Protein AF-A0A4Q3C989-F1 (afdb_monomer)

Sequence (458 aa):
IVFYAKGKIWKLDITTLNSAEIPFEVTTQQLVSESLHFPQKVYQDEFTARMIRQLTTSPDGKLVAFNAAGCIYIKELPNGKPQRITTTPDFEYEPSFSPDGRYLVYVNWTDELKGSINKIDLVTKMVNRLTVEKGFYYSPKFSNKGDVVIYRKGEGNEESGFAYGANPGIYTIAATGGTPKLILNNGIRPQFSADDSKIYYQGSEGDKKAFKVMDITGANKQTLYTSTYATQFCPSPNGKYMAFTELYNCYITPMAVTGSPQDLSANNKALPLNKLTRDAGTYLHWSKDSQKLMWTLGPKYYARDIKSAFPYADGVPDKTPVVDTNATAEIGLRLKTDLPTGKIAFTNARIITMKGEEVIEKGNIIIVQNKITAVGKSTDILVPDDAKVYDMGGKTIMPGMVDVHAHLRTSPDGITPQQSWSYYANLAFGVTTSHDPSSNTEMVFSQNEMLKAGNLVG

Nearest PDB structures (foldseek):
  4r40-assembly1_A  TM=7.393E-01  e=7.686E-13  Yersinia pestis CO92
  5yzo-assembly1_D  TM=6.741E-01  e=4.245E-11  Deinococcus radiodurans R1 = ATCC 13939 = DSM 20539
  5yzo-assembly1_A  TM=6.610E-01  e=4.021E-11  Deinococcus radiodurans R1 = ATCC 13939 = DSM 20539
  5yzn-assembly1_A  TM=6.696E-01  e=1.067E-10  Deinococcus radiodurans R1 = ATCC 13939 = DSM 20539
  5yzm-assembly1_A  TM=5.770E-01  e=4.610E-10  Deinococcus radiodurans R1 = ATCC 13939 = DSM 20539

Secondary structure (DSSP, 8-state):
-EEEETTEEEEE-TTT--EEEE---------PPPP------S--SEEE----EEEEE-TTSSEEEEEETTEEEEEETTTPPPEES--SSSEEEEEEE-TTSSEEEEEEEETTTEEEEEEEETTT--EEES--S-BEEEEEEE-TTSSEEEEEEE--BTTTBSTT--S-EEEEEETT----EEEESS-EEEEE-TTSSEEEEEEEETTEEEEEEEETTS-S-EEEEEESSEEEEEE-TTSSEEEEEETTEEEEEE----SSPEE--TT--SS--EE-BSS--EEEEE-TTS-EEEEEETTEEEEEEHHHH-GGGGT----PPPPB-S-SEE---EEEPP---SEEEEEEEEEE--STT-EEEEEEEEEETTEEEEEEETTTSPPPTTSEEEE-TT-EE-PPEEESS------TTSPPPSS-HHHHHHHHTTEEEE--SSS-HHHHHHHHHHHHTTSS--

Foldseek 3Di:
DWDDDPNFIWDADPVVRDIDTDDDDDDDDDDDDDDDDDDDDPDDQKDWFQQWAQWDAFLVRQKIWTDFLQFIWIAGPFDGATDTLDDDLWGWANWDAALVRQKIWTWIAALVQGIFIWMAGSVVSDIDTQDRHRFHKAQWDADNVRQKIKTWTAQDDPFSDRPRRPQTAIWMATNNHDDIDGQGSDFHNWDAALVNQKIWTWDDDVQWIFIWMAGPNNHDIDTAATENFWPDWEAQNNRQKIWTDGPQWIKIWTRDRDPHHYYDDPPDPPTQMATQAPPGWDNWYAHNVRQWIWTDDGQFIAIDGVCLRRVVVPVDDDDRRDHDDDGSHGNRHMATFDWAAWKAKEFQAFEDDPPPRDIANTWMWIDHTHDTPDIDHNVVDDDDPRHHYDYQHPHYDYAADEAAEDAQDDTPSHNHYQARPSLVVSVVVRHPHYDYPPDDPSGVSSVVSNNRNVSHHD

Mean predicted aligned error: 6.48 Å

pLDDT: mean 93.14, std 8.05, range [46.12, 98.88]

Radius of gyration: 26.88 Å; Cα contacts (8 Å, |Δi|>4): 1062; chains: 1; bounding box: 60×80×80 Å

Structure (mmCIF, N/CA/C/O backbone):
data_AF-A0A4Q3C989-F1
#
_entry.id   AF-A0A4Q3C989-F1
#
loop_
_atom_site.group_PDB
_atom_site.id
_atom_site.type_symbol
_atom_site.label_atom_id
_atom_site.label_alt_id
_atom_site.label_comp_id
_atom_site.label_asym_id
_atom_site.label_entity_id
_atom_site.label_seq_id
_atom_site.pdbx_PDB_ins_code
_atom_site.Cartn_x
_atom_site.Cartn_y
_atom_site.Cartn_z
_atom_site.occupancy
_atom_site.B_iso_or_equiv
_atom_site.auth_seq_id
_atom_site.auth_comp_id
_atom_site.auth_asym_id
_atom_site.auth_atom_id
_atom_site.pdbx_PDB_model_num
ATOM 1 N N . ILE A 1 1 ? 8.471 45.505 6.151 1.00 94.81 1 ILE A N 1
ATOM 2 C CA . ILE A 1 1 ? 7.859 44.160 6.306 1.00 94.81 1 ILE A CA 1
ATOM 3 C C . ILE A 1 1 ? 6.422 44.225 5.803 1.00 94.81 1 ILE A C 1
ATOM 5 O O . ILE A 1 1 ? 5.770 45.229 6.058 1.00 94.81 1 ILE A O 1
ATOM 9 N N . VAL A 1 2 ? 5.943 43.210 5.082 1.00 95.62 2 VAL A N 1
ATOM 10 C CA . VAL A 1 2 ? 4.514 43.046 4.754 1.00 95.62 2 VAL A CA 1
ATOM 11 C C . VAL A 1 2 ? 4.005 41.826 5.512 1.00 95.62 2 VAL A C 1
ATOM 13 O O . VAL A 1 2 ? 4.690 40.807 5.525 1.00 95.62 2 VAL A O 1
ATOM 16 N N . PHE A 1 3 ? 2.862 41.937 6.183 1.00 94.62 3 PHE A N 1
ATOM 17 C CA . PHE A 1 3 ? 2.333 40.870 7.034 1.00 94.62 3 PHE A CA 1
ATOM 18 C C . PHE A 1 3 ? 0.802 40.852 7.052 1.00 94.62 3 PHE A C 1
ATOM 20 O O . PHE A 1 3 ? 0.157 41.856 6.760 1.00 94.62 3 PHE A O 1
ATOM 27 N N . TYR A 1 4 ? 0.223 39.702 7.396 1.00 94.69 4 TYR A N 1
ATOM 28 C CA . TYR A 1 4 ? -1.219 39.537 7.577 1.00 94.69 4 TYR A CA 1
ATOM 29 C C . TYR A 1 4 ? -1.582 39.637 9.062 1.00 94.69 4 TYR A C 1
ATOM 31 O O . TYR A 1 4 ? -0.985 38.955 9.894 1.00 94.69 4 TYR A O 1
ATOM 39 N N . ALA A 1 5 ? -2.566 40.471 9.397 1.00 93.00 5 ALA A N 1
ATOM 40 C CA . ALA A 1 5 ? -3.110 40.583 10.747 1.00 93.00 5 ALA A CA 1
ATOM 41 C C . ALA A 1 5 ? -4.559 41.083 10.707 1.00 93.00 5 ALA A C 1
ATOM 43 O O . ALA A 1 5 ? -4.903 41.947 9.901 1.00 93.00 5 ALA A O 1
ATOM 44 N N . LYS A 1 6 ? -5.411 40.560 11.600 1.00 89.81 6 LYS A N 1
ATOM 45 C CA . LYS A 1 6 ? -6.825 40.969 11.736 1.00 89.81 6 LYS A CA 1
ATOM 46 C C . LYS A 1 6 ? -7.624 40.916 10.419 1.00 89.81 6 LYS A C 1
ATOM 48 O O . LYS A 1 6 ? -8.448 41.788 10.166 1.00 89.81 6 LYS A O 1
ATOM 53 N N . GLY A 1 7 ? -7.362 39.934 9.555 1.00 89.56 7 GLY A N 1
ATOM 54 C CA . GLY A 1 7 ? -8.050 39.842 8.260 1.00 89.56 7 GLY A CA 1
ATOM 55 C C . GLY A 1 7 ? -7.509 40.769 7.167 1.00 89.56 7 GLY A C 1
ATOM 56 O O . GLY A 1 7 ? -8.079 40.798 6.082 1.00 89.56 7 GLY A O 1
ATOM 57 N N . LYS A 1 8 ? -6.436 41.528 7.426 1.00 93.44 8 LYS A N 1
ATOM 58 C CA . LYS A 1 8 ? -5.904 42.566 6.533 1.00 93.44 8 LYS A CA 1
ATOM 59 C C . LYS A 1 8 ? -4.423 42.363 6.233 1.00 93.44 8 LYS A C 1
ATOM 61 O O . LYS A 1 8 ? -3.711 41.702 6.990 1.00 93.44 8 LYS A O 1
ATOM 66 N N . ILE A 1 9 ? -3.961 42.959 5.138 1.00 96.00 9 ILE A N 1
ATOM 67 C CA . ILE A 1 9 ? -2.539 43.038 4.799 1.00 96.00 9 ILE A CA 1
ATOM 68 C C . ILE A 1 9 ? -2.009 44.364 5.342 1.00 96.00 9 ILE A C 1
ATOM 70 O O . ILE A 1 9 ? -2.643 45.400 5.182 1.00 96.00 9 ILE A O 1
ATOM 74 N N . TRP A 1 10 ? -0.847 44.338 5.979 1.00 96.56 10 TRP A N 1
ATOM 75 C CA . TRP A 1 10 ? -0.216 45.493 6.605 1.00 96.56 10 TRP A CA 1
ATOM 76 C C . TRP A 1 10 ? 1.205 45.663 6.088 1.00 96.56 10 TRP A C 1
ATOM 78 O O . TRP A 1 10 ? 1.912 44.684 5.844 1.00 96.56 10 TRP A O 1
ATOM 88 N N . LYS A 1 11 ? 1.653 46.911 5.977 1.00 96.88 11 LYS A N 1
ATOM 89 C CA . LYS A 1 11 ? 3.053 47.278 5.774 1.00 96.88 11 LYS A CA 1
ATOM 90 C C . LYS A 1 11 ? 3.586 47.880 7.067 1.00 96.88 11 LYS A C 1
ATOM 92 O O . LYS A 1 11 ? 3.016 48.841 7.565 1.00 96.88 11 LYS A O 1
ATOM 97 N N . LEU A 1 12 ? 4.689 47.341 7.577 1.00 96.94 12 LEU A N 1
ATOM 98 C CA . LEU A 1 12 ? 5.495 47.931 8.645 1.00 96.94 12 LEU A CA 1
ATOM 99 C C . LEU A 1 12 ? 6.762 48.528 8.035 1.00 96.94 12 LEU A C 1
ATOM 101 O O . LEU A 1 12 ? 7.548 47.817 7.394 1.00 96.94 12 LEU A O 1
ATOM 105 N N . ASP A 1 13 ? 6.957 49.819 8.251 1.00 96.19 13 ASP A N 1
ATOM 106 C CA . ASP A 1 13 ? 8.226 50.489 8.014 1.00 96.19 13 ASP A CA 1
ATOM 107 C C . ASP A 1 13 ? 9.182 50.169 9.174 1.00 96.19 13 ASP A C 1
ATOM 109 O O . ASP A 1 13 ? 8.867 50.408 10.335 1.00 96.19 13 ASP A O 1
ATOM 113 N N . ILE A 1 14 ? 10.335 49.565 8.875 1.00 95.44 14 ILE A N 1
ATOM 114 C CA . ILE A 1 14 ? 11.253 49.052 9.909 1.00 95.44 14 ILE A CA 1
ATOM 115 C C . ILE A 1 14 ? 12.130 50.139 10.537 1.00 95.44 14 ILE A C 1
ATOM 117 O O . ILE A 1 14 ? 12.778 49.881 11.545 1.00 95.44 14 ILE A O 1
ATOM 121 N N . THR A 1 15 ? 12.165 51.335 9.948 1.00 96.25 15 THR A N 1
ATOM 122 C CA . THR A 1 15 ? 12.940 52.466 10.464 1.00 96.25 15 THR A CA 1
ATOM 123 C C . THR A 1 15 ? 12.092 53.295 11.418 1.00 96.25 15 THR A C 1
ATOM 125 O O . THR A 1 15 ? 12.544 53.661 12.496 1.00 96.25 15 THR A O 1
ATOM 128 N N . THR A 1 16 ? 10.848 53.572 11.033 1.00 96.56 16 THR A N 1
ATOM 129 C CA . THR A 1 16 ? 9.909 54.395 11.808 1.00 96.56 16 THR A CA 1
ATOM 130 C C . THR A 1 16 ? 9.020 53.579 12.741 1.00 96.56 16 THR A C 1
ATOM 132 O O . THR A 1 16 ? 8.375 54.151 13.613 1.00 96.56 16 THR A O 1
ATOM 135 N N . LEU A 1 17 ? 8.962 52.256 12.550 1.00 94.75 17 LEU A N 1
ATOM 136 C CA . LEU A 1 17 ? 8.044 51.333 13.227 1.00 94.75 17 LEU A CA 1
ATOM 137 C C . LEU A 1 17 ? 6.557 51.646 12.990 1.00 94.75 17 LEU A C 1
ATOM 139 O O . LEU A 1 17 ? 5.683 51.078 13.645 1.00 94.75 17 LEU A O 1
ATOM 143 N N . ASN A 1 18 ? 6.255 52.501 12.011 1.00 96.69 18 ASN A N 1
ATOM 144 C CA . ASN A 1 18 ? 4.890 52.814 11.626 1.00 96.69 18 ASN A CA 1
ATOM 145 C C . ASN A 1 18 ? 4.297 51.679 10.797 1.00 96.69 18 ASN A C 1
ATOM 147 O O . ASN A 1 18 ? 4.924 51.164 9.865 1.00 96.69 18 ASN A O 1
ATOM 151 N N . SER A 1 19 ? 3.054 51.324 11.117 1.00 94.94 19 SER A N 1
ATOM 152 C CA . SER A 1 19 ? 2.281 50.349 10.356 1.00 94.94 19 SER A CA 1
ATOM 153 C C . SER A 1 19 ? 1.107 51.011 9.645 1.00 94.94 19 SER A C 1
ATOM 155 O O . SER A 1 19 ? 0.486 51.929 10.176 1.00 94.94 19 SER A O 1
ATOM 157 N N . ALA A 1 20 ? 0.814 50.542 8.437 1.00 96.38 20 ALA A N 1
ATOM 158 C CA . ALA A 1 20 ? -0.331 50.970 7.646 1.00 96.38 20 ALA A CA 1
ATOM 159 C C . ALA A 1 20 ? -1.005 49.751 7.010 1.00 96.38 20 ALA A C 1
ATOM 161 O O . ALA A 1 20 ? -0.320 48.826 6.565 1.00 96.38 20 ALA A O 1
ATOM 162 N N . GLU A 1 21 ? -2.336 49.753 6.958 1.00 96.81 21 GLU A N 1
ATOM 163 C CA . GLU A 1 21 ? -3.087 48.782 6.163 1.00 96.81 21 GLU A CA 1
ATOM 164 C C . GLU A 1 21 ? -2.760 48.990 4.677 1.00 96.81 21 GLU A C 1
ATOM 166 O O . GLU A 1 21 ? -2.730 50.117 4.182 1.00 96.81 21 GLU A O 1
ATOM 171 N N . ILE A 1 22 ? -2.508 47.894 3.966 1.00 96.31 22 ILE A N 1
ATOM 172 C CA . ILE A 1 22 ? -2.478 47.864 2.509 1.00 96.31 22 ILE A CA 1
ATOM 173 C C . ILE A 1 22 ? -3.906 47.528 2.070 1.00 96.31 22 ILE A C 1
ATOM 175 O O . ILE A 1 22 ? -4.326 46.378 2.247 1.00 96.31 22 ILE A O 1
ATOM 179 N N . PRO A 1 23 ? -4.670 48.498 1.538 1.00 93.81 23 PRO A N 1
ATOM 180 C CA . PRO A 1 23 ? -6.029 48.234 1.100 1.00 93.81 23 PRO A CA 1
ATOM 181 C C . PRO A 1 23 ? -5.996 47.203 -0.025 1.00 93.81 23 PRO A C 1
ATOM 183 O O . PRO A 1 23 ? -5.251 47.341 -0.997 1.00 93.81 23 PRO A O 1
ATOM 186 N N . PHE A 1 24 ? -6.801 46.159 0.120 1.00 89.25 24 PHE A N 1
ATOM 187 C CA . PHE A 1 24 ? -7.015 45.174 -0.924 1.00 89.25 24 PHE A CA 1
ATOM 188 C C . PHE A 1 24 ? -8.481 44.752 -0.913 1.00 89.25 24 PHE A C 1
ATOM 190 O O . PHE A 1 24 ? -9.106 44.642 0.143 1.00 89.25 24 PHE A O 1
ATOM 197 N N . GLU A 1 25 ? -9.010 44.499 -2.099 1.00 88.25 25 GLU A N 1
ATOM 198 C CA . GLU A 1 25 ? -10.340 43.951 -2.308 1.00 88.25 25 GLU A CA 1
ATOM 199 C C . GLU A 1 25 ? -10.230 42.888 -3.398 1.00 88.25 25 GLU A C 1
ATOM 201 O O . GLU A 1 25 ? -9.506 43.063 -4.379 1.00 88.25 25 GLU A O 1
ATOM 206 N N . VAL A 1 26 ? -10.912 41.762 -3.206 1.00 86.25 26 VAL A N 1
ATOM 207 C CA . VAL A 1 26 ? -10.971 40.681 -4.189 1.00 86.25 26 VAL A CA 1
ATOM 208 C C . VAL A 1 26 ? -12.429 40.304 -4.368 1.00 86.25 26 VAL A C 1
ATOM 210 O O . VAL A 1 26 ? -13.076 39.842 -3.433 1.00 86.25 26 VAL A O 1
ATOM 213 N N . THR A 1 27 ? -12.934 40.461 -5.587 1.00 92.12 27 THR A N 1
ATOM 214 C CA . THR A 1 27 ? -14.190 39.828 -5.989 1.00 92.12 27 THR A CA 1
ATOM 215 C C . THR A 1 27 ? -13.878 38.409 -6.442 1.00 92.12 27 THR A C 1
ATOM 217 O O . THR A 1 27 ? -13.051 38.206 -7.330 1.00 92.12 27 THR A O 1
ATOM 220 N N . THR A 1 28 ? -14.524 37.420 -5.830 1.00 90.00 28 THR A N 1
ATOM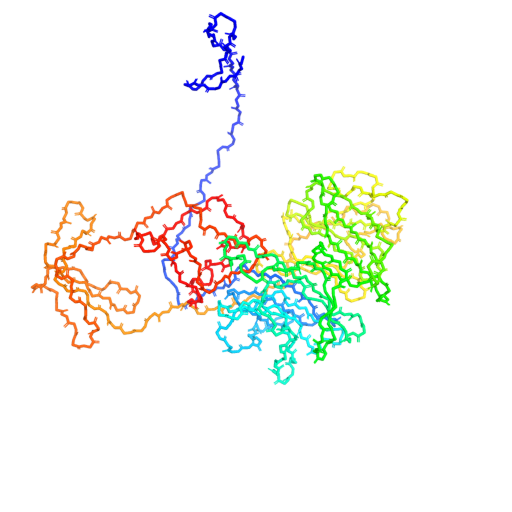 221 C CA . THR A 1 28 ? -14.406 36.015 -6.228 1.00 90.00 28 THR A CA 1
ATOM 222 C C . THR A 1 28 ? -15.778 35.448 -6.550 1.00 90.00 28 THR A C 1
ATOM 224 O O . THR A 1 28 ? -16.765 35.759 -5.885 1.00 90.00 28 THR A O 1
ATOM 227 N N . GLN A 1 29 ? -15.834 34.611 -7.580 1.00 92.19 29 GLN A N 1
ATOM 228 C CA . GLN A 1 29 ? -16.997 33.800 -7.891 1.00 92.19 29 GLN A CA 1
ATOM 229 C C . GLN A 1 29 ? -16.683 32.370 -7.458 1.00 92.19 29 GLN A C 1
ATOM 231 O O . GLN A 1 29 ? -15.776 31.739 -7.996 1.00 92.19 29 GLN A O 1
ATOM 236 N N . GLN A 1 30 ? -17.423 31.866 -6.473 1.00 91.25 30 GLN A N 1
ATOM 237 C CA . GLN A 1 30 ? -17.287 30.491 -6.000 1.00 91.25 30 GLN A CA 1
ATOM 238 C C . GLN A 1 30 ? -18.505 29.679 -6.424 1.00 91.25 30 GLN A C 1
ATOM 240 O O . GLN A 1 30 ? -19.645 30.109 -6.246 1.00 91.25 30 GLN A O 1
ATOM 245 N N . LEU A 1 31 ? -18.263 28.494 -6.979 1.00 90.56 31 LEU A N 1
ATOM 246 C CA . LEU A 1 31 ? -19.315 27.512 -7.198 1.00 90.56 31 LEU A CA 1
ATOM 247 C C . LEU A 1 31 ? -19.565 26.776 -5.878 1.00 90.56 31 LEU A C 1
ATOM 249 O O . LEU A 1 31 ? -18.707 26.023 -5.422 1.00 90.56 31 LEU A O 1
ATOM 253 N N . VAL A 1 32 ? -20.738 26.972 -5.281 1.00 88.00 32 VAL A N 1
ATOM 254 C CA . VAL A 1 32 ? -21.190 26.166 -4.141 1.00 88.00 32 VAL A CA 1
ATOM 255 C C . VAL A 1 32 ? -21.978 24.986 -4.697 1.00 88.00 32 VAL A C 1
ATOM 257 O O . VAL A 1 32 ? -22.986 25.172 -5.375 1.00 88.00 32 VAL A O 1
ATOM 260 N N . SER A 1 33 ? -21.485 23.776 -4.454 1.00 87.50 33 SER A N 1
ATOM 261 C CA . SER A 1 33 ? -22.174 22.535 -4.815 1.00 87.50 33 SER A CA 1
ATOM 262 C C . SER A 1 33 ? -22.927 21.986 -3.608 1.00 87.50 33 SER A C 1
ATOM 264 O O . SER A 1 33 ? -22.556 22.239 -2.460 1.00 87.50 33 SER A O 1
ATOM 266 N N . GLU A 1 34 ? -24.006 21.251 -3.865 1.00 89.38 34 GLU A N 1
ATOM 267 C CA . GLU A 1 34 ? -24.735 20.555 -2.809 1.00 89.38 34 GLU A CA 1
ATOM 268 C C . GLU A 1 34 ? -23.811 19.541 -2.122 1.00 89.38 34 GLU A C 1
ATOM 270 O O . GLU A 1 34 ? -23.125 18.754 -2.782 1.00 89.38 34 GLU A O 1
ATOM 275 N N . SER A 1 35 ? -23.767 19.572 -0.788 1.00 85.94 35 SER A N 1
ATOM 276 C CA . SER A 1 35 ? -22.972 18.615 -0.023 1.00 85.94 35 SER A CA 1
ATOM 277 C C . SER A 1 35 ? -23.537 17.210 -0.199 1.00 85.94 35 SER A C 1
ATOM 279 O O . SER A 1 35 ? -24.716 16.958 0.052 1.00 85.94 35 SER A O 1
ATOM 281 N N . LEU A 1 36 ? -22.676 16.280 -0.607 1.00 86.31 36 LEU A N 1
ATOM 282 C CA . LEU A 1 36 ? -23.052 14.885 -0.752 1.00 86.31 36 LEU A CA 1
ATOM 283 C C . LEU A 1 36 ? -23.295 14.271 0.634 1.00 86.31 36 LEU A C 1
ATOM 285 O O . LEU A 1 36 ? -22.357 14.068 1.404 1.00 86.31 36 LEU A O 1
ATOM 289 N N . HIS A 1 37 ? -24.548 13.928 0.924 1.00 84.94 37 HIS A N 1
ATOM 290 C CA . HIS A 1 37 ? -24.927 13.212 2.137 1.00 84.94 37 HIS A CA 1
ATOM 291 C C . HIS A 1 37 ? -25.249 11.756 1.815 1.00 84.94 37 HIS A C 1
ATOM 293 O O . HIS A 1 37 ? -26.044 11.457 0.925 1.00 84.94 37 HIS A O 1
ATOM 299 N N . PHE A 1 38 ? -24.660 10.834 2.568 1.00 87.12 38 PHE A N 1
ATOM 300 C CA . PHE A 1 38 ? -24.990 9.418 2.489 1.00 87.12 38 PHE A CA 1
ATOM 301 C C . PHE A 1 38 ? -24.938 8.791 3.883 1.00 87.12 38 PHE A C 1
ATOM 303 O O . PHE A 1 38 ? -24.083 9.152 4.695 1.00 87.12 38 PHE A O 1
ATOM 310 N N . PRO A 1 39 ? -25.836 7.839 4.185 1.00 84.94 39 PRO A N 1
ATOM 311 C CA . PRO A 1 39 ? -25.824 7.162 5.470 1.00 84.94 39 PRO A CA 1
ATOM 312 C C . PRO A 1 39 ? -24.517 6.378 5.643 1.00 84.94 39 PRO A C 1
ATOM 314 O O . PRO A 1 39 ? -24.095 5.634 4.754 1.00 84.94 39 PRO A O 1
ATOM 317 N N . GLN A 1 40 ? -23.880 6.530 6.804 1.00 80.88 40 GLN A N 1
ATOM 318 C CA . GLN A 1 40 ? -22.758 5.697 7.230 1.00 80.88 40 GLN A CA 1
ATOM 319 C C . GLN A 1 40 ? -23.252 4.676 8.243 1.00 80.88 40 GLN A C 1
ATOM 321 O O . GLN A 1 40 ? -23.701 5.022 9.334 1.00 80.88 40 GLN A O 1
ATOM 326 N N . LYS A 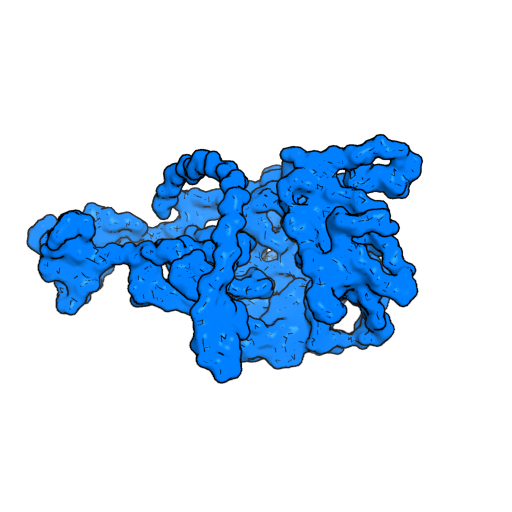1 41 ? -23.197 3.397 7.864 1.00 83.06 41 LYS A N 1
ATOM 327 C CA . LYS A 1 41 ? -23.464 2.313 8.805 1.00 83.06 41 LYS A CA 1
ATOM 328 C C . LYS A 1 41 ? -22.278 2.205 9.755 1.00 83.06 41 LYS A C 1
ATOM 330 O O . LYS A 1 41 ? -21.159 1.988 9.303 1.00 83.06 41 LYS A O 1
ATOM 335 N N . VAL A 1 42 ? -22.546 2.319 11.054 1.00 78.81 42 VAL A N 1
ATOM 336 C CA . VAL A 1 42 ? -21.534 2.155 12.112 1.00 78.81 42 VAL A CA 1
ATOM 337 C C . VAL A 1 42 ? -20.974 0.726 12.122 1.00 78.81 42 VAL A C 1
ATOM 339 O O . VAL A 1 42 ? -19.815 0.521 12.460 1.00 78.81 42 VAL A O 1
ATOM 342 N N . TYR A 1 43 ? -21.773 -0.259 11.693 1.00 85.94 43 TYR A N 1
ATOM 343 C CA . TYR A 1 43 ? -21.349 -1.650 11.562 1.00 85.94 43 TYR A CA 1
ATOM 344 C C . TYR A 1 43 ? -22.052 -2.373 10.404 1.00 85.94 43 TYR A C 1
ATOM 346 O O . TYR A 1 43 ? -23.196 -2.071 10.052 1.00 85.94 43 TYR A O 1
ATOM 354 N N . GLN A 1 44 ? -21.350 -3.351 9.834 1.00 90.38 44 GLN A N 1
ATOM 355 C CA . GLN A 1 44 ? -21.833 -4.320 8.851 1.00 90.38 44 GLN A CA 1
ATOM 356 C C . GLN A 1 44 ? -21.000 -5.602 8.977 1.00 90.38 44 GLN A C 1
ATOM 358 O O . GLN A 1 44 ? -19.795 -5.498 9.179 1.00 90.38 44 GLN A O 1
ATOM 363 N N . ASP A 1 45 ? -21.604 -6.783 8.821 1.00 92.31 45 ASP A N 1
ATOM 364 C CA . ASP A 1 45 ? -20.925 -8.082 9.029 1.00 92.31 45 ASP A CA 1
ATOM 365 C C . ASP A 1 45 ? -19.738 -8.310 8.078 1.00 92.31 45 ASP A C 1
ATOM 367 O O . ASP A 1 45 ? -18.777 -9.017 8.382 1.00 92.31 45 ASP A O 1
ATOM 371 N N . GLU A 1 46 ? -19.803 -7.699 6.901 1.00 95.94 46 GLU A N 1
ATOM 372 C CA . GLU A 1 46 ? -18.794 -7.795 5.858 1.00 95.94 46 GLU A CA 1
ATOM 373 C C . GLU A 1 46 ? -18.681 -6.480 5.092 1.00 95.94 46 GLU A C 1
ATOM 375 O O . GLU A 1 46 ? -19.605 -5.663 5.059 1.00 95.94 46 GLU A O 1
ATOM 380 N N . PHE A 1 47 ? -17.560 -6.289 4.409 1.00 95.44 47 PHE A N 1
ATOM 381 C CA . PHE A 1 47 ? -17.347 -5.171 3.504 1.00 95.44 47 PHE A CA 1
ATOM 382 C C . PHE A 1 47 ? -16.586 -5.615 2.257 1.00 95.44 47 PHE A C 1
ATOM 384 O O . PHE A 1 47 ? -15.848 -6.596 2.258 1.00 95.44 47 PHE A O 1
ATOM 391 N N . THR A 1 48 ? -16.788 -4.891 1.157 1.00 96.50 48 THR A N 1
ATOM 392 C CA . THR A 1 48 ? -15.958 -5.050 -0.043 1.00 96.50 48 THR A CA 1
ATOM 393 C C . THR A 1 48 ? -14.789 -4.084 0.054 1.00 96.50 48 THR A C 1
ATOM 395 O O . THR A 1 48 ? -15.026 -2.885 0.218 1.00 96.50 48 THR A O 1
ATOM 398 N N . ALA A 1 49 ? -13.560 -4.591 -0.049 1.00 96.88 49 ALA A N 1
ATOM 399 C CA . ALA A 1 49 ? -12.360 -3.766 -0.079 1.00 96.88 49 ALA A CA 1
ATOM 400 C C . ALA A 1 49 ? -12.401 -2.843 -1.303 1.00 96.88 49 ALA A C 1
ATOM 402 O O . ALA A 1 49 ? -12.628 -3.283 -2.435 1.00 96.88 49 ALA A O 1
ATOM 403 N N . ARG A 1 50 ? -12.220 -1.548 -1.064 1.00 94.19 50 ARG A N 1
ATOM 404 C CA . ARG A 1 50 ? -12.226 -0.490 -2.076 1.00 94.19 50 ARG A CA 1
ATOM 405 C C . ARG A 1 50 ? -10.826 0.033 -2.335 1.00 94.19 50 ARG A C 1
ATOM 407 O O . ARG A 1 50 ? -10.593 0.547 -3.425 1.00 94.19 50 ARG A O 1
ATOM 414 N N . MET A 1 51 ? -9.910 -0.099 -1.378 1.00 95.50 51 MET A N 1
ATOM 415 C CA . MET A 1 51 ? -8.523 0.312 -1.550 1.00 95.50 51 MET A CA 1
ATOM 416 C C . MET A 1 51 ? -7.633 -0.884 -1.890 1.00 95.50 51 MET A C 1
ATOM 418 O O . MET A 1 51 ? -7.093 -1.557 -1.016 1.00 95.50 51 MET A O 1
ATOM 422 N N . ILE A 1 52 ? -7.475 -1.142 -3.189 1.00 97.44 52 ILE A N 1
ATOM 423 C CA . ILE A 1 52 ? -6.588 -2.190 -3.698 1.00 97.44 52 ILE A CA 1
ATOM 424 C C . ILE A 1 52 ? -5.214 -1.596 -3.976 1.00 97.44 52 ILE A C 1
ATOM 426 O O . ILE A 1 52 ? -5.055 -0.745 -4.856 1.00 97.44 52 ILE A O 1
ATOM 430 N N . ARG A 1 53 ? -4.217 -2.063 -3.226 1.00 97.25 53 ARG A N 1
ATOM 431 C CA . ARG A 1 53 ? -2.865 -1.513 -3.232 1.00 97.25 53 ARG A CA 1
ATOM 432 C C . ARG A 1 53 ? -1.882 -2.431 -3.934 1.00 97.25 53 ARG A C 1
ATOM 434 O O . ARG A 1 53 ? -2.001 -3.653 -3.890 1.00 97.25 53 ARG A O 1
ATOM 441 N N . GLN A 1 54 ? -0.873 -1.823 -4.550 1.00 97.25 54 GLN A N 1
ATOM 442 C CA . GLN A 1 54 ? 0.332 -2.492 -5.046 1.00 97.25 54 GLN A CA 1
ATOM 443 C C . GLN A 1 54 ? 0.022 -3.662 -5.995 1.00 97.25 54 GLN A C 1
ATOM 445 O O . GLN A 1 54 ? 0.728 -4.668 -6.000 1.00 97.25 54 GLN A O 1
ATOM 450 N N . LEU A 1 55 ? -1.056 -3.538 -6.778 1.00 98.06 55 LEU A N 1
ATOM 451 C CA . LEU A 1 55 ? -1.503 -4.599 -7.669 1.00 98.06 55 LEU A CA 1
ATOM 452 C C . LEU A 1 55 ? -0.488 -4.824 -8.793 1.00 98.06 55 LEU A C 1
ATOM 454 O O . LEU A 1 55 ? -0.033 -3.882 -9.440 1.00 98.06 55 LEU A O 1
ATOM 458 N N . THR A 1 56 ? -0.191 -6.091 -9.059 1.00 98.12 56 THR A N 1
ATOM 459 C CA . THR A 1 56 ? 0.611 -6.552 -10.194 1.00 98.12 56 THR A CA 1
ATOM 460 C C . THR A 1 56 ? -0.099 -7.702 -10.905 1.00 98.12 56 THR A C 1
ATOM 462 O O . THR A 1 56 ? -0.855 -8.452 -10.286 1.00 98.12 56 THR A O 1
ATOM 465 N N . THR A 1 57 ? 0.173 -7.877 -12.195 1.00 98.62 57 THR A N 1
ATOM 466 C CA . THR A 1 57 ? -0.383 -8.962 -13.021 1.00 98.62 57 THR A CA 1
ATOM 467 C C . THR A 1 57 ? 0.687 -10.031 -13.270 1.00 98.62 57 THR A C 1
ATOM 469 O O . THR A 1 57 ? 1.873 -9.703 -13.366 1.00 98.62 57 THR A O 1
ATOM 472 N N . SER A 1 58 ? 0.297 -11.305 -13.349 1.00 98.44 58 SER A N 1
ATOM 473 C CA . SER A 1 58 ? 1.204 -12.401 -13.696 1.00 98.44 58 SER A CA 1
ATOM 474 C C . SER A 1 58 ? 1.726 -12.271 -15.133 1.00 98.44 58 SER A C 1
ATOM 476 O O . SER A 1 58 ? 1.062 -11.674 -15.984 1.00 98.44 58 SER A O 1
ATOM 478 N N . PRO A 1 59 ? 2.896 -12.860 -15.446 1.00 97.50 59 PRO A N 1
ATOM 479 C CA . PRO A 1 59 ? 3.479 -12.823 -16.788 1.00 97.50 59 PRO A CA 1
ATOM 480 C C . PRO A 1 59 ? 2.556 -13.282 -17.922 1.00 97.50 59 PRO A C 1
ATOM 482 O O . PRO A 1 59 ? 2.658 -12.767 -19.032 1.00 97.50 59 PRO A O 1
ATOM 485 N N . ASP A 1 60 ? 1.674 -14.245 -17.648 1.00 97.44 60 ASP A N 1
ATOM 486 C CA . ASP A 1 60 ? 0.706 -14.796 -18.601 1.00 97.44 60 ASP A CA 1
ATOM 487 C C . ASP A 1 60 ? -0.621 -14.016 -18.658 1.00 97.44 60 ASP A C 1
ATOM 489 O O . ASP A 1 60 ? -1.511 -14.367 -19.432 1.00 97.44 60 ASP A O 1
ATOM 493 N N . GLY A 1 61 ? -0.770 -12.969 -17.839 1.00 97.19 61 GLY A N 1
ATOM 494 C CA . GLY A 1 61 ? -1.957 -12.119 -17.792 1.00 97.19 61 GLY A CA 1
ATOM 495 C C . GLY A 1 61 ? -3.169 -12.726 -17.081 1.00 97.19 61 GLY A C 1
ATOM 496 O O . GLY A 1 61 ? -4.235 -12.111 -17.100 1.00 97.19 61 GLY A O 1
ATOM 497 N N . LYS A 1 62 ? -3.051 -13.919 -16.483 1.00 97.44 62 LYS A N 1
ATOM 498 C CA . LYS A 1 62 ? -4.203 -14.650 -15.925 1.00 97.44 62 LYS A CA 1
ATOM 499 C C . LYS A 1 62 ? -4.469 -14.370 -14.454 1.00 97.44 62 LYS A C 1
ATOM 501 O O . LYS A 1 62 ? -5.601 -14.542 -14.010 1.00 97.44 62 LYS A O 1
ATOM 506 N N . LEU A 1 63 ? -3.460 -13.959 -13.695 1.00 98.44 63 LEU A N 1
ATOM 507 C CA . LEU A 1 63 ? -3.558 -13.713 -12.260 1.00 98.44 63 LEU A CA 1
ATOM 508 C C . LEU A 1 63 ? -3.235 -12.257 -11.946 1.00 98.44 63 LEU A C 1
ATOM 510 O O . LEU A 1 63 ? -2.386 -11.639 -12.585 1.00 98.44 63 LEU A O 1
ATOM 514 N N . VAL A 1 64 ? -3.852 -11.739 -10.892 1.00 98.75 64 VAL A N 1
ATOM 515 C CA . VAL A 1 64 ? -3.399 -10.523 -10.212 1.00 98.75 64 VAL A CA 1
ATOM 516 C C . VAL A 1 64 ? -3.030 -10.845 -8.776 1.00 98.75 64 VAL A C 1
ATOM 518 O O . VAL A 1 64 ? -3.707 -11.649 -8.138 1.00 98.75 64 VAL A O 1
ATOM 521 N N . ALA A 1 65 ? -1.978 -10.205 -8.273 1.00 98.81 65 ALA A N 1
ATOM 522 C CA . ALA A 1 65 ? -1.604 -10.202 -6.864 1.00 98.81 65 ALA A CA 1
ATOM 523 C C . ALA A 1 65 ? -1.657 -8.767 -6.339 1.00 98.81 65 ALA A C 1
ATOM 525 O O . ALA A 1 65 ? -1.206 -7.851 -7.026 1.00 98.81 65 ALA A O 1
ATOM 526 N N . PHE A 1 66 ? -2.223 -8.559 -5.155 1.00 98.81 66 PHE A N 1
ATOM 527 C CA . PHE A 1 66 ? -2.441 -7.221 -4.603 1.00 98.81 66 PHE A CA 1
ATOM 528 C C . PHE A 1 66 ? -2.506 -7.236 -3.078 1.00 98.81 66 PHE A C 1
ATOM 530 O O . PHE A 1 66 ? -2.853 -8.253 -2.482 1.00 98.81 66 PHE A O 1
ATOM 537 N N . ASN A 1 67 ? -2.203 -6.095 -2.461 1.00 98.44 67 ASN A N 1
ATOM 538 C CA . ASN A 1 67 ? -2.419 -5.844 -1.041 1.00 98.44 67 ASN A CA 1
ATOM 539 C C . ASN A 1 67 ? -3.824 -5.259 -0.808 1.00 98.44 67 ASN A C 1
ATOM 541 O O . ASN A 1 67 ? -4.273 -4.378 -1.544 1.00 98.44 67 ASN A O 1
ATOM 545 N N . ALA A 1 68 ? -4.502 -5.741 0.229 1.00 98.00 68 ALA A N 1
ATOM 546 C CA . ALA A 1 68 ? -5.709 -5.135 0.782 1.00 98.00 68 ALA A CA 1
ATOM 547 C C . ALA A 1 68 ? -5.805 -5.483 2.271 1.00 98.00 68 ALA A C 1
ATOM 549 O O . ALA A 1 68 ? -5.457 -6.595 2.667 1.00 98.00 68 ALA A O 1
ATOM 550 N N . ALA A 1 69 ? -6.251 -4.541 3.105 1.00 96.69 69 ALA A N 1
ATOM 551 C CA . ALA A 1 69 ? -6.363 -4.731 4.555 1.00 96.69 69 ALA A CA 1
ATOM 552 C C . ALA A 1 69 ? -5.109 -5.371 5.211 1.00 96.69 69 ALA A C 1
ATOM 554 O O . ALA A 1 69 ? -5.226 -6.199 6.110 1.00 96.69 69 ALA A O 1
ATOM 555 N N . GLY A 1 70 ? -3.901 -5.013 4.755 1.00 96.56 70 GLY A N 1
ATOM 556 C CA . GLY A 1 70 ? -2.632 -5.510 5.312 1.00 96.56 70 GLY A CA 1
ATOM 557 C C . GLY A 1 70 ? -2.181 -6.893 4.822 1.00 96.56 70 GLY A C 1
ATOM 558 O O . GLY A 1 70 ? -1.116 -7.344 5.223 1.00 96.56 70 GLY A O 1
ATOM 559 N N . CYS A 1 71 ? -2.937 -7.559 3.947 1.00 98.19 71 CYS A N 1
ATOM 560 C CA . CYS A 1 71 ? -2.635 -8.911 3.463 1.00 98.19 71 CYS A CA 1
ATOM 561 C C . CYS A 1 71 ? -2.489 -8.948 1.938 1.00 98.19 71 CYS A C 1
ATOM 563 O O . CYS A 1 71 ? -3.103 -8.135 1.243 1.00 98.19 71 CYS A O 1
ATOM 565 N N . ILE A 1 72 ? -1.749 -9.928 1.404 1.00 98.75 72 ILE A N 1
ATOM 566 C CA . ILE A 1 72 ? -1.696 -10.165 -0.043 1.00 98.75 72 ILE A CA 1
ATOM 567 C C . ILE A 1 72 ? -2.729 -11.216 -0.457 1.00 98.75 72 ILE A C 1
ATOM 569 O O . ILE A 1 72 ? -2.880 -12.282 0.150 1.00 98.75 72 ILE A O 1
ATOM 573 N N . TYR A 1 73 ? -3.424 -10.917 -1.549 1.00 98.75 73 TYR A N 1
ATOM 574 C CA . TYR A 1 73 ? -4.387 -11.795 -2.196 1.00 98.75 73 TYR A CA 1
ATOM 575 C C . TYR A 1 73 ? -3.983 -12.050 -3.641 1.00 98.75 73 TYR A C 1
ATOM 577 O O . TYR A 1 73 ? -3.385 -11.191 -4.290 1.00 98.75 73 TYR A O 1
ATOM 585 N N . ILE A 1 74 ? -4.358 -13.220 -4.152 1.00 98.50 74 ILE A N 1
ATOM 586 C CA . ILE A 1 74 ? -4.285 -13.567 -5.566 1.00 98.50 74 ILE A CA 1
ATOM 587 C C . ILE A 1 74 ? -5.688 -13.798 -6.124 1.00 98.50 74 ILE A C 1
ATOM 589 O O . ILE A 1 74 ? -6.561 -14.320 -5.430 1.00 98.50 74 ILE A O 1
ATOM 593 N N . LYS A 1 75 ? -5.920 -13.406 -7.374 1.00 98.31 75 LYS A N 1
ATOM 594 C CA . LYS A 1 75 ? -7.196 -13.599 -8.068 1.00 98.31 75 LYS A CA 1
ATOM 595 C C . LYS A 1 75 ? -6.953 -13.988 -9.524 1.00 98.31 75 LYS A C 1
ATOM 597 O O . LYS A 1 75 ? -6.170 -13.334 -10.206 1.00 98.31 75 LYS A O 1
ATOM 602 N N . GLU A 1 76 ? -7.684 -14.987 -10.008 1.00 98.25 76 GLU A N 1
ATOM 603 C CA . GLU A 1 76 ? -7.802 -15.280 -11.441 1.00 98.25 76 GLU A CA 1
ATOM 604 C C . GLU A 1 76 ? -8.668 -14.233 -12.155 1.00 98.25 76 GLU A C 1
ATOM 606 O O . GLU A 1 76 ? -9.782 -13.912 -11.729 1.00 98.25 76 GLU A O 1
ATOM 611 N N . LEU A 1 77 ? -8.171 -13.686 -13.258 1.00 96.81 77 LEU A N 1
ATOM 612 C CA . LEU A 1 77 ? -8.910 -12.745 -14.089 1.00 96.81 77 LEU A CA 1
ATOM 613 C C . LEU A 1 77 ? -9.809 -13.468 -15.113 1.00 96.81 77 LEU A C 1
ATOM 615 O O . LEU A 1 77 ? -9.457 -14.539 -15.600 1.00 96.81 77 LEU A O 1
ATOM 619 N N . PRO A 1 78 ? -10.950 -12.864 -15.500 1.00 94.62 78 PRO A N 1
ATOM 620 C CA . PRO A 1 78 ? -11.528 -11.653 -14.911 1.00 94.62 78 PRO A CA 1
ATOM 621 C C . PRO A 1 78 ? -12.383 -11.935 -13.661 1.00 94.62 78 PRO A C 1
ATOM 623 O O . PRO A 1 78 ? -12.571 -11.035 -12.843 1.00 94.62 78 PRO A O 1
ATOM 626 N N . ASN A 1 79 ? -12.872 -13.169 -13.483 1.00 93.44 79 ASN A N 1
ATOM 627 C CA . ASN A 1 79 ? -14.002 -13.484 -12.591 1.00 93.44 79 ASN A CA 1
ATOM 628 C C . ASN A 1 79 ? -13.673 -14.430 -11.421 1.00 93.44 79 ASN A C 1
ATOM 630 O O . ASN A 1 79 ? -14.582 -14.864 -10.713 1.00 93.44 79 ASN A O 1
ATOM 634 N N . GLY A 1 80 ? -12.402 -14.773 -11.206 1.00 96.62 80 GLY A N 1
ATOM 635 C CA . GLY A 1 80 ? -11.984 -15.596 -10.072 1.00 96.62 80 GLY A CA 1
ATOM 636 C C . GLY A 1 80 ? -12.272 -14.931 -8.726 1.00 96.62 80 GLY A C 1
ATOM 637 O O . GLY A 1 80 ? -12.487 -13.722 -8.637 1.00 96.62 80 GLY A O 1
ATOM 638 N N . LYS A 1 81 ? -12.257 -15.715 -7.647 1.00 97.56 81 LYS A N 1
ATOM 639 C CA . LYS A 1 81 ? -12.402 -15.182 -6.285 1.00 97.56 81 LYS A CA 1
ATOM 640 C C . LYS A 1 81 ? -11.023 -14.853 -5.708 1.00 97.56 81 LYS A C 1
ATOM 642 O O . LYS A 1 81 ? -10.156 -15.724 -5.764 1.00 97.56 81 LYS A O 1
ATOM 647 N N . PRO A 1 82 ? -10.812 -13.655 -5.135 1.00 98.25 82 PRO A N 1
ATOM 648 C CA . PRO A 1 82 ? -9.603 -13.365 -4.376 1.00 98.25 82 PRO A CA 1
ATOM 649 C C . PRO A 1 82 ? -9.360 -14.371 -3.248 1.00 98.25 82 PRO A C 1
ATOM 651 O O . PRO A 1 82 ? -10.272 -14.687 -2.483 1.00 98.25 82 PRO A O 1
ATOM 654 N N . GLN A 1 83 ? -8.124 -14.845 -3.126 1.00 97.75 83 GLN A N 1
ATOM 655 C CA . GLN A 1 83 ? -7.680 -15.766 -2.083 1.00 97.75 83 GLN A CA 1
ATOM 656 C C . GLN A 1 83 ? -6.407 -15.238 -1.437 1.00 97.75 83 GLN A C 1
ATOM 658 O O . GLN A 1 83 ? -5.491 -14.810 -2.137 1.00 97.75 83 GLN A O 1
ATOM 663 N N . ARG A 1 84 ? -6.343 -15.273 -0.105 1.00 97.56 84 ARG A N 1
ATOM 664 C CA . ARG A 1 84 ? -5.145 -14.864 0.634 1.00 97.56 84 ARG A CA 1
ATOM 665 C C . ARG A 1 84 ? -3.996 -15.829 0.335 1.00 97.56 84 ARG A C 1
ATOM 667 O O . ARG A 1 84 ? -4.224 -17.033 0.214 1.00 97.56 84 ARG A O 1
ATOM 674 N N . ILE A 1 85 ? -2.774 -15.313 0.201 1.00 97.50 85 ILE A N 1
ATOM 675 C CA . ILE A 1 85 ? -1.610 -16.150 -0.137 1.00 97.50 85 ILE A CA 1
ATOM 676 C C . ILE A 1 85 ? -1.011 -16.884 1.073 1.00 97.50 85 ILE A C 1
ATOM 678 O O . ILE A 1 85 ? -0.367 -17.915 0.885 1.00 97.50 85 ILE A O 1
ATOM 682 N N . THR A 1 86 ? -1.255 -16.392 2.289 1.00 95.38 86 THR A N 1
ATOM 683 C CA . THR A 1 86 ? -0.774 -16.955 3.561 1.00 95.38 86 THR A CA 1
ATOM 684 C C . THR A 1 86 ? -1.878 -16.959 4.625 1.00 95.38 86 THR A C 1
ATOM 686 O O . THR A 1 86 ? -2.973 -16.432 4.422 1.00 95.38 86 THR A O 1
ATOM 689 N N . THR A 1 87 ? -1.594 -17.568 5.777 1.00 92.94 87 THR A N 1
ATOM 690 C CA . THR A 1 87 ? -2.486 -17.609 6.949 1.00 92.94 87 THR A CA 1
ATOM 691 C C . THR A 1 87 ? -1.854 -16.995 8.201 1.00 92.94 87 THR A C 1
ATOM 693 O O . THR A 1 87 ? -2.400 -17.148 9.291 1.00 92.94 87 THR A O 1
ATOM 696 N N . THR A 1 88 ? -0.692 -16.347 8.080 1.00 92.69 88 THR A N 1
ATOM 697 C CA . THR A 1 88 ? 0.017 -15.748 9.221 1.00 92.69 88 THR A CA 1
ATOM 698 C C . THR A 1 88 ? -0.678 -14.457 9.678 1.00 92.69 88 THR A C 1
ATOM 700 O O . THR A 1 88 ? -1.465 -13.882 8.924 1.00 92.69 88 THR A O 1
ATOM 703 N N . PRO A 1 89 ? -0.444 -13.976 10.909 1.00 92.50 89 PRO A N 1
ATOM 704 C CA . PRO A 1 89 ? -0.936 -12.664 11.342 1.00 92.50 89 PRO A CA 1
ATOM 705 C C . PRO A 1 89 ? -0.085 -11.498 10.807 1.00 92.50 89 PRO A C 1
ATOM 707 O O . PRO A 1 89 ? -0.415 -10.336 11.033 1.00 92.50 89 PRO A O 1
ATOM 710 N N . ASP A 1 90 ? 1.023 -11.795 10.131 1.00 96.25 90 ASP A N 1
ATOM 711 C CA . ASP A 1 90 ? 1.929 -10.792 9.591 1.00 96.25 90 ASP A CA 1
ATOM 712 C C . ASP A 1 90 ? 1.268 -9.971 8.484 1.00 96.25 90 ASP A C 1
ATOM 714 O O . ASP A 1 90 ? 0.407 -10.461 7.741 1.00 96.25 90 ASP A O 1
ATOM 718 N N . PHE A 1 91 ? 1.750 -8.743 8.315 1.00 98.12 91 PHE A N 1
ATOM 719 C CA . PHE A 1 91 ? 1.362 -7.932 7.175 1.00 98.12 91 PHE A CA 1
ATOM 720 C C . PHE A 1 91 ? 2.257 -8.173 5.969 1.00 98.12 91 PHE A C 1
ATOM 722 O O . PHE A 1 91 ? 3.433 -8.526 6.082 1.00 98.12 91 PHE A O 1
ATOM 729 N N . GLU A 1 92 ? 1.681 -7.967 4.792 1.00 98.50 92 GLU A N 1
ATOM 730 C CA . GLU A 1 92 ? 2.286 -8.320 3.518 1.00 98.50 92 GLU A CA 1
ATOM 731 C C . GLU A 1 92 ? 2.027 -7.220 2.490 1.00 98.50 92 GLU A C 1
ATOM 733 O O . GLU A 1 92 ? 0.883 -6.825 2.276 1.00 98.50 92 GLU A O 1
ATOM 738 N N . TYR A 1 93 ? 3.071 -6.741 1.822 1.00 98.50 93 TYR A N 1
ATOM 739 C CA . TYR A 1 93 ? 3.026 -5.590 0.923 1.00 98.50 93 TYR A CA 1
ATOM 740 C C . TYR A 1 93 ? 3.861 -5.828 -0.340 1.00 98.50 93 TYR A C 1
ATOM 742 O O . TYR A 1 93 ? 4.728 -6.695 -0.384 1.00 98.50 93 TYR A O 1
ATOM 750 N N . GLU A 1 94 ? 3.621 -5.020 -1.368 1.00 98.31 94 GLU A N 1
ATOM 751 C CA . GLU A 1 94 ? 4.428 -4.933 -2.595 1.00 98.31 94 GLU A CA 1
ATOM 752 C C . GLU A 1 94 ? 4.713 -6.287 -3.282 1.00 98.31 94 GLU A C 1
ATOM 754 O O . GLU A 1 94 ? 5.880 -6.618 -3.515 1.00 98.31 94 GLU A O 1
ATOM 759 N N . PRO A 1 95 ? 3.678 -7.085 -3.631 1.00 98.69 95 PRO A N 1
ATOM 760 C CA . PRO A 1 95 ? 3.879 -8.325 -4.375 1.00 98.69 95 PRO A CA 1
ATOM 761 C C . PRO A 1 95 ? 4.505 -8.076 -5.754 1.00 98.69 95 PRO A C 1
ATOM 763 O O . PRO A 1 95 ? 4.143 -7.143 -6.473 1.00 98.69 95 PRO A O 1
ATOM 766 N N . SER A 1 96 ? 5.381 -8.983 -6.181 1.00 98.50 96 SER A N 1
ATOM 767 C CA . SER A 1 96 ? 5.875 -9.068 -7.554 1.00 98.50 96 SER A CA 1
ATOM 768 C C . SER A 1 96 ? 6.039 -10.516 -7.995 1.00 98.50 96 SER A C 1
ATOM 770 O O . SER A 1 96 ? 6.719 -11.298 -7.335 1.00 98.50 96 SER A O 1
ATOM 772 N N . PHE A 1 97 ? 5.463 -10.860 -9.147 1.00 98.75 97 PHE A N 1
ATOM 773 C CA . PHE A 1 97 ? 5.625 -12.182 -9.754 1.00 98.75 97 PHE A CA 1
ATOM 774 C C . PHE A 1 97 ? 7.052 -12.425 -10.239 1.00 98.75 97 PHE A C 1
ATOM 776 O O . PHE A 1 97 ? 7.732 -11.502 -10.697 1.00 98.75 97 PHE A O 1
ATOM 783 N N . SER A 1 98 ? 7.477 -13.685 -10.166 1.00 98.50 98 SER A N 1
ATOM 784 C CA . SER A 1 98 ? 8.627 -14.190 -10.909 1.00 98.50 98 SER A CA 1
ATOM 785 C C . SER A 1 98 ? 8.338 -14.224 -12.417 1.00 98.50 98 SER A C 1
ATOM 787 O O . SER A 1 98 ? 7.173 -14.274 -12.821 1.00 98.50 98 SER A O 1
ATOM 789 N N . PRO A 1 99 ? 9.373 -14.236 -13.279 1.00 97.44 99 PRO A N 1
ATOM 790 C CA . PRO A 1 99 ? 9.200 -14.232 -14.737 1.00 97.44 99 PRO A CA 1
ATOM 791 C C . PRO A 1 99 ? 8.434 -15.433 -15.308 1.00 97.44 99 PRO A C 1
ATOM 793 O O . PRO A 1 99 ? 7.893 -15.334 -16.416 1.00 97.44 99 PRO A O 1
ATOM 796 N N . ASP A 1 100 ? 8.411 -16.550 -14.574 1.00 97.44 100 ASP A N 1
ATOM 797 C CA . ASP A 1 100 ? 7.668 -17.781 -14.871 1.00 97.44 100 ASP A CA 1
ATOM 798 C C . ASP A 1 100 ? 6.259 -17.810 -14.242 1.00 97.44 100 ASP A C 1
ATOM 800 O O . ASP A 1 100 ? 5.481 -18.715 -14.523 1.00 97.44 100 ASP A O 1
ATOM 804 N N . GLY A 1 101 ? 5.918 -16.831 -13.397 1.00 98.06 101 GLY A N 1
ATOM 805 C CA . GLY A 1 101 ? 4.630 -16.729 -12.710 1.00 98.06 101 GLY A CA 1
ATOM 806 C C . GLY A 1 101 ? 4.427 -17.700 -11.542 1.00 98.06 101 GLY A C 1
ATOM 807 O O . GLY A 1 101 ? 3.370 -17.656 -10.917 1.00 98.06 101 GLY A O 1
ATOM 808 N N . ARG A 1 102 ? 5.404 -18.556 -11.213 1.00 97.94 102 ARG A N 1
ATOM 809 C CA . ARG A 1 102 ? 5.268 -19.567 -10.148 1.00 97.94 102 ARG A CA 1
ATOM 810 C C . ARG A 1 102 ? 5.430 -18.994 -8.740 1.00 97.94 102 ARG A C 1
ATOM 812 O O . ARG A 1 102 ? 4.854 -19.528 -7.790 1.00 97.94 102 ARG A O 1
ATOM 819 N N . TYR A 1 103 ? 6.214 -17.934 -8.592 1.00 98.75 103 TYR A N 1
ATOM 820 C CA . TYR A 1 103 ? 6.554 -17.350 -7.301 1.00 98.75 103 TYR A CA 1
ATOM 821 C C . TYR A 1 103 ? 6.082 -15.901 -7.199 1.00 98.75 103 TYR A C 1
ATOM 823 O O . TYR A 1 103 ? 5.982 -15.186 -8.198 1.00 98.75 103 TYR A O 1
ATOM 831 N N . LEU A 1 104 ? 5.868 -15.448 -5.965 1.00 98.75 104 LEU A N 1
ATOM 832 C CA . LEU A 1 104 ? 5.847 -14.026 -5.622 1.00 98.75 104 LEU A CA 1
ATOM 833 C C . LEU A 1 104 ? 7.041 -13.710 -4.725 1.00 98.75 104 LEU A C 1
ATOM 835 O O . LEU A 1 104 ? 7.345 -14.482 -3.817 1.00 98.75 104 LEU A O 1
ATOM 839 N N . VAL A 1 105 ? 7.668 -12.556 -4.935 1.00 98.88 105 VAL A N 1
ATOM 840 C CA . VAL A 1 105 ? 8.397 -11.850 -3.874 1.00 98.88 105 VAL A CA 1
ATOM 841 C C . VAL A 1 105 ? 7.518 -10.753 -3.314 1.00 98.88 105 VAL A C 1
ATOM 843 O O . VAL A 1 105 ? 6.728 -10.162 -4.046 1.00 98.88 105 VAL A O 1
ATOM 846 N N . TYR A 1 106 ? 7.630 -10.503 -2.020 1.00 98.88 106 TYR A N 1
ATOM 847 C CA . TYR A 1 106 ? 6.835 -9.502 -1.328 1.00 98.88 106 TYR A CA 1
ATOM 848 C C . TYR A 1 106 ? 7.562 -9.016 -0.079 1.00 98.88 106 TYR A C 1
ATOM 850 O O . TYR A 1 106 ? 8.511 -9.646 0.397 1.00 98.88 106 TYR A O 1
ATOM 858 N N . VAL A 1 107 ? 7.114 -7.883 0.444 1.00 98.75 107 VAL A N 1
ATOM 859 C CA . VAL A 1 107 ? 7.555 -7.364 1.731 1.00 98.75 107 VAL A CA 1
ATOM 860 C C . VAL A 1 107 ? 6.670 -7.943 2.826 1.00 98.75 107 VAL A C 1
ATOM 862 O O . VAL A 1 107 ? 5.453 -7.820 2.766 1.00 98.75 107 VAL A O 1
ATOM 865 N N . ASN A 1 108 ? 7.269 -8.546 3.842 1.00 98.25 108 ASN A N 1
ATOM 866 C CA . ASN A 1 108 ? 6.592 -8.979 5.060 1.00 98.25 108 ASN A CA 1
ATOM 867 C C . ASN A 1 108 ? 6.927 -8.023 6.210 1.00 98.25 108 ASN A C 1
ATOM 869 O O . ASN A 1 108 ? 8.050 -7.521 6.272 1.00 98.25 108 ASN A O 1
ATOM 873 N N . TRP A 1 109 ? 5.972 -7.783 7.107 1.00 97.94 109 TRP A N 1
ATOM 874 C CA . TRP A 1 109 ? 6.141 -6.917 8.269 1.00 97.94 109 TRP A CA 1
ATOM 875 C C . TRP A 1 109 ? 5.554 -7.536 9.537 1.00 97.94 109 TRP A C 1
ATOM 877 O O . TRP A 1 109 ? 4.380 -7.914 9.572 1.00 97.94 109 TRP A O 1
ATOM 887 N N . THR A 1 110 ? 6.352 -7.520 10.604 1.00 96.50 110 THR A N 1
ATOM 888 C CA . THR A 1 110 ? 5.881 -7.620 11.991 1.00 96.50 110 THR A CA 1
ATOM 889 C C . THR A 1 110 ? 6.566 -6.553 12.835 1.00 96.50 110 THR A C 1
ATOM 891 O O . THR A 1 110 ? 7.688 -6.138 12.533 1.00 96.50 110 THR A O 1
ATOM 894 N N . ASP A 1 111 ? 5.938 -6.105 13.920 1.00 94.69 111 ASP A N 1
ATOM 895 C CA . ASP A 1 111 ? 6.559 -5.073 14.762 1.00 94.69 111 ASP A CA 1
ATOM 896 C C . ASP A 1 111 ? 7.823 -5.575 15.475 1.00 94.69 111 ASP A C 1
ATOM 898 O O . ASP A 1 111 ? 8.744 -4.789 15.729 1.00 94.69 111 ASP A O 1
ATOM 902 N N . GLU A 1 112 ? 7.894 -6.885 15.731 1.00 94.56 112 GLU A N 1
ATOM 903 C CA . GLU A 1 112 ? 9.023 -7.560 16.370 1.00 94.56 112 GLU A CA 1
ATOM 904 C C . GLU A 1 112 ? 10.218 -7.741 15.421 1.00 94.56 112 GLU A C 1
ATOM 906 O O . GLU A 1 112 ? 11.353 -7.397 15.777 1.00 94.56 112 GLU A O 1
ATOM 911 N N . LEU A 1 113 ? 9.986 -8.277 14.216 1.00 95.62 113 LEU A N 1
ATOM 912 C CA . LEU A 1 113 ? 11.041 -8.620 13.251 1.00 95.62 113 LEU A CA 1
ATOM 913 C C . LEU A 1 113 ? 11.275 -7.538 12.192 1.00 95.62 113 LEU A C 1
ATOM 915 O O . LEU A 1 113 ? 12.224 -7.653 11.414 1.00 95.62 113 LEU A O 1
ATOM 919 N N . LYS A 1 114 ? 10.454 -6.482 12.190 1.00 96.00 114 LYS A N 1
ATOM 920 C CA . LYS A 1 114 ? 10.436 -5.421 11.177 1.00 96.00 114 LYS A CA 1
ATOM 921 C C . LYS A 1 114 ? 10.224 -5.996 9.771 1.00 96.00 114 LYS A C 1
ATOM 923 O O . LYS A 1 114 ? 9.688 -7.093 9.603 1.00 96.00 114 LYS A O 1
ATOM 928 N N . GLY A 1 115 ? 10.586 -5.220 8.756 1.00 97.00 115 GLY A N 1
ATOM 929 C CA . GLY A 1 115 ? 10.420 -5.592 7.363 1.00 97.00 115 GLY A CA 1
ATOM 930 C C . GLY A 1 115 ? 11.309 -6.767 6.959 1.00 97.00 115 GLY A C 1
ATOM 931 O O . GLY A 1 115 ? 12.392 -6.975 7.508 1.00 97.00 115 GLY A O 1
ATOM 932 N N . SER A 1 116 ? 10.892 -7.487 5.923 1.00 98.12 116 SER A N 1
ATOM 933 C CA . SER A 1 116 ? 11.736 -8.433 5.188 1.00 98.12 116 SER A CA 1
ATOM 934 C C . SER A 1 116 ? 11.254 -8.652 3.769 1.00 98.12 116 SER A C 1
ATOM 936 O O . SER A 1 116 ? 10.082 -8.446 3.476 1.00 98.12 116 SER A O 1
ATOM 938 N N . ILE A 1 117 ? 12.153 -9.108 2.899 1.00 98.75 117 ILE A N 1
ATOM 939 C CA . ILE A 1 117 ? 11.796 -9.648 1.593 1.00 98.75 117 ILE A CA 1
ATOM 940 C C . ILE A 1 117 ? 11.584 -11.155 1.724 1.00 98.75 117 ILE A C 1
ATOM 942 O O . ILE A 1 117 ? 12.513 -11.897 2.054 1.00 98.75 117 ILE A O 1
ATOM 946 N N . ASN A 1 118 ? 10.373 -11.601 1.411 1.00 98.69 118 ASN A N 1
ATOM 947 C CA . ASN A 1 118 ? 9.986 -13.005 1.387 1.00 98.69 118 ASN A CA 1
ATOM 948 C C . ASN A 1 118 ? 9.687 -13.449 -0.044 1.00 98.69 118 ASN A C 1
ATOM 950 O O . ASN A 1 118 ? 9.256 -12.654 -0.877 1.00 98.69 118 ASN A O 1
ATOM 954 N N . LYS A 1 119 ? 9.888 -14.739 -0.315 1.00 98.75 119 LYS A N 1
ATOM 955 C CA . LYS A 1 119 ? 9.486 -15.417 -1.547 1.00 98.75 119 LYS A CA 1
ATOM 956 C C . LYS A 1 119 ? 8.506 -16.533 -1.213 1.00 98.75 119 LYS A C 1
ATOM 958 O O . LYS A 1 119 ? 8.816 -17.363 -0.367 1.00 98.75 119 LYS A O 1
ATOM 963 N N . ILE A 1 120 ? 7.375 -16.599 -1.902 1.00 98.69 120 ILE A N 1
ATOM 964 C CA . ILE A 1 120 ? 6.395 -17.684 -1.766 1.00 98.69 120 ILE A CA 1
ATOM 965 C C . ILE A 1 120 ? 6.254 -18.449 -3.082 1.00 98.69 120 ILE A C 1
ATOM 967 O O . ILE A 1 120 ? 6.193 -17.844 -4.152 1.00 98.69 120 ILE A O 1
ATOM 971 N N . ASP A 1 121 ? 6.202 -19.778 -3.006 1.00 98.38 121 ASP A N 1
ATOM 972 C CA . ASP A 1 121 ? 5.773 -20.644 -4.111 1.00 98.38 121 ASP A CA 1
ATOM 973 C C . ASP A 1 121 ? 4.240 -20.705 -4.132 1.00 98.38 121 ASP A C 1
ATOM 975 O O . ASP A 1 121 ? 3.610 -21.134 -3.164 1.00 98.38 121 ASP A O 1
ATOM 979 N N . LEU A 1 122 ? 3.616 -20.269 -5.227 1.00 97.56 122 LEU A N 1
ATOM 980 C CA . LEU A 1 122 ? 2.158 -20.175 -5.311 1.00 97.56 122 LEU A CA 1
ATOM 981 C C . LEU A 1 122 ? 1.456 -21.535 -5.369 1.00 97.56 122 LEU A C 1
ATOM 983 O O . LEU A 1 122 ? 0.262 -21.590 -5.056 1.00 97.56 122 LEU A O 1
ATOM 987 N N . VAL A 1 123 ? 2.178 -22.599 -5.729 1.00 96.25 123 VAL A N 1
ATOM 988 C CA . VAL A 1 123 ? 1.676 -23.975 -5.795 1.00 96.25 123 VAL A CA 1
ATOM 989 C C . VAL A 1 123 ? 1.778 -24.636 -4.426 1.00 96.25 123 VAL A C 1
ATOM 991 O O . VAL A 1 123 ? 0.781 -25.120 -3.902 1.00 96.25 123 VAL A O 1
ATOM 994 N N . THR A 1 124 ? 2.972 -24.637 -3.828 1.00 97.31 124 THR A N 1
ATOM 995 C CA . THR A 1 124 ? 3.214 -25.349 -2.556 1.00 97.31 124 THR A CA 1
ATOM 996 C C . THR A 1 124 ? 2.872 -24.521 -1.318 1.00 97.31 124 THR A C 1
ATOM 998 O O . THR A 1 124 ? 2.797 -25.071 -0.224 1.00 97.31 124 THR A O 1
ATOM 1001 N N . LYS A 1 125 ? 2.685 -23.203 -1.477 1.00 96.44 125 LYS A N 1
ATOM 1002 C CA . LYS A 1 125 ? 2.520 -22.208 -0.400 1.00 96.44 125 LYS A CA 1
ATOM 1003 C C . LYS A 1 125 ? 3.708 -22.113 0.563 1.00 96.44 125 LYS A C 1
ATOM 1005 O O . LYS A 1 125 ? 3.604 -21.461 1.598 1.00 96.44 125 LYS A O 1
ATOM 1010 N N . MET A 1 126 ? 4.852 -22.709 0.220 1.00 97.38 126 MET A N 1
ATOM 1011 C CA . MET A 1 126 ? 6.066 -22.585 1.022 1.00 97.38 126 MET A CA 1
ATOM 1012 C C . MET A 1 126 ? 6.641 -21.172 0.915 1.00 97.38 126 MET A C 1
ATOM 1014 O O . MET A 1 126 ? 6.840 -20.656 -0.189 1.00 97.38 126 MET A O 1
ATOM 1018 N N . VAL A 1 127 ? 6.939 -20.578 2.071 1.00 97.88 127 VAL A N 1
ATOM 1019 C CA . VAL A 1 127 ? 7.541 -19.247 2.203 1.00 97.88 127 VAL A CA 1
ATOM 1020 C C . VAL A 1 127 ? 9.019 -19.384 2.564 1.00 97.88 127 VAL A C 1
ATOM 1022 O O . VAL A 1 127 ? 9.378 -20.106 3.489 1.00 97.88 127 VAL A O 1
ATOM 1025 N N . ASN A 1 128 ? 9.875 -18.657 1.850 1.00 97.12 128 ASN A N 1
ATOM 1026 C CA . ASN A 1 128 ? 11.294 -18.495 2.141 1.00 97.12 128 ASN A CA 1
ATOM 1027 C C . ASN A 1 128 ? 11.591 -17.018 2.446 1.00 97.12 128 ASN A C 1
ATOM 1029 O O . ASN A 1 128 ? 11.383 -16.154 1.590 1.00 97.12 128 ASN A O 1
ATOM 1033 N N . ARG A 1 129 ? 12.093 -16.725 3.648 1.00 97.56 129 ARG A N 1
ATOM 1034 C CA . ARG A 1 129 ? 12.535 -15.381 4.042 1.00 97.56 129 ARG A CA 1
ATOM 1035 C C . ARG A 1 129 ? 13.938 -15.127 3.497 1.00 97.56 129 ARG A C 1
ATOM 1037 O O . ARG A 1 129 ? 14.900 -15.727 3.962 1.00 97.56 129 ARG A O 1
ATOM 1044 N N . LEU A 1 130 ? 14.058 -14.231 2.518 1.00 98.44 130 LEU A N 1
ATOM 1045 C CA . LEU A 1 130 ? 15.329 -13.958 1.842 1.00 98.44 130 LEU A CA 1
ATOM 1046 C C . LEU A 1 130 ? 16.233 -13.042 2.677 1.00 98.44 130 LEU A C 1
ATOM 1048 O O . LEU A 1 130 ? 17.443 -13.240 2.708 1.00 98.44 130 LEU A O 1
ATOM 1052 N N . THR A 1 131 ? 15.660 -12.059 3.377 1.00 97.44 131 THR A N 1
ATOM 1053 C CA . THR A 1 131 ? 16.410 -11.141 4.251 1.00 97.44 131 THR A CA 1
ATOM 1054 C C . THR A 1 131 ? 16.146 -11.449 5.723 1.00 97.44 131 THR A C 1
ATOM 1056 O O . THR A 1 131 ? 15.012 -11.337 6.197 1.00 97.44 131 THR A O 1
ATOM 1059 N N . VAL A 1 132 ? 17.193 -11.805 6.465 1.00 93.69 132 VAL A N 1
ATOM 1060 C CA . VAL A 1 132 ? 17.083 -12.209 7.880 1.00 93.69 132 VAL A CA 1
ATOM 1061 C C . VAL A 1 132 ? 17.293 -11.063 8.869 1.00 93.69 132 VAL A C 1
ATOM 1063 O O . VAL A 1 132 ? 16.752 -11.103 9.970 1.00 93.69 132 VAL A O 1
ATOM 1066 N N . GLU A 1 133 ? 18.041 -10.029 8.486 1.00 95.50 133 GLU A N 1
ATOM 1067 C CA . GLU A 1 133 ? 18.276 -8.865 9.341 1.00 95.50 133 GLU A CA 1
ATOM 1068 C C . GLU A 1 133 ? 17.003 -8.028 9.507 1.00 95.50 133 GLU A C 1
ATOM 1070 O O . GLU A 1 133 ? 16.207 -7.892 8.576 1.00 95.50 133 GLU A O 1
ATOM 1075 N N . LYS A 1 134 ? 16.825 -7.436 10.696 1.00 97.50 134 LYS A N 1
ATOM 1076 C CA . LYS A 1 134 ? 15.779 -6.431 10.910 1.00 97.50 134 LYS A CA 1
ATOM 1077 C C . LYS A 1 134 ? 16.095 -5.200 10.066 1.00 97.50 134 LYS A C 1
ATOM 1079 O O . LYS A 1 134 ? 17.239 -4.746 10.017 1.00 97.50 134 LYS A O 1
ATOM 1084 N N . GLY A 1 135 ? 15.074 -4.632 9.443 1.00 97.38 135 GLY A N 1
ATOM 1085 C CA . GLY A 1 135 ? 15.212 -3.418 8.652 1.00 97.38 135 GLY A CA 1
ATOM 1086 C C . GLY A 1 135 ? 13.903 -3.016 7.996 1.00 97.38 135 GLY A C 1
ATOM 1087 O O . GLY A 1 135 ? 12.849 -3.592 8.262 1.00 97.38 135 GLY A O 1
ATOM 1088 N N . PHE A 1 136 ? 13.980 -2.024 7.119 1.00 98.12 136 PHE A N 1
ATOM 1089 C CA . PHE A 1 136 ? 12.845 -1.541 6.342 1.00 98.12 136 PHE A CA 1
ATOM 1090 C C . PHE A 1 136 ? 13.118 -1.848 4.878 1.00 98.12 136 PHE A C 1
ATOM 1092 O O . PHE A 1 136 ? 14.095 -1.348 4.322 1.00 98.12 136 PHE A O 1
ATOM 1099 N N . TYR A 1 137 ? 12.296 -2.693 4.264 1.00 98.44 137 TYR A N 1
ATOM 1100 C CA . TYR A 1 137 ? 12.538 -3.204 2.92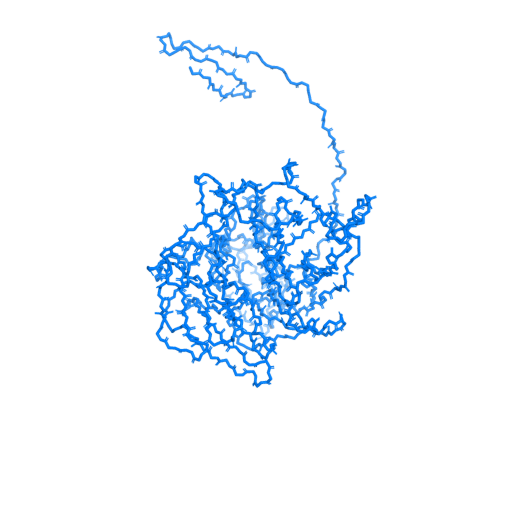0 1.00 98.44 137 TYR A CA 1
ATOM 1101 C C . TYR A 1 137 ? 11.342 -2.916 2.025 1.00 98.44 137 TYR A C 1
ATOM 1103 O O . TYR A 1 137 ? 10.205 -3.032 2.466 1.00 98.44 137 TYR A O 1
ATOM 1111 N N . TYR A 1 138 ? 11.610 -2.540 0.779 1.00 98.50 138 TYR A N 1
ATOM 1112 C CA . TYR A 1 138 ? 10.603 -2.049 -0.153 1.00 98.50 138 TYR A CA 1
ATOM 1113 C C . TYR A 1 138 ? 10.919 -2.484 -1.581 1.00 98.50 138 TYR A C 1
ATOM 1115 O O . TYR A 1 138 ? 12.074 -2.705 -1.952 1.00 98.50 138 TYR A O 1
ATOM 1123 N N . SER A 1 139 ? 9.881 -2.529 -2.403 1.00 97.81 139 SER A N 1
ATOM 1124 C CA . SER A 1 139 ? 9.909 -2.690 -3.857 1.00 97.81 139 SER A CA 1
ATOM 1125 C C . SER A 1 139 ? 10.753 -3.862 -4.362 1.00 97.81 139 SER A C 1
ATOM 1127 O O . SER A 1 139 ? 11.622 -3.647 -5.211 1.00 97.81 139 SER A O 1
ATOM 1129 N N . PRO A 1 140 ? 10.524 -5.097 -3.870 1.00 98.75 140 PRO A N 1
ATOM 1130 C CA . PRO A 1 140 ? 11.217 -6.264 -4.387 1.00 98.75 140 PRO A CA 1
ATOM 1131 C C . PRO A 1 140 ? 10.783 -6.585 -5.823 1.00 98.75 140 PRO A C 1
ATOM 1133 O O . PRO A 1 140 ? 9.593 -6.612 -6.148 1.00 98.75 140 PRO A O 1
ATOM 1136 N N . LYS A 1 141 ? 11.757 -6.876 -6.686 1.00 98.44 141 LYS A N 1
ATOM 1137 C CA . LYS A 1 141 ? 11.562 -7.306 -8.075 1.00 98.44 141 LYS A CA 1
ATOM 1138 C C . LYS A 1 141 ? 12.531 -8.428 -8.426 1.00 98.44 141 LYS A C 1
ATOM 1140 O O . LYS A 1 141 ? 13.687 -8.396 -8.018 1.00 98.44 141 LYS A O 1
ATOM 1145 N N . PHE A 1 142 ? 12.073 -9.409 -9.195 1.00 98.62 142 PHE A N 1
ATOM 1146 C CA . PHE A 1 142 ? 12.958 -10.413 -9.786 1.00 98.62 142 PHE A CA 1
ATOM 1147 C C . PHE A 1 142 ? 13.741 -9.831 -10.975 1.00 98.62 142 PHE A C 1
ATOM 1149 O O . PHE A 1 142 ? 13.253 -8.927 -11.655 1.00 98.62 142 PHE A O 1
ATOM 1156 N N . SER A 1 143 ? 14.923 -10.386 -11.249 1.00 98.06 143 SER A N 1
ATOM 1157 C CA . SER A 1 143 ? 15.556 -10.343 -12.573 1.00 98.06 143 SER A CA 1
ATOM 1158 C C . SER A 1 143 ? 14.675 -11.044 -13.609 1.00 98.06 143 SER A C 1
ATOM 1160 O O . SER A 1 143 ? 13.852 -11.894 -13.258 1.00 98.06 143 SER A O 1
ATOM 1162 N N . ASN A 1 144 ? 14.856 -10.741 -14.894 1.00 95.62 144 ASN A N 1
ATOM 1163 C CA . ASN A 1 144 ? 14.132 -11.421 -15.973 1.00 95.62 144 ASN A CA 1
ATOM 1164 C C . ASN A 1 144 ? 14.510 -12.906 -16.074 1.00 95.62 144 ASN A C 1
ATOM 1166 O O . ASN A 1 144 ? 13.689 -13.722 -16.497 1.00 95.62 144 ASN A O 1
ATOM 1170 N N . LYS A 1 145 ? 15.718 -13.268 -15.627 1.00 96.31 145 LYS A N 1
ATOM 1171 C CA . LYS A 1 145 ? 16.155 -14.661 -15.429 1.00 96.31 145 LYS A CA 1
ATOM 1172 C C . LYS A 1 145 ? 15.516 -15.352 -14.216 1.00 96.31 145 LYS A C 1
ATOM 1174 O O . LYS A 1 145 ? 15.461 -16.577 -14.186 1.00 96.31 145 LYS A O 1
ATOM 1179 N N . GLY A 1 146 ? 15.027 -14.599 -13.229 1.00 97.81 146 GLY A N 1
ATOM 1180 C CA . GLY A 1 146 ? 14.385 -15.123 -12.015 1.00 97.81 146 GLY A CA 1
ATOM 1181 C C . GLY A 1 146 ? 15.347 -15.632 -10.932 1.00 97.81 146 GLY A C 1
ATOM 1182 O O . GLY A 1 146 ? 14.903 -16.184 -9.926 1.00 97.81 146 GLY A O 1
ATOM 1183 N N . ASP A 1 147 ? 16.651 -15.444 -11.115 1.00 98.06 147 ASP A N 1
ATOM 1184 C CA . ASP A 1 147 ? 17.730 -15.913 -10.238 1.00 98.06 147 ASP A CA 1
ATOM 1185 C C . ASP A 1 147 ? 18.146 -14.897 -9.161 1.00 98.06 147 ASP A C 1
ATOM 1187 O O . ASP A 1 147 ? 18.723 -15.277 -8.139 1.00 98.06 147 ASP A O 1
ATOM 1191 N N . VAL A 1 148 ? 17.818 -13.616 -9.346 1.00 98.62 148 VAL A N 1
ATOM 1192 C CA . VAL A 1 148 ? 18.179 -12.509 -8.450 1.00 98.62 148 VAL A CA 1
ATOM 1193 C C . VAL A 1 148 ? 16.937 -11.696 -8.098 1.00 98.62 148 VAL A C 1
ATOM 1195 O O . VAL A 1 148 ? 16.048 -11.500 -8.922 1.00 98.62 148 VAL A O 1
ATOM 1198 N N . VAL A 1 149 ? 16.883 -11.196 -6.866 1.00 98.88 149 VAL A N 1
ATOM 1199 C CA . VAL A 1 149 ? 15.885 -10.236 -6.391 1.00 98.88 149 VAL A CA 1
ATOM 1200 C C . VAL A 1 149 ? 16.584 -8.916 -6.084 1.00 98.88 149 VAL A C 1
ATOM 1202 O O . VAL A 1 149 ? 17.542 -8.884 -5.312 1.00 98.88 149 VAL A O 1
ATOM 1205 N N . ILE A 1 150 ? 16.106 -7.827 -6.682 1.00 98.88 150 ILE A N 1
ATOM 1206 C CA . ILE A 1 150 ? 16.512 -6.451 -6.383 1.00 98.88 150 ILE A CA 1
ATOM 1207 C C . ILE A 1 150 ? 15.460 -5.786 -5.497 1.00 98.88 150 ILE A C 1
ATOM 1209 O O . ILE A 1 150 ? 14.269 -6.035 -5.665 1.00 98.88 150 ILE A O 1
ATOM 1213 N N . TYR A 1 151 ? 15.882 -4.970 -4.536 1.00 98.88 151 TYR A N 1
ATOM 1214 C CA . TYR A 1 151 ? 14.983 -4.289 -3.601 1.00 98.88 151 TYR A CA 1
ATOM 1215 C C . TYR A 1 151 ? 15.637 -3.028 -3.019 1.00 98.88 151 TYR A C 1
ATOM 1217 O O . TYR A 1 151 ? 16.841 -2.808 -3.163 1.00 98.88 151 TYR A O 1
ATOM 1225 N N . ARG A 1 152 ? 14.847 -2.190 -2.343 1.00 98.44 152 ARG A N 1
ATOM 1226 C CA . ARG A 1 152 ? 15.322 -1.041 -1.556 1.00 98.44 152 ARG A CA 1
ATOM 1227 C C . ARG A 1 152 ? 15.354 -1.400 -0.069 1.00 98.44 152 ARG A C 1
ATOM 1229 O O . ARG A 1 152 ? 14.370 -1.920 0.447 1.00 98.44 152 ARG A O 1
ATOM 1236 N N . LYS A 1 153 ? 16.431 -1.043 0.631 1.00 98.44 153 LYS A N 1
ATOM 1237 C CA . LYS A 1 153 ? 16.474 -0.890 2.093 1.00 98.44 153 LYS A CA 1
ATOM 1238 C C . LYS A 1 153 ? 16.311 0.595 2.447 1.00 98.44 153 LYS A C 1
ATOM 1240 O O . LYS A 1 153 ? 16.969 1.440 1.842 1.00 98.44 153 LYS A O 1
ATOM 1245 N N . GLY A 1 154 ? 15.411 0.922 3.368 1.00 97.50 154 GLY A N 1
ATOM 1246 C CA . GLY A 1 154 ? 15.134 2.288 3.824 1.00 97.50 154 GLY A CA 1
ATOM 1247 C C . GLY A 1 154 ? 15.636 2.573 5.240 1.00 97.50 154 GLY A C 1
ATOM 1248 O O . GLY A 1 154 ? 16.053 1.665 5.956 1.00 97.50 154 GLY A O 1
ATOM 1249 N N . GLU A 1 155 ? 15.553 3.843 5.635 1.00 96.75 155 GLU A N 1
ATOM 1250 C CA . GLU A 1 155 ? 16.006 4.351 6.942 1.00 96.75 155 GLU A CA 1
ATOM 1251 C C . GLU A 1 155 ? 14.940 4.238 8.046 1.00 96.75 155 GLU A C 1
ATOM 1253 O O . GLU A 1 155 ? 15.237 4.439 9.222 1.00 96.75 155 GLU A O 1
ATOM 1258 N N . GLY A 1 156 ? 13.704 3.898 7.676 1.00 95.06 156 GLY A N 1
ATOM 1259 C CA . GLY A 1 156 ? 12.546 3.996 8.560 1.00 95.06 156 GLY A CA 1
ATOM 1260 C C . GLY A 1 156 ? 11.876 5.369 8.476 1.00 95.06 156 GLY A C 1
ATOM 1261 O O . GLY A 1 156 ? 12.218 6.189 7.626 1.00 95.06 156 GLY A O 1
ATOM 1262 N N . ASN A 1 157 ? 10.871 5.595 9.316 1.00 93.88 157 ASN A N 1
ATOM 1263 C CA . ASN A 1 157 ? 10.084 6.829 9.367 1.00 93.88 157 ASN A CA 1
ATOM 1264 C C . ASN A 1 157 ? 9.409 6.967 10.744 1.00 93.88 157 ASN A C 1
ATOM 1266 O O . ASN A 1 157 ? 9.532 6.086 11.593 1.00 93.88 157 ASN A O 1
ATOM 1270 N N . GLU A 1 158 ? 8.685 8.064 10.972 1.00 90.81 158 GLU A N 1
ATOM 1271 C CA . GLU A 1 158 ? 8.001 8.340 12.249 1.00 90.81 158 GLU A CA 1
ATOM 1272 C C . GLU A 1 158 ? 6.958 7.281 12.638 1.00 90.81 158 GLU A C 1
ATOM 1274 O O . GLU A 1 158 ? 6.652 7.132 13.817 1.00 90.81 158 GLU A O 1
ATOM 1279 N N . GLU A 1 159 ? 6.420 6.539 11.668 1.00 90.69 159 GLU A N 1
ATOM 1280 C CA . GLU A 1 159 ? 5.403 5.516 11.913 1.00 90.69 159 GLU A CA 1
ATOM 1281 C C . GLU A 1 159 ? 6.042 4.168 12.276 1.00 90.69 159 GLU A C 1
ATOM 1283 O O . GLU A 1 159 ? 5.642 3.509 13.231 1.00 90.69 159 GLU A O 1
ATOM 1288 N N . SER A 1 160 ? 7.078 3.760 11.540 1.00 91.44 160 SER A N 1
ATOM 1289 C CA . SER A 1 160 ? 7.748 2.466 11.723 1.00 91.44 160 SER A CA 1
ATOM 1290 C C . SER A 1 160 ? 8.940 2.508 12.695 1.00 91.44 160 SER A C 1
ATOM 1292 O O . SER A 1 160 ? 9.503 1.461 13.039 1.00 91.44 160 SER A O 1
ATOM 1294 N N . GLY A 1 161 ? 9.352 3.711 13.101 1.00 92.81 161 GLY A N 1
ATOM 1295 C CA . GLY A 1 161 ? 10.604 4.005 13.796 1.00 92.81 161 GLY A CA 1
ATOM 1296 C C . GLY A 1 161 ? 11.815 4.066 12.856 1.00 92.81 161 GLY A C 1
ATOM 1297 O O . GLY A 1 161 ? 11.729 3.684 11.689 1.00 92.81 161 GLY A O 1
ATOM 1298 N N . PHE A 1 162 ? 12.955 4.519 13.392 1.00 95.38 162 PHE A N 1
ATOM 1299 C CA . PHE A 1 162 ? 14.244 4.645 12.680 1.00 95.38 162 PHE A CA 1
ATOM 1300 C C . PHE A 1 162 ? 15.281 3.581 13.083 1.00 95.38 162 PHE A C 1
ATOM 1302 O O . PHE A 1 162 ? 16.336 3.437 12.459 1.00 95.38 162 PHE A O 1
ATOM 1309 N N . ALA A 1 163 ? 15.009 2.815 14.144 1.00 95.50 163 ALA A N 1
ATOM 1310 C CA . ALA A 1 163 ? 15.883 1.723 14.556 1.00 95.50 163 ALA A CA 1
ATOM 1311 C C . ALA A 1 163 ? 16.010 0.694 13.421 1.00 95.50 163 ALA A C 1
ATOM 1313 O O . ALA A 1 163 ? 15.016 0.348 12.792 1.00 95.50 163 ALA A O 1
ATOM 1314 N N . TYR A 1 164 ? 17.223 0.184 13.188 1.00 96.31 164 TYR A N 1
ATOM 1315 C CA . TYR A 1 164 ? 17.547 -0.759 12.101 1.00 96.31 164 TYR A CA 1
ATOM 1316 C C . TYR A 1 164 ? 17.540 -0.164 10.674 1.00 96.31 164 TYR A C 1
ATOM 1318 O O . TYR A 1 164 ? 17.679 -0.899 9.695 1.00 96.31 164 TYR A O 1
ATOM 1326 N N . GLY A 1 165 ? 17.471 1.167 10.548 1.00 95.44 165 GLY A N 1
ATOM 1327 C CA . GLY A 1 165 ? 17.525 1.901 9.275 1.00 95.44 165 GLY A CA 1
ATOM 1328 C C . GLY A 1 165 ? 18.922 2.131 8.682 1.00 95.44 165 GLY A C 1
ATOM 1329 O O . GLY A 1 165 ? 19.065 2.859 7.705 1.00 95.44 165 GLY A O 1
ATOM 1330 N N . ALA A 1 166 ? 19.974 1.547 9.261 1.00 95.88 166 ALA A N 1
ATOM 1331 C CA . ALA A 1 166 ? 21.344 1.777 8.805 1.00 95.88 166 ALA A CA 1
ATOM 1332 C C . ALA A 1 166 ? 21.616 1.173 7.413 1.00 95.88 166 ALA A C 1
ATOM 1334 O O . ALA A 1 166 ? 21.129 0.084 7.083 1.00 95.88 166 ALA A O 1
ATOM 1335 N N . ASN A 1 167 ? 22.486 1.842 6.650 1.00 96.50 167 ASN A N 1
ATOM 1336 C CA . ASN A 1 167 ? 22.882 1.479 5.284 1.00 96.50 167 ASN A CA 1
ATOM 1337 C C . ASN A 1 167 ? 21.679 1.383 4.323 1.00 96.50 167 ASN A C 1
ATOM 1339 O O . ASN A 1 167 ? 21.400 0.306 3.791 1.00 96.50 167 ASN A O 1
ATOM 1343 N N . PRO A 1 168 ? 20.922 2.474 4.115 1.00 97.75 168 PRO A N 1
ATOM 1344 C CA . PRO A 1 168 ? 19.861 2.485 3.117 1.00 97.75 168 PRO A CA 1
ATOM 1345 C C . PRO A 1 168 ? 20.442 2.369 1.704 1.00 97.75 168 PRO A C 1
ATOM 1347 O O . PRO A 1 168 ? 21.617 2.652 1.458 1.00 97.75 168 PRO A O 1
ATOM 1350 N N . GLY A 1 169 ? 19.604 1.963 0.755 1.00 98.12 169 GLY A N 1
ATOM 1351 C CA . GLY A 1 169 ? 20.003 1.875 -0.641 1.00 98.12 169 GLY A CA 1
ATOM 1352 C C . GLY A 1 169 ? 19.312 0.772 -1.423 1.00 98.12 169 GLY A C 1
ATOM 1353 O O . GLY A 1 169 ? 18.372 0.134 -0.956 1.00 98.12 169 GLY A O 1
ATOM 1354 N N . ILE A 1 170 ? 19.802 0.541 -2.631 1.00 98.81 170 ILE A N 1
ATOM 1355 C CA . ILE A 1 170 ? 19.388 -0.528 -3.531 1.00 98.81 170 ILE A CA 1
ATOM 1356 C C . ILE A 1 170 ? 20.313 -1.725 -3.329 1.00 98.81 170 ILE A C 1
ATOM 1358 O O . ILE A 1 170 ? 21.537 -1.612 -3.436 1.00 98.81 170 ILE A O 1
ATOM 1362 N N . TYR A 1 171 ? 19.706 -2.878 -3.079 1.00 98.75 171 TYR A N 1
ATOM 1363 C CA . TYR A 1 171 ? 20.377 -4.142 -2.819 1.00 98.75 171 TYR A CA 1
ATOM 1364 C C . TYR A 1 171 ? 19.923 -5.213 -3.802 1.00 98.75 171 TYR A C 1
ATOM 1366 O O . TYR A 1 171 ? 18.809 -5.174 -4.321 1.00 98.75 171 TYR A O 1
ATOM 1374 N N . THR A 1 172 ? 20.785 -6.205 -4.004 1.00 98.69 172 THR A N 1
ATOM 1375 C CA . THR A 1 172 ? 20.450 -7.458 -4.686 1.00 98.69 172 THR A CA 1
ATOM 1376 C C . THR A 1 172 ? 20.714 -8.646 -3.770 1.00 98.69 172 THR A C 1
ATOM 1378 O O . THR A 1 172 ? 21.603 -8.599 -2.920 1.00 98.69 172 THR A O 1
ATOM 1381 N N . ILE A 1 173 ? 19.945 -9.715 -3.939 1.00 98.69 173 ILE A N 1
ATOM 1382 C CA . ILE A 1 173 ? 20.132 -11.002 -3.265 1.00 98.69 173 ILE A CA 1
ATOM 1383 C C . ILE A 1 173 ? 19.764 -12.129 -4.232 1.00 98.69 173 ILE A C 1
ATOM 1385 O O . ILE A 1 173 ? 18.888 -11.951 -5.077 1.00 98.69 173 ILE A O 1
ATOM 1389 N N . ALA A 1 174 ? 20.408 -13.291 -4.132 1.00 98.50 174 ALA A N 1
ATOM 1390 C CA . ALA A 1 174 ? 19.978 -14.455 -4.902 1.00 98.50 174 ALA A CA 1
ATOM 1391 C C . ALA A 1 174 ? 18.534 -14.839 -4.528 1.00 98.50 174 ALA A C 1
ATOM 1393 O O . ALA A 1 174 ? 18.146 -14.795 -3.359 1.00 98.50 174 ALA A O 1
ATOM 1394 N N . ALA A 1 175 ? 17.735 -15.268 -5.505 1.00 98.00 175 ALA A N 1
ATOM 1395 C CA . ALA A 1 175 ? 16.345 -15.673 -5.291 1.00 98.00 175 ALA A CA 1
ATOM 1396 C C . ALA A 1 175 ? 16.213 -16.916 -4.389 1.00 98.00 175 ALA A C 1
ATOM 1398 O O . ALA A 1 175 ? 15.118 -17.243 -3.928 1.00 98.00 175 ALA A O 1
ATOM 1399 N N . THR A 1 176 ? 17.309 -17.630 -4.140 1.00 96.44 176 THR A N 1
ATOM 1400 C CA . THR A 1 176 ? 17.419 -18.742 -3.184 1.00 96.44 176 THR A CA 1
ATOM 1401 C C . THR A 1 176 ? 17.753 -18.293 -1.757 1.00 96.44 176 THR A C 1
ATOM 1403 O O . THR A 1 176 ? 17.695 -19.116 -0.850 1.00 96.44 176 THR A O 1
ATOM 1406 N N . GLY A 1 177 ? 18.065 -17.011 -1.546 1.00 94.69 177 GLY A N 1
ATOM 1407 C CA . GLY A 1 177 ? 18.628 -16.476 -0.305 1.00 94.69 177 GLY A CA 1
ATOM 1408 C C . GLY A 1 177 ? 20.158 -16.401 -0.353 1.00 94.69 177 GLY A C 1
ATOM 1409 O O . GLY A 1 177 ? 20.781 -16.829 -1.325 1.00 94.69 177 GLY A O 1
ATOM 1410 N N . GLY A 1 178 ? 20.766 -15.834 0.688 1.00 95.50 178 GLY A N 1
ATOM 1411 C CA . GLY A 1 178 ? 22.217 -15.649 0.797 1.00 95.50 178 GLY A CA 1
ATOM 1412 C C . GLY A 1 178 ? 22.585 -14.250 1.289 1.00 95.50 178 GLY A C 1
ATOM 1413 O O . GLY A 1 178 ? 21.760 -13.553 1.872 1.00 95.50 178 GLY A O 1
ATOM 1414 N N . THR A 1 179 ? 23.829 -13.834 1.056 1.00 97.12 179 THR A N 1
ATOM 1415 C CA . THR A 1 179 ? 24.323 -12.517 1.482 1.00 97.12 179 THR A CA 1
ATOM 1416 C C . THR A 1 179 ? 23.832 -11.412 0.539 1.00 97.12 179 THR A C 1
ATOM 1418 O O . THR A 1 179 ? 24.126 -11.470 -0.659 1.00 97.12 179 THR A O 1
ATOM 1421 N N . PRO A 1 180 ? 23.125 -10.382 1.042 1.00 97.94 180 PRO A N 1
ATOM 1422 C CA . PRO A 1 180 ? 22.770 -9.217 0.244 1.00 97.94 180 PRO A CA 1
ATOM 1423 C C . PRO A 1 180 ? 23.991 -8.433 -0.244 1.00 97.94 180 PRO A C 1
ATOM 1425 O O . PRO A 1 180 ? 24.952 -8.231 0.496 1.00 97.94 180 PRO A O 1
ATOM 1428 N N . LYS A 1 181 ? 23.911 -7.895 -1.461 1.00 97.88 181 LYS A N 1
ATOM 1429 C CA . LYS A 1 181 ? 24.916 -7.001 -2.045 1.00 97.88 181 LYS A CA 1
ATOM 1430 C C . LYS A 1 181 ? 24.337 -5.604 -2.239 1.00 97.88 181 LYS A C 1
ATOM 1432 O O . LYS A 1 181 ? 23.387 -5.435 -3.005 1.00 97.88 181 LYS A O 1
ATOM 1437 N N . LEU A 1 182 ? 24.938 -4.608 -1.587 1.00 98.25 182 LEU A N 1
ATOM 1438 C CA . LEU A 1 182 ? 24.647 -3.192 -1.826 1.00 98.25 182 LEU A CA 1
ATOM 1439 C C . LEU A 1 182 ? 25.141 -2.791 -3.224 1.00 98.25 182 LEU A C 1
ATOM 1441 O O . LEU A 1 182 ? 26.296 -3.043 -3.566 1.00 98.25 182 LEU A O 1
ATOM 1445 N N . ILE A 1 183 ? 24.274 -2.161 -4.016 1.00 98.50 183 ILE A N 1
ATOM 1446 C CA . ILE A 1 183 ? 24.593 -1.651 -5.360 1.00 98.50 183 ILE A CA 1
ATOM 1447 C C . ILE A 1 183 ? 24.701 -0.125 -5.358 1.00 98.50 183 ILE A C 1
ATOM 1449 O O . ILE A 1 183 ? 25.603 0.443 -5.970 1.00 98.50 183 ILE A O 1
ATOM 1453 N N . LEU A 1 184 ? 23.784 0.545 -4.661 1.00 98.31 184 LEU A N 1
ATOM 1454 C CA . LEU A 1 184 ? 23.732 2.001 -4.568 1.00 98.31 184 LEU A CA 1
ATOM 1455 C C . LEU A 1 184 ? 23.202 2.400 -3.194 1.00 98.31 184 LEU A C 1
ATOM 1457 O O . LEU A 1 184 ? 22.203 1.851 -2.762 1.00 98.31 184 LEU A O 1
ATOM 1461 N N . ASN A 1 185 ? 23.824 3.363 -2.516 1.00 97.44 185 ASN A N 1
ATOM 1462 C CA . ASN A 1 185 ? 23.435 3.807 -1.167 1.00 97.44 185 ASN A CA 1
ATOM 1463 C C . ASN A 1 185 ? 22.221 4.763 -1.132 1.00 97.44 185 ASN A C 1
ATOM 1465 O O . ASN A 1 185 ? 21.927 5.366 -0.106 1.00 97.44 185 ASN A O 1
ATOM 1469 N N . ASN A 1 186 ? 21.540 4.947 -2.262 1.00 96.50 186 ASN A N 1
ATOM 1470 C CA . ASN A 1 186 ? 20.346 5.772 -2.394 1.00 96.50 186 ASN A CA 1
ATOM 1471 C C . ASN A 1 186 ? 19.455 5.249 -3.532 1.00 96.50 186 ASN A C 1
ATOM 1473 O O . ASN A 1 186 ? 19.778 4.262 -4.196 1.00 96.50 186 ASN A O 1
ATOM 1477 N N . GLY A 1 187 ? 18.328 5.926 -3.752 1.00 96.81 187 GLY A N 1
ATOM 1478 C CA . GLY A 1 187 ? 17.371 5.592 -4.800 1.00 96.81 187 GLY A CA 1
ATOM 1479 C C . GLY A 1 187 ? 16.254 4.656 -4.336 1.00 96.81 187 GLY A C 1
ATOM 1480 O O . GLY A 1 187 ? 16.350 3.976 -3.313 1.00 96.81 187 GLY A O 1
ATOM 1481 N N . ILE A 1 188 ? 15.154 4.662 -5.087 1.00 97.00 188 ILE A N 1
ATOM 1482 C CA . ILE A 1 188 ? 13.927 3.924 -4.772 1.00 97.00 188 ILE A CA 1
ATOM 1483 C C . ILE A 1 188 ? 13.365 3.216 -6.009 1.00 97.00 188 ILE A C 1
ATOM 1485 O O . ILE A 1 188 ? 13.719 3.551 -7.139 1.00 97.00 188 ILE A O 1
ATOM 1489 N N . ARG A 1 189 ? 12.451 2.260 -5.784 1.00 96.75 189 ARG A N 1
ATOM 1490 C CA . ARG A 1 189 ? 11.744 1.495 -6.830 1.00 96.75 189 ARG A CA 1
ATOM 1491 C C . ARG A 1 189 ? 12.691 0.905 -7.897 1.00 96.75 189 ARG A C 1
ATOM 1493 O O . ARG A 1 189 ? 12.505 1.183 -9.084 1.00 96.75 189 ARG A O 1
ATOM 1500 N N . PRO A 1 190 ? 13.727 0.145 -7.492 1.00 98.19 190 PRO A N 1
ATOM 1501 C CA . PRO A 1 190 ? 14.684 -0.413 -8.434 1.00 98.19 190 PRO A CA 1
ATOM 1502 C C . PRO A 1 190 ? 14.071 -1.552 -9.262 1.00 98.19 190 PRO A C 1
ATOM 1504 O O . PRO A 1 190 ? 13.248 -2.318 -8.765 1.00 98.19 190 PRO A O 1
ATOM 1507 N N . GLN A 1 191 ? 14.499 -1.688 -10.515 1.00 97.56 191 GLN A N 1
ATOM 1508 C CA . GLN A 1 191 ? 14.146 -2.809 -11.392 1.00 97.56 191 GLN A CA 1
ATOM 1509 C C . GLN A 1 191 ? 15.213 -3.020 -12.472 1.00 97.56 191 GLN A C 1
ATOM 1511 O O . GLN A 1 191 ? 15.927 -2.084 -12.831 1.00 97.56 191 GLN A O 1
ATOM 1516 N N . PHE A 1 192 ? 15.310 -4.232 -13.010 1.00 97.62 192 PHE A N 1
ATOM 1517 C CA . PHE A 1 192 ? 16.235 -4.545 -14.099 1.00 97.62 192 PHE A CA 1
ATOM 1518 C C . PHE A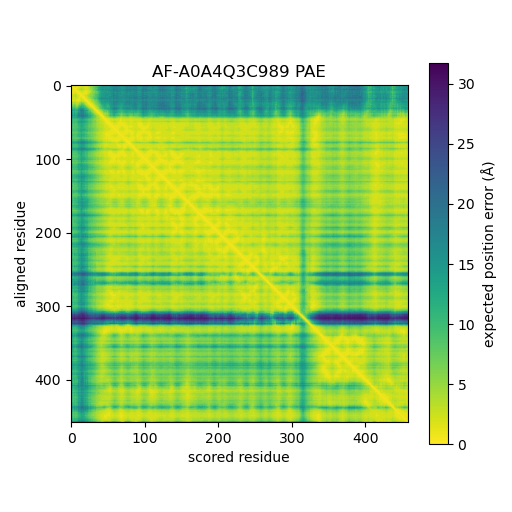 1 192 ? 15.723 -4.050 -15.461 1.00 97.62 192 PHE A C 1
ATOM 1520 O O . PHE A 1 192 ? 14.516 -3.908 -15.671 1.00 97.62 192 PHE A O 1
ATOM 1527 N N . SER A 1 193 ? 16.642 -3.791 -16.394 1.00 94.56 193 SER A N 1
ATOM 1528 C CA . SER A 1 193 ? 16.326 -3.665 -17.823 1.00 94.56 193 SER A CA 1
ATOM 1529 C C . SER A 1 193 ? 15.909 -5.011 -18.421 1.00 94.56 193 SER A C 1
ATOM 1531 O O . SER A 1 193 ? 16.131 -6.053 -17.815 1.00 94.56 193 SER A O 1
ATOM 1533 N N . ALA A 1 194 ? 15.329 -4.994 -19.625 1.00 90.75 194 ALA A N 1
ATOM 1534 C CA . ALA A 1 194 ? 14.798 -6.169 -20.334 1.00 90.75 194 ALA A CA 1
ATOM 1535 C C . ALA A 1 194 ? 15.755 -7.375 -20.414 1.00 90.75 194 ALA A C 1
ATOM 1537 O O . ALA A 1 194 ? 15.331 -8.526 -20.450 1.00 90.75 194 ALA A O 1
ATOM 1538 N N . ASP A 1 195 ? 17.046 -7.080 -20.504 1.00 92.69 195 ASP A N 1
ATOM 1539 C CA . ASP A 1 195 ? 18.159 -8.002 -20.716 1.00 92.69 195 ASP A CA 1
ATOM 1540 C C . ASP A 1 195 ? 18.982 -8.254 -19.438 1.00 92.69 195 ASP A C 1
ATOM 1542 O O . ASP A 1 195 ? 20.033 -8.892 -19.497 1.00 92.69 195 ASP A O 1
ATOM 1546 N N . ASP A 1 196 ? 18.528 -7.737 -18.292 1.00 96.00 196 ASP A N 1
ATOM 1547 C CA . ASP A 1 196 ? 19.228 -7.753 -17.003 1.00 96.00 196 ASP A CA 1
ATOM 1548 C C . ASP A 1 196 ? 20.619 -7.075 -17.011 1.00 96.00 196 ASP A C 1
ATOM 1550 O O . ASP A 1 196 ? 21.414 -7.292 -16.095 1.00 96.00 196 ASP A O 1
ATOM 1554 N N . SER A 1 197 ? 20.944 -6.239 -18.008 1.00 94.88 197 SER A N 1
ATOM 1555 C CA . SER A 1 197 ? 22.259 -5.574 -18.092 1.00 94.88 197 SER A CA 1
ATOM 1556 C C . SER A 1 197 ? 22.354 -4.279 -17.274 1.00 94.88 197 SER A C 1
ATOM 1558 O O . SER A 1 197 ? 23.442 -3.885 -16.840 1.00 94.88 197 SER A O 1
ATOM 1560 N N . LYS A 1 198 ? 21.215 -3.624 -17.023 1.00 96.81 198 LYS A N 1
ATOM 1561 C CA . LYS A 1 198 ? 21.109 -2.337 -16.327 1.00 96.81 198 LYS A CA 1
ATOM 1562 C C . LYS A 1 198 ? 20.069 -2.376 -15.215 1.00 96.81 198 LYS A C 1
ATOM 1564 O O . LYS A 1 198 ? 19.198 -3.243 -15.169 1.00 96.81 198 LYS A O 1
ATOM 1569 N N . ILE A 1 199 ? 20.147 -1.386 -14.332 1.00 98.25 199 ILE A N 1
ATOM 1570 C CA . ILE A 1 199 ? 19.170 -1.129 -13.276 1.00 98.25 199 ILE A CA 1
ATOM 1571 C C . ILE A 1 199 ? 18.543 0.241 -13.513 1.00 98.25 199 ILE A C 1
ATOM 1573 O O . ILE A 1 199 ? 19.239 1.256 -13.552 1.00 98.25 199 ILE A O 1
ATOM 1577 N N . TYR A 1 200 ? 17.220 0.266 -13.624 1.00 97.75 200 TYR A N 1
ATOM 1578 C CA . TYR A 1 200 ? 16.415 1.473 -13.536 1.00 97.75 200 TYR A CA 1
ATOM 1579 C C . TYR A 1 200 ? 16.032 1.749 -12.087 1.00 97.75 200 TYR A C 1
ATOM 1581 O O . TYR A 1 200 ? 15.700 0.829 -11.340 1.00 97.75 200 TYR A O 1
ATOM 1589 N N . TYR A 1 201 ? 16.043 3.016 -11.692 1.00 98.25 201 TYR A N 1
ATOM 1590 C CA . TYR A 1 201 ? 15.666 3.441 -10.348 1.00 98.25 201 TYR A CA 1
ATOM 1591 C C . TYR A 1 201 ? 15.156 4.882 -10.347 1.00 98.25 201 TYR A C 1
ATOM 1593 O O . TYR A 1 201 ? 15.352 5.635 -11.300 1.00 98.25 201 TYR A O 1
ATOM 1601 N N . GLN A 1 202 ? 14.483 5.270 -9.270 1.00 97.56 202 GLN A N 1
ATOM 1602 C CA . GLN A 1 202 ? 14.014 6.634 -9.059 1.00 97.56 202 GLN A CA 1
ATOM 1603 C C . GLN A 1 202 ? 14.865 7.338 -8.000 1.00 97.56 202 GLN A C 1
ATOM 1605 O O . GLN A 1 202 ? 15.353 6.717 -7.057 1.00 97.56 202 GLN A O 1
ATOM 1610 N N . GLY A 1 203 ? 15.033 8.645 -8.152 1.00 96.38 203 GLY A N 1
ATOM 1611 C CA . GLY A 1 203 ? 15.723 9.519 -7.208 1.00 96.38 203 GLY A CA 1
ATOM 1612 C C . GLY A 1 203 ? 15.304 10.966 -7.441 1.00 96.38 203 GLY A C 1
ATOM 1613 O O . GLY A 1 203 ? 14.173 11.212 -7.859 1.00 96.38 203 GLY A O 1
ATOM 1614 N N . SER A 1 204 ? 16.230 11.901 -7.244 1.00 95.94 204 SER A N 1
ATOM 1615 C CA . SER A 1 204 ? 15.989 13.327 -7.488 1.00 95.94 204 SER A CA 1
ATOM 1616 C C . SER A 1 204 ? 17.090 13.956 -8.344 1.00 95.94 204 SER A C 1
ATOM 1618 O O . SER A 1 204 ? 18.214 13.444 -8.408 1.00 95.94 204 SER A O 1
ATOM 1620 N N . GLU A 1 205 ? 16.745 15.055 -9.008 1.00 95.56 205 GLU A N 1
ATOM 1621 C CA . GLU A 1 205 ? 17.651 16.035 -9.615 1.00 95.56 205 GLU A CA 1
ATOM 1622 C C . GLU A 1 205 ? 17.169 17.424 -9.193 1.00 95.56 205 GLU A C 1
ATOM 1624 O O . GLU A 1 205 ? 16.108 17.871 -9.631 1.00 95.56 205 GLU A O 1
ATOM 1629 N N . GLY A 1 206 ? 17.910 18.087 -8.302 1.00 94.00 206 GLY A N 1
ATOM 1630 C CA . GLY A 1 206 ? 17.428 19.308 -7.654 1.00 94.00 206 GLY A CA 1
ATOM 1631 C C . GLY A 1 206 ? 16.124 19.063 -6.887 1.00 94.00 206 GLY A C 1
ATOM 1632 O O . GLY A 1 206 ? 16.038 18.147 -6.069 1.00 94.00 206 GLY A O 1
ATOM 1633 N N . ASP A 1 207 ? 15.111 19.876 -7.170 1.00 93.81 207 ASP A N 1
ATOM 1634 C CA . ASP A 1 207 ? 13.755 19.790 -6.617 1.00 93.81 207 ASP A CA 1
ATOM 1635 C C . ASP A 1 207 ? 12.841 18.811 -7.377 1.00 93.81 207 ASP A C 1
ATOM 1637 O O . ASP A 1 207 ? 11.731 18.516 -6.929 1.00 93.81 207 ASP A O 1
ATOM 1641 N N . LYS A 1 208 ? 13.297 18.276 -8.515 1.00 96.38 208 LYS A N 1
ATOM 1642 C CA . LYS A 1 208 ? 12.526 17.348 -9.344 1.00 96.38 208 LYS A CA 1
ATOM 1643 C C . LYS A 1 208 ? 12.797 15.899 -8.975 1.00 96.38 208 LYS A C 1
ATOM 1645 O O . LYS A 1 208 ? 13.919 15.499 -8.658 1.00 96.38 208 LYS A O 1
ATOM 1650 N N . LYS A 1 209 ? 11.771 15.064 -9.131 1.00 96.81 209 LYS A N 1
ATOM 1651 C CA . LYS A 1 209 ? 11.938 13.608 -9.154 1.00 96.81 209 LYS A CA 1
ATOM 1652 C C . LYS A 1 209 ? 12.624 13.205 -10.445 1.00 96.81 209 LYS A C 1
ATOM 1654 O O . LYS A 1 209 ? 12.425 13.835 -11.479 1.00 96.81 209 LYS A O 1
ATOM 1659 N N . ALA A 1 210 ? 13.394 12.132 -10.394 1.00 97.12 210 ALA A N 1
ATOM 1660 C CA . ALA A 1 210 ? 14.196 11.679 -11.513 1.00 97.12 210 ALA A CA 1
ATOM 1661 C C . ALA A 1 210 ? 14.069 10.173 -11.726 1.00 97.12 210 ALA A C 1
ATOM 1663 O O . ALA A 1 210 ? 14.115 9.398 -10.771 1.00 97.12 210 ALA A O 1
ATOM 1664 N N . PHE A 1 211 ? 13.972 9.767 -12.987 1.00 97.62 211 PHE A N 1
ATOM 1665 C CA . PHE A 1 211 ? 14.115 8.385 -13.420 1.00 97.62 211 PHE A CA 1
ATOM 1666 C C . PHE A 1 211 ? 15.510 8.193 -14.007 1.00 97.62 211 PHE A C 1
ATOM 1668 O O . PHE A 1 211 ? 15.907 8.883 -14.953 1.00 97.62 211 PHE A O 1
ATOM 1675 N N . LYS A 1 212 ? 16.263 7.270 -13.418 1.00 97.19 212 LYS A N 1
ATOM 1676 C CA . LYS A 1 212 ? 17.689 7.077 -13.660 1.00 97.19 212 LYS A CA 1
ATOM 1677 C C . LYS A 1 212 ? 17.978 5.638 -14.064 1.00 97.19 212 LYS A C 1
ATOM 1679 O O . LYS A 1 212 ? 17.195 4.726 -13.799 1.00 97.19 212 LYS A O 1
ATOM 1684 N N . VAL A 1 213 ? 19.120 5.450 -14.708 1.00 96.62 213 VAL A N 1
ATOM 1685 C CA . VAL A 1 213 ? 19.655 4.153 -15.111 1.00 96.62 213 VAL A CA 1
ATOM 1686 C C . VAL A 1 213 ? 21.117 4.049 -14.693 1.00 96.62 213 VAL A C 1
ATOM 1688 O O . VAL A 1 213 ? 21.825 5.053 -14.653 1.00 96.62 213 VAL A O 1
ATOM 1691 N N . MET A 1 214 ? 21.567 2.845 -14.368 1.00 97.50 214 MET A N 1
ATOM 1692 C CA . MET A 1 214 ? 22.968 2.524 -14.102 1.00 97.50 214 MET A CA 1
ATOM 1693 C C . MET A 1 214 ? 23.285 1.108 -14.578 1.00 97.50 214 MET A C 1
ATOM 1695 O O . MET A 1 214 ? 22.373 0.307 -14.796 1.00 97.50 214 MET A O 1
ATOM 1699 N N . ASP A 1 215 ? 24.566 0.782 -14.697 1.00 96.88 215 ASP A N 1
ATOM 1700 C CA . ASP A 1 215 ? 24.989 -0.601 -14.913 1.00 96.88 215 ASP A CA 1
ATOM 1701 C C . ASP A 1 215 ? 24.703 -1.447 -13.665 1.00 96.88 215 ASP A C 1
ATOM 1703 O O . ASP A 1 215 ? 24.632 -0.930 -12.547 1.00 96.88 215 ASP A O 1
ATOM 1707 N N . ILE A 1 216 ? 24.604 -2.770 -13.822 1.00 96.06 216 ILE A N 1
ATOM 1708 C CA . ILE A 1 216 ? 24.338 -3.695 -12.703 1.00 96.06 216 ILE A CA 1
ATOM 1709 C C . ILE A 1 216 ? 25.394 -3.640 -11.577 1.00 96.06 216 ILE A C 1
ATOM 1711 O O . ILE A 1 216 ? 25.151 -4.080 -10.454 1.00 96.06 216 ILE A O 1
ATOM 1715 N N . THR A 1 217 ? 26.574 -3.081 -11.856 1.00 94.25 217 THR A N 1
ATOM 1716 C CA . THR A 1 217 ? 27.644 -2.846 -10.873 1.00 94.25 217 THR A CA 1
ATOM 1717 C C . THR A 1 217 ? 27.431 -1.588 -10.025 1.00 94.25 217 THR A C 1
ATOM 1719 O O . THR A 1 217 ? 28.143 -1.403 -9.042 1.00 94.25 217 THR A O 1
ATOM 1722 N N . GLY A 1 218 ? 26.486 -0.720 -10.399 1.00 95.31 218 GLY A N 1
ATOM 1723 C CA . GLY A 1 218 ? 26.295 0.616 -9.831 1.00 95.31 218 GLY A CA 1
ATOM 1724 C C . GLY A 1 218 ? 27.095 1.724 -10.535 1.00 95.31 218 GLY A C 1
ATOM 1725 O O . GLY A 1 218 ? 27.017 2.892 -10.135 1.00 95.31 218 GLY A O 1
ATOM 1726 N N . ALA A 1 219 ? 27.874 1.391 -11.570 1.00 96.31 219 ALA A N 1
ATOM 1727 C CA . ALA A 1 219 ? 28.622 2.349 -12.387 1.00 96.31 219 ALA A CA 1
ATOM 1728 C C . ALA A 1 219 ? 27.740 3.034 -13.453 1.00 96.31 219 ALA A C 1
ATOM 1730 O O . ALA A 1 219 ? 26.573 2.687 -13.624 1.00 96.31 219 ALA A O 1
ATOM 1731 N N . ASN A 1 220 ? 28.309 4.018 -14.163 1.00 95.62 220 ASN A N 1
ATOM 1732 C CA . ASN A 1 220 ? 27.709 4.658 -15.345 1.00 95.62 220 ASN A CA 1
ATOM 1733 C C . ASN A 1 220 ? 26.265 5.144 -15.134 1.00 95.62 220 ASN A C 1
ATOM 1735 O O . ASN A 1 220 ? 25.355 4.847 -15.906 1.00 95.62 220 ASN A O 1
ATOM 1739 N N . LYS A 1 221 ? 26.057 5.890 -14.045 1.00 96.06 221 LYS A N 1
ATOM 1740 C CA . LYS A 1 221 ? 24.751 6.447 -13.686 1.00 96.06 221 LYS A CA 1
ATOM 1741 C C . LYS A 1 221 ? 24.362 7.556 -14.661 1.00 96.06 221 LYS A C 1
ATOM 1743 O O . LYS A 1 221 ? 25.149 8.468 -14.902 1.00 96.06 221 LYS A O 1
ATOM 1748 N N . GLN A 1 222 ? 23.129 7.520 -15.146 1.00 95.75 222 GLN A N 1
ATOM 1749 C CA . GLN A 1 222 ? 22.564 8.530 -16.031 1.00 95.75 222 GLN A CA 1
ATOM 1750 C C . GLN A 1 222 ? 21.123 8.838 -15.627 1.00 95.75 222 GLN A C 1
ATOM 1752 O O . GLN A 1 222 ? 20.332 7.931 -15.364 1.00 95.75 222 GLN A O 1
ATOM 1757 N N . THR A 1 223 ? 20.757 10.118 -15.633 1.00 96.81 223 THR A N 1
ATOM 1758 C CA . THR A 1 223 ? 19.356 10.533 -15.517 1.00 96.81 223 THR A CA 1
ATOM 1759 C C . THR A 1 223 ? 18.720 10.587 -16.900 1.00 96.81 223 THR A C 1
ATOM 1761 O O . THR A 1 223 ? 19.236 11.249 -17.798 1.00 96.81 223 THR A O 1
ATOM 1764 N N . LEU A 1 224 ? 17.603 9.878 -17.070 1.00 95.31 224 LEU A N 1
ATOM 1765 C CA . LEU A 1 224 ? 16.860 9.827 -18.332 1.00 95.31 224 LEU A CA 1
ATOM 1766 C C . LEU A 1 224 ? 15.707 10.824 -18.335 1.00 95.31 224 LEU A C 1
ATOM 1768 O O . LEU A 1 224 ? 15.520 11.549 -19.308 1.00 95.31 224 LEU A O 1
ATOM 1772 N N . TYR A 1 225 ? 14.969 10.887 -17.225 1.00 95.94 225 TYR A N 1
ATOM 1773 C CA . TYR A 1 225 ? 13.834 11.788 -17.085 1.00 95.94 225 TYR A CA 1
ATOM 1774 C C . TYR A 1 225 ? 13.850 12.522 -15.754 1.00 95.94 225 TYR A C 1
ATOM 1776 O O . TYR A 1 225 ? 14.290 11.975 -14.743 1.00 95.94 225 TYR A O 1
ATOM 1784 N N . THR A 1 226 ? 13.305 13.732 -15.754 1.00 96.19 226 THR A N 1
ATOM 1785 C CA . THR A 1 226 ? 12.955 14.490 -14.549 1.00 96.19 226 THR A CA 1
ATOM 1786 C C . THR A 1 226 ? 11.484 14.876 -14.590 1.00 96.19 226 THR A C 1
ATOM 1788 O O . THR A 1 226 ? 10.896 14.926 -15.663 1.00 96.19 226 THR A O 1
ATOM 1791 N N . SER A 1 227 ? 10.864 15.113 -13.442 1.00 96.19 227 SER A N 1
ATOM 1792 C CA . SER A 1 227 ? 9.496 15.622 -13.373 1.00 96.19 227 SER A CA 1
ATOM 1793 C C . SER A 1 227 ? 9.242 16.312 -12.043 1.00 96.19 227 SER A C 1
ATOM 1795 O O . SER A 1 227 ? 9.662 15.827 -10.990 1.00 96.19 227 SER A O 1
ATOM 1797 N N . THR A 1 228 ? 8.505 17.418 -12.088 1.00 95.50 228 THR A N 1
ATOM 1798 C CA . THR A 1 228 ? 8.024 18.106 -10.885 1.00 95.50 228 THR A CA 1
ATOM 1799 C C . THR A 1 228 ? 6.887 17.332 -10.212 1.00 95.50 228 THR A C 1
ATOM 1801 O O . THR A 1 228 ? 6.842 17.247 -8.987 1.00 95.50 228 THR A O 1
ATOM 1804 N N . TYR A 1 229 ? 5.983 16.726 -10.992 1.00 94.88 229 TYR A N 1
ATOM 1805 C CA . TYR A 1 229 ? 4.712 16.198 -10.476 1.00 94.88 229 TYR A CA 1
ATOM 1806 C C . TYR A 1 229 ? 4.506 14.697 -10.683 1.00 94.88 229 TYR A C 1
ATOM 1808 O O . TYR A 1 229 ? 3.548 14.144 -10.133 1.00 94.88 229 TYR A O 1
ATOM 1816 N N . ALA A 1 230 ? 5.387 14.009 -11.418 1.00 94.38 230 ALA A N 1
ATOM 1817 C CA . ALA A 1 230 ? 5.239 12.572 -11.596 1.00 94.38 230 ALA A CA 1
ATOM 1818 C C . ALA A 1 230 ? 5.313 11.841 -10.244 1.00 94.38 230 ALA A C 1
ATOM 1820 O O . ALA A 1 230 ? 6.155 12.132 -9.395 1.00 94.38 230 ALA A O 1
ATOM 1821 N N . THR A 1 231 ? 4.430 10.879 -10.002 1.00 90.62 231 THR A N 1
ATOM 1822 C CA . THR A 1 231 ? 4.430 10.060 -8.776 1.00 90.62 231 THR A CA 1
ATOM 1823 C C . THR A 1 231 ? 4.932 8.640 -9.013 1.00 90.62 231 THR A C 1
ATOM 1825 O O . THR A 1 231 ? 5.382 7.992 -8.071 1.00 90.62 231 THR A O 1
ATOM 1828 N N . GLN A 1 232 ? 4.941 8.185 -10.264 1.00 93.62 232 GLN A N 1
ATOM 1829 C CA . GLN A 1 232 ? 5.467 6.893 -10.679 1.00 93.62 232 GLN A CA 1
ATOM 1830 C C . GLN A 1 232 ? 6.039 7.007 -12.093 1.00 93.62 232 GLN A C 1
ATOM 1832 O O . GLN A 1 232 ? 5.391 7.563 -12.973 1.00 93.62 232 GLN A O 1
ATOM 1837 N N . PHE A 1 233 ? 7.212 6.413 -12.316 1.00 96.44 233 PHE A N 1
ATOM 1838 C CA . PHE A 1 233 ? 7.760 6.133 -13.644 1.00 96.44 233 PHE A CA 1
ATOM 1839 C C . PHE A 1 233 ? 7.679 4.624 -13.897 1.00 96.44 233 PHE A C 1
ATOM 1841 O O . PHE A 1 233 ? 8.008 3.828 -13.012 1.00 96.44 233 PHE A O 1
ATOM 1848 N N . CYS A 1 234 ? 7.222 4.232 -15.080 1.00 96.69 234 CYS A N 1
ATOM 1849 C CA . CYS A 1 234 ? 6.920 2.854 -15.444 1.00 96.69 234 CYS A CA 1
ATOM 1850 C C . CYS A 1 234 ? 7.376 2.588 -16.895 1.00 96.69 234 CYS A C 1
ATOM 1852 O O . CYS A 1 234 ? 6.565 2.672 -17.825 1.00 96.69 234 CYS A O 1
ATOM 1854 N N . PRO A 1 235 ? 8.676 2.311 -17.123 1.00 96.06 235 PRO A N 1
ATOM 1855 C CA . PRO A 1 235 ? 9.170 1.937 -18.445 1.00 96.06 235 PRO A CA 1
ATOM 1856 C C . PRO A 1 235 ? 8.536 0.618 -18.903 1.00 96.06 235 PRO A C 1
ATOM 1858 O O . PRO A 1 235 ? 8.336 -0.300 -18.106 1.00 96.06 235 PRO A O 1
ATOM 1861 N N . SER A 1 236 ? 8.256 0.507 -20.198 1.00 95.38 236 SER A N 1
ATOM 1862 C CA . SER A 1 236 ? 7.842 -0.754 -20.812 1.00 95.38 236 SER A CA 1
ATOM 1863 C C . SER A 1 236 ? 8.979 -1.783 -20.757 1.00 95.38 236 SER A C 1
ATOM 1865 O O . SER A 1 236 ? 10.131 -1.386 -20.962 1.00 95.38 236 SER A O 1
ATOM 1867 N N . PRO A 1 237 ? 8.691 -3.088 -20.604 1.00 94.06 237 PRO A N 1
ATOM 1868 C CA . PRO A 1 237 ? 9.710 -4.135 -20.572 1.00 94.06 237 PRO A CA 1
ATOM 1869 C C . PRO A 1 237 ? 10.664 -4.113 -21.766 1.00 94.06 237 PRO A C 1
ATOM 1871 O O . PRO A 1 237 ? 11.852 -4.322 -21.585 1.00 94.06 237 PRO A O 1
ATOM 1874 N N . ASN A 1 238 ? 10.191 -3.793 -22.973 1.00 91.81 238 ASN A N 1
ATOM 1875 C CA . ASN A 1 238 ? 11.035 -3.694 -24.171 1.00 91.81 238 ASN A CA 1
ATOM 1876 C C . ASN A 1 238 ? 11.830 -2.373 -24.303 1.00 91.81 238 ASN A C 1
ATOM 1878 O O . ASN A 1 238 ? 12.501 -2.171 -25.313 1.00 91.81 238 ASN A O 1
ATOM 1882 N N . GLY A 1 239 ? 11.722 -1.458 -23.333 1.00 90.94 239 GLY A N 1
ATOM 1883 C CA . GLY A 1 239 ? 12.417 -0.167 -23.313 1.00 90.94 239 GLY A CA 1
ATOM 1884 C C . GLY A 1 239 ? 11.951 0.871 -24.342 1.00 90.94 239 GLY A C 1
ATOM 1885 O O . GLY A 1 239 ? 12.628 1.882 -24.506 1.00 90.94 239 GLY A O 1
ATOM 1886 N N . LYS A 1 240 ? 10.828 0.653 -25.045 1.00 91.06 240 LYS A N 1
ATOM 1887 C CA . LYS A 1 240 ? 10.349 1.554 -26.112 1.00 91.06 240 LYS A CA 1
ATOM 1888 C C . LYS A 1 240 ? 9.407 2.657 -25.638 1.00 91.06 240 LYS A C 1
ATOM 1890 O O . LYS A 1 240 ? 9.275 3.670 -26.320 1.00 91.06 240 LYS A O 1
ATOM 1895 N N . TYR A 1 241 ? 8.750 2.480 -24.497 1.00 93.06 241 TYR A N 1
ATOM 1896 C CA . TYR A 1 241 ? 7.765 3.418 -23.966 1.00 93.06 241 TYR A CA 1
ATOM 1897 C C . TYR A 1 241 ? 8.019 3.714 -22.493 1.00 93.06 241 TYR A C 1
ATOM 1899 O O . TYR A 1 241 ? 8.510 2.877 -21.737 1.00 93.06 241 TYR A O 1
ATOM 1907 N N . MET A 1 242 ? 7.641 4.916 -22.081 1.00 94.69 242 MET A N 1
ATOM 1908 C CA . MET A 1 242 ? 7.592 5.332 -20.691 1.00 94.69 242 MET A CA 1
ATOM 1909 C C . MET A 1 242 ? 6.148 5.676 -20.358 1.00 94.69 242 MET A C 1
ATOM 1911 O O . MET A 1 242 ? 5.579 6.604 -20.933 1.00 94.69 242 MET A O 1
ATOM 1915 N N . ALA A 1 243 ? 5.559 4.927 -19.430 1.00 95.62 243 ALA A N 1
ATOM 1916 C CA . ALA A 1 243 ? 4.313 5.317 -18.798 1.00 95.62 243 ALA A CA 1
ATOM 1917 C C . ALA A 1 243 ? 4.600 5.981 -17.449 1.00 95.62 243 ALA A C 1
ATOM 1919 O O . ALA A 1 243 ? 5.581 5.652 -16.780 1.00 95.62 243 ALA A O 1
ATOM 1920 N N . PHE A 1 244 ? 3.763 6.925 -17.037 1.00 95.88 244 PHE A N 1
ATOM 1921 C CA . PHE A 1 244 ? 3.931 7.614 -15.761 1.00 95.88 244 PHE A CA 1
ATOM 1922 C C . PHE A 1 244 ? 2.600 8.092 -15.192 1.00 95.88 244 PHE A C 1
ATOM 1924 O O . PHE A 1 244 ? 1.618 8.245 -15.920 1.00 95.88 244 PHE A O 1
ATOM 1931 N N . THR A 1 245 ? 2.575 8.326 -13.882 1.00 95.44 245 THR A N 1
ATOM 1932 C CA . THR A 1 245 ? 1.459 9.004 -13.216 1.00 95.44 245 THR A CA 1
ATOM 1933 C C . THR A 1 245 ? 1.827 10.428 -12.886 1.00 95.44 245 THR A C 1
ATOM 1935 O O . THR A 1 245 ? 2.888 10.662 -12.320 1.00 95.44 245 THR A O 1
ATOM 1938 N N . GLU A 1 246 ? 0.929 11.365 -13.152 1.00 94.56 246 GLU A N 1
ATOM 1939 C CA . GLU A 1 246 ? 1.038 12.761 -12.734 1.00 94.56 246 GLU A CA 1
ATOM 1940 C C . GLU A 1 246 ? -0.333 13.240 -12.269 1.00 94.56 246 GLU A C 1
ATOM 1942 O O . GLU A 1 246 ? -1.317 13.075 -12.991 1.00 94.56 246 GLU A O 1
ATOM 1947 N N . LEU A 1 247 ? -0.398 13.805 -11.055 1.00 91.25 247 LEU A N 1
ATOM 1948 C CA . LEU A 1 247 ? -1.638 14.319 -10.455 1.00 91.25 247 LEU A CA 1
ATOM 1949 C C . LEU A 1 247 ? -2.814 13.340 -10.652 1.00 91.25 247 LEU A C 1
ATOM 1951 O O . LEU A 1 247 ? -3.850 13.670 -11.231 1.00 91.25 247 LEU A O 1
ATOM 1955 N N . TYR A 1 248 ? -2.593 12.096 -10.213 1.00 91.62 248 TYR A N 1
ATOM 1956 C CA . TYR A 1 248 ? -3.510 10.950 -10.291 1.00 91.62 248 TYR A CA 1
ATOM 1957 C C . TYR A 1 248 ? -3.807 10.399 -11.687 1.00 91.62 248 TYR A C 1
ATOM 1959 O O . TYR A 1 248 ? -4.466 9.372 -11.783 1.00 91.62 248 TYR A O 1
ATOM 1967 N N . ASN A 1 249 ? -3.327 11.009 -12.768 1.00 93.94 249 ASN A N 1
ATOM 1968 C CA . ASN A 1 249 ? -3.625 10.567 -14.127 1.00 93.94 249 ASN A CA 1
ATOM 1969 C C . ASN A 1 249 ? -2.476 9.781 -14.751 1.00 93.94 249 ASN A C 1
ATOM 1971 O O . ASN A 1 249 ? -1.311 10.074 -14.501 1.00 93.94 249 ASN A O 1
ATOM 1975 N N . CYS A 1 250 ? -2.820 8.791 -15.576 1.00 94.06 250 CYS A N 1
ATOM 1976 C CA . CYS A 1 250 ? -1.856 7.950 -16.280 1.00 94.06 250 CYS A CA 1
ATOM 1977 C C . CYS A 1 250 ? -1.555 8.520 -17.665 1.00 94.06 250 CYS A C 1
ATOM 1979 O O . CYS A 1 250 ? -2.479 8.849 -18.416 1.00 94.06 250 CYS A O 1
ATOM 1981 N N . TYR A 1 251 ? -0.278 8.547 -18.025 1.00 93.31 251 TYR A N 1
ATOM 1982 C CA . TYR A 1 251 ? 0.210 9.010 -19.317 1.00 93.31 251 TYR A CA 1
ATOM 1983 C C . TYR A 1 251 ? 1.207 8.022 -19.912 1.00 93.31 251 TYR A C 1
ATOM 1985 O O . TYR A 1 251 ? 1.813 7.227 -19.193 1.00 93.31 251 TYR A O 1
ATOM 1993 N N . ILE A 1 252 ? 1.395 8.098 -21.227 1.00 92.75 252 ILE A N 1
ATOM 1994 C CA . ILE A 1 252 ? 2.382 7.317 -21.972 1.00 92.75 252 ILE A CA 1
ATOM 1995 C C . ILE A 1 252 ? 3.056 8.179 -23.045 1.00 92.75 252 ILE A C 1
ATOM 1997 O O . ILE A 1 252 ? 2.404 8.994 -23.699 1.00 92.75 252 ILE A O 1
ATOM 2001 N N . THR A 1 253 ? 4.357 7.966 -23.225 1.00 91.94 253 THR A N 1
ATOM 2002 C CA . THR A 1 253 ? 5.209 8.597 -24.242 1.00 91.94 253 THR A CA 1
ATOM 2003 C C . THR A 1 253 ? 6.227 7.582 -24.778 1.00 91.94 253 THR A C 1
ATOM 2005 O O . THR A 1 253 ? 6.562 6.627 -24.065 1.00 91.94 253 THR A O 1
ATOM 2008 N N . PRO A 1 254 ? 6.776 7.753 -25.996 1.00 90.25 254 PRO A N 1
ATOM 2009 C CA . PRO A 1 254 ? 7.969 7.033 -26.418 1.00 90.25 254 PRO A CA 1
ATOM 2010 C C . PRO A 1 254 ? 9.113 7.252 -25.427 1.00 90.25 254 PRO A C 1
ATOM 2012 O O . PRO A 1 254 ? 9.306 8.358 -24.909 1.00 90.25 254 PRO A O 1
ATOM 2015 N N . MET A 1 255 ? 9.865 6.188 -25.166 1.00 89.44 255 MET A N 1
ATOM 2016 C CA . MET A 1 255 ? 11.073 6.248 -24.361 1.00 89.44 255 MET A CA 1
ATOM 2017 C C . MET A 1 255 ? 12.273 6.470 -25.277 1.00 89.44 255 MET A C 1
ATOM 2019 O O . MET A 1 255 ? 12.495 5.711 -26.216 1.00 89.44 255 MET A O 1
ATOM 2023 N N . ALA A 1 256 ? 13.048 7.514 -25.003 1.00 79.38 256 ALA A N 1
ATOM 2024 C CA . ALA A 1 256 ? 14.240 7.860 -25.763 1.00 79.38 256 ALA A CA 1
ATOM 2025 C C . ALA A 1 256 ? 15.392 8.136 -24.800 1.00 79.38 256 ALA A C 1
ATOM 2027 O O . ALA A 1 256 ? 15.220 8.808 -23.783 1.00 79.38 256 ALA A O 1
ATOM 2028 N N . VAL A 1 257 ? 16.576 7.624 -25.130 1.00 80.50 257 VAL A N 1
ATOM 2029 C CA . VAL A 1 257 ? 17.808 7.954 -24.412 1.00 80.50 257 VAL A CA 1
ATOM 2030 C C . VAL A 1 257 ? 18.477 9.098 -25.158 1.00 80.50 257 VAL A C 1
ATOM 2032 O O . VAL A 1 257 ? 18.966 8.920 -26.271 1.00 80.50 257 VAL A O 1
ATOM 2035 N N . THR A 1 258 ? 18.474 10.281 -24.553 1.00 82.00 258 THR A N 1
ATOM 2036 C CA . THR A 1 258 ? 19.116 11.485 -25.092 1.00 82.00 258 THR A CA 1
ATOM 2037 C C . THR A 1 258 ? 20.359 11.857 -24.286 1.00 82.00 258 THR A C 1
ATOM 2039 O O . THR A 1 258 ? 20.565 11.363 -23.178 1.00 82.00 258 THR A O 1
ATOM 2042 N N . GLY A 1 259 ? 21.195 12.752 -24.825 1.00 82.75 259 GLY A N 1
ATOM 2043 C CA . GLY A 1 259 ? 22.392 13.252 -24.131 1.00 82.75 259 GLY A CA 1
ATOM 2044 C C . GLY A 1 259 ? 22.099 14.112 -22.892 1.00 82.75 259 GLY A C 1
ATOM 2045 O O . GLY A 1 259 ? 23.007 14.422 -22.128 1.00 82.75 259 GLY A O 1
ATOM 2046 N N . SER A 1 260 ? 20.840 14.494 -22.670 1.00 88.81 260 SER A N 1
ATOM 2047 C CA . SER A 1 260 ? 20.386 15.236 -21.489 1.00 88.81 260 SER A CA 1
ATOM 2048 C C . SER A 1 260 ? 19.049 14.684 -20.983 1.00 88.81 260 SER A C 1
ATOM 2050 O O . SER A 1 260 ? 18.308 14.119 -21.795 1.00 88.81 260 SER A O 1
ATOM 2052 N N . PRO A 1 261 ? 18.726 14.836 -19.682 1.00 92.25 261 PRO A N 1
ATOM 2053 C CA . PRO A 1 261 ? 17.443 14.407 -19.132 1.00 92.25 261 PRO A CA 1
ATOM 2054 C C . PRO A 1 261 ? 16.259 15.113 -19.795 1.00 92.25 261 PRO A C 1
ATOM 2056 O O . PRO A 1 261 ? 16.288 16.327 -19.990 1.00 92.25 261 PRO A O 1
ATOM 2059 N N . GLN A 1 262 ? 15.201 14.363 -20.087 1.00 92.81 262 GLN A N 1
ATOM 2060 C CA . GLN A 1 262 ? 13.945 14.906 -20.607 1.00 92.81 262 GLN A CA 1
ATOM 2061 C C . GLN A 1 262 ? 12.986 15.246 -19.457 1.00 92.81 262 GLN A C 1
ATOM 2063 O O . GLN A 1 262 ? 12.922 14.531 -18.456 1.00 92.81 262 GLN A O 1
ATOM 2068 N N . ASP A 1 263 ? 12.213 16.320 -19.584 1.00 92.75 263 ASP A N 1
ATOM 2069 C CA . ASP A 1 263 ? 11.154 16.644 -18.621 1.00 92.75 263 ASP A CA 1
ATOM 2070 C C . ASP A 1 263 ? 9.895 15.820 -18.937 1.00 92.75 263 ASP A C 1
ATOM 2072 O O . ASP A 1 263 ? 9.377 15.872 -20.050 1.00 92.75 263 ASP A O 1
ATOM 2076 N N . LEU A 1 264 ? 9.400 15.026 -17.990 1.00 92.56 264 LEU A N 1
ATOM 2077 C CA . LEU A 1 264 ? 8.104 14.358 -18.098 1.00 92.56 264 LEU A CA 1
ATOM 2078 C C . LEU A 1 264 ? 7.057 15.204 -17.393 1.00 92.56 264 LEU A C 1
ATOM 2080 O O . LEU A 1 264 ? 7.052 15.302 -16.166 1.00 92.56 264 LEU A O 1
ATOM 2084 N N . SER A 1 265 ? 6.159 15.782 -18.183 1.00 92.69 265 SER A N 1
ATOM 2085 C CA . SER A 1 265 ? 4.988 16.481 -17.677 1.00 92.69 265 SER A CA 1
ATOM 2086 C C . SER A 1 265 ? 3.787 16.268 -18.588 1.00 92.69 265 SER A C 1
ATOM 2088 O O . SER A 1 265 ? 3.943 16.195 -19.809 1.00 92.69 265 SER A O 1
ATOM 2090 N N . ALA A 1 266 ? 2.585 16.259 -18.007 1.00 88.25 266 ALA A N 1
ATOM 2091 C CA . ALA A 1 266 ? 1.321 16.308 -18.741 1.00 88.25 266 ALA A CA 1
ATOM 2092 C C . ALA A 1 266 ? 1.225 17.502 -19.714 1.00 88.25 266 ALA A C 1
ATOM 2094 O O . ALA A 1 266 ? 0.512 17.434 -20.712 1.00 88.25 266 ALA A O 1
ATOM 2095 N N . ASN A 1 267 ? 1.957 18.586 -19.436 1.00 86.56 267 ASN A N 1
ATOM 2096 C CA . ASN A 1 267 ? 1.977 19.799 -20.254 1.00 86.56 267 ASN A CA 1
ATOM 2097 C C . ASN A 1 267 ? 3.155 19.860 -21.237 1.00 86.56 267 ASN A C 1
ATOM 2099 O O . ASN A 1 267 ? 3.272 20.835 -21.986 1.00 86.56 267 ASN A O 1
ATOM 2103 N N . ASN A 1 268 ? 4.042 18.859 -21.244 1.00 83.38 268 ASN A N 1
ATOM 2104 C CA . ASN A 1 268 ? 5.182 18.859 -22.149 1.00 83.38 268 ASN A CA 1
ATOM 2105 C C . ASN A 1 268 ? 4.724 18.567 -23.590 1.00 83.38 268 ASN A C 1
ATOM 2107 O O . ASN A 1 268 ? 4.173 17.508 -23.876 1.00 83.38 268 ASN A O 1
ATOM 2111 N N . LYS A 1 269 ? 4.993 19.505 -24.505 1.00 82.75 269 LYS A N 1
ATOM 2112 C CA . LYS A 1 269 ? 4.658 19.404 -25.936 1.00 82.75 269 LYS A CA 1
ATOM 2113 C C . LYS A 1 269 ? 5.807 18.888 -26.811 1.00 82.75 269 LYS A C 1
ATOM 2115 O O . LYS A 1 269 ? 5.616 18.713 -28.009 1.00 82.75 269 LYS A O 1
ATOM 2120 N N . ALA A 1 270 ? 6.996 18.684 -26.243 1.00 82.19 270 ALA A N 1
ATOM 2121 C CA . ALA A 1 270 ? 8.183 18.243 -26.974 1.00 82.19 270 ALA A CA 1
ATOM 2122 C C . ALA A 1 270 ? 8.182 16.736 -27.280 1.00 82.19 270 ALA A C 1
ATOM 2124 O O . ALA A 1 270 ? 8.896 16.296 -28.178 1.00 82.19 270 ALA A O 1
ATOM 2125 N N . LEU A 1 271 ? 7.394 15.948 -26.542 1.00 81.31 271 LEU A N 1
ATOM 2126 C CA . LEU A 1 271 ? 7.279 14.504 -26.719 1.00 81.31 271 LEU A CA 1
ATOM 2127 C C . LEU A 1 271 ? 5.837 14.128 -27.087 1.00 81.31 271 LEU A C 1
ATOM 2129 O O . LEU A 1 271 ? 4.904 14.668 -26.491 1.00 81.31 271 LEU A O 1
ATOM 2133 N N . PRO A 1 272 ? 5.631 13.182 -28.022 1.00 85.00 272 PRO A N 1
ATOM 2134 C CA . PRO A 1 272 ? 4.327 12.572 -28.238 1.00 85.00 272 PRO A CA 1
ATOM 2135 C C . PRO A 1 272 ? 3.780 11.975 -26.933 1.00 85.00 272 PRO A C 1
ATOM 2137 O O . PRO A 1 272 ? 4.382 11.068 -26.363 1.00 85.00 272 PRO A O 1
ATOM 2140 N N . LEU A 1 273 ? 2.632 12.468 -26.472 1.00 87.56 273 LEU A N 1
ATOM 2141 C CA . LEU A 1 273 ? 2.070 12.149 -25.161 1.00 87.56 273 LEU A CA 1
ATOM 2142 C C . LEU A 1 273 ? 0.581 11.829 -25.284 1.00 87.56 273 LEU A C 1
ATOM 2144 O O . LEU A 1 273 ? -0.150 12.553 -25.953 1.00 87.56 273 LEU A O 1
ATOM 2148 N N . ASN A 1 274 ? 0.115 10.787 -24.594 1.00 88.25 274 ASN A N 1
ATOM 2149 C CA . ASN A 1 274 ? -1.316 10.515 -24.463 1.00 88.25 274 ASN A CA 1
ATOM 2150 C C . ASN A 1 274 ? -1.721 10.283 -23.011 1.00 88.25 274 ASN A C 1
ATOM 2152 O O . ASN A 1 274 ? -1.063 9.540 -22.281 1.00 88.25 274 ASN A O 1
ATOM 2156 N N . LYS A 1 275 ? -2.844 10.896 -22.621 1.00 89.50 275 LYS A N 1
ATOM 2157 C CA . LYS A 1 275 ? -3.538 10.629 -21.359 1.00 89.50 275 LYS A CA 1
ATOM 2158 C C . LYS A 1 275 ? -4.393 9.371 -21.510 1.00 89.50 275 LYS A C 1
ATOM 2160 O O . LYS A 1 275 ? -5.161 9.254 -22.461 1.00 89.50 275 LYS A O 1
ATOM 2165 N N . LEU A 1 276 ? -4.283 8.448 -20.562 1.00 87.81 276 LEU A N 1
ATOM 2166 C CA . LEU A 1 276 ? -4.965 7.150 -20.614 1.00 87.81 276 LEU A CA 1
ATOM 2167 C C . LEU A 1 276 ? -6.221 7.106 -19.746 1.00 87.81 276 LEU A C 1
ATOM 2169 O O . LEU A 1 276 ? -7.195 6.431 -20.084 1.00 87.81 276 LEU A O 1
ATOM 2173 N N . THR A 1 277 ? -6.212 7.853 -18.646 1.00 90.19 277 THR A N 1
ATOM 2174 C CA . THR A 1 277 ? -7.289 7.865 -17.658 1.00 90.19 277 THR A CA 1
ATOM 2175 C C . THR A 1 277 ? -8.285 8.985 -17.912 1.00 90.19 277 THR A C 1
ATOM 2177 O O . THR A 1 277 ? -7.908 10.130 -18.176 1.00 90.19 277 THR A O 1
ATOM 2180 N N . ARG A 1 278 ? -9.574 8.677 -17.739 1.00 88.12 278 ARG A N 1
ATOM 2181 C CA . ARG A 1 278 ? -10.610 9.704 -17.589 1.00 88.12 278 ARG A CA 1
ATOM 2182 C C . ARG A 1 278 ? -10.439 10.429 -16.252 1.00 88.12 278 ARG A C 1
ATOM 2184 O O . ARG A 1 278 ? -10.185 11.632 -16.255 1.00 88.12 278 ARG A O 1
ATOM 2191 N N . ASP A 1 279 ? -10.499 9.664 -15.157 1.00 88.69 279 ASP A N 1
ATOM 2192 C CA . ASP A 1 279 ? -10.516 10.190 -13.784 1.00 88.69 279 ASP A CA 1
ATOM 2193 C C . ASP A 1 279 ? -9.134 10.110 -13.123 1.00 88.69 279 ASP A C 1
ATOM 2195 O O . ASP A 1 279 ? -8.534 11.135 -12.806 1.00 88.69 279 ASP A O 1
ATOM 2199 N N . ALA A 1 280 ? -8.633 8.886 -12.917 1.00 92.44 280 ALA A N 1
ATOM 2200 C CA . ALA A 1 280 ? -7.373 8.615 -12.236 1.00 92.44 280 ALA A CA 1
ATOM 2201 C C . ALA A 1 280 ? -6.888 7.169 -12.464 1.00 92.44 280 ALA A C 1
ATOM 2203 O O . ALA A 1 280 ? -7.635 6.321 -12.956 1.00 92.44 280 ALA A O 1
ATOM 2204 N N . GLY A 1 281 ? -5.645 6.883 -12.079 1.00 92.94 281 GLY A N 1
ATOM 2205 C CA . GLY A 1 281 ? -5.068 5.545 -12.029 1.00 92.94 281 GLY A CA 1
ATOM 2206 C C . GLY A 1 281 ? -3.759 5.507 -11.237 1.00 92.94 281 GLY A C 1
ATOM 2207 O O . GLY A 1 281 ? -2.997 6.473 -11.219 1.00 92.94 281 GLY A O 1
ATOM 2208 N N . THR A 1 282 ? -3.514 4.385 -10.565 1.00 92.81 282 THR A N 1
ATOM 2209 C CA . THR A 1 282 ? -2.301 4.111 -9.780 1.00 92.81 282 THR A CA 1
ATOM 2210 C C . THR A 1 282 ? -1.806 2.684 -10.045 1.00 92.81 282 THR A C 1
ATOM 2212 O O . THR A 1 282 ? -2.454 1.909 -10.754 1.00 92.81 282 THR A O 1
ATOM 2215 N N . TYR A 1 283 ? -0.629 2.350 -9.515 1.00 95.06 283 TYR A N 1
ATOM 2216 C CA . TYR A 1 283 ? 0.055 1.065 -9.700 1.00 95.06 283 TYR A CA 1
ATOM 2217 C C . TYR A 1 283 ? 0.201 0.666 -11.173 1.00 95.06 283 TYR A C 1
ATOM 2219 O O . TYR A 1 283 ? -0.121 -0.457 -11.567 1.00 95.06 283 TYR A O 1
ATOM 2227 N N . LEU A 1 284 ? 0.711 1.588 -11.997 1.00 96.44 284 LEU A N 1
ATOM 2228 C CA . LEU A 1 284 ? 0.972 1.297 -13.405 1.00 96.44 284 LEU A CA 1
ATOM 2229 C C . LEU A 1 284 ? 1.978 0.164 -13.532 1.00 96.44 284 LEU A C 1
ATOM 2231 O O . LEU A 1 284 ? 3.026 0.167 -12.876 1.00 96.44 284 LEU A O 1
ATOM 2235 N N . HIS A 1 285 ? 1.673 -0.769 -14.417 1.00 97.19 285 HIS A N 1
ATOM 2236 C CA . HIS A 1 285 ? 2.556 -1.861 -14.783 1.00 97.19 285 HIS A CA 1
ATOM 2237 C C . HIS A 1 285 ? 2.223 -2.361 -16.188 1.00 97.19 285 HIS A C 1
ATOM 2239 O O . HIS A 1 285 ? 1.177 -2.045 -16.754 1.00 97.19 285 HIS A O 1
ATOM 2245 N N . TRP A 1 286 ? 3.136 -3.138 -16.757 1.00 96.88 286 TRP A N 1
ATOM 2246 C CA . TRP A 1 286 ? 3.067 -3.601 -18.138 1.00 96.88 286 TRP A CA 1
ATOM 2247 C C . TRP A 1 286 ? 2.885 -5.108 -18.215 1.00 96.88 286 TRP A C 1
ATOM 2249 O O . TRP A 1 286 ? 3.366 -5.843 -17.349 1.00 96.88 286 TRP A O 1
ATOM 2259 N N . SER A 1 287 ? 2.238 -5.578 -19.281 1.00 96.81 287 SER A N 1
ATOM 2260 C CA . SER A 1 287 ? 2.323 -6.984 -19.661 1.00 96.81 287 SER A CA 1
ATOM 2261 C C . SER A 1 287 ? 3.753 -7.322 -20.086 1.00 96.81 287 SER A C 1
ATOM 2263 O O . SER A 1 287 ? 4.491 -6.467 -20.583 1.00 96.81 287 SER A O 1
ATOM 2265 N N . LYS A 1 288 ? 4.154 -8.586 -19.916 1.00 94.62 288 LYS A N 1
ATOM 2266 C CA . LYS A 1 288 ? 5.522 -9.051 -20.208 1.00 94.62 288 LYS A CA 1
ATOM 2267 C C . LYS A 1 288 ? 5.960 -8.774 -21.653 1.00 94.62 288 LYS A C 1
ATOM 2269 O O . LYS A 1 288 ? 7.116 -8.448 -21.897 1.00 94.62 288 LYS A O 1
ATOM 2274 N N . ASP A 1 289 ? 5.033 -8.854 -22.601 1.00 94.62 289 ASP A N 1
ATOM 2275 C CA . ASP A 1 289 ? 5.239 -8.588 -24.031 1.00 94.62 289 ASP A CA 1
ATOM 2276 C C . ASP A 1 289 ? 5.198 -7.090 -24.410 1.00 94.62 289 ASP A C 1
ATOM 2278 O O . ASP A 1 289 ? 5.328 -6.733 -25.585 1.00 94.62 289 ASP A O 1
ATOM 2282 N N . SER A 1 290 ? 5.034 -6.197 -23.426 1.00 94.81 290 SER A N 1
ATOM 2283 C CA . SER A 1 290 ? 4.872 -4.748 -23.614 1.00 94.81 290 SER A CA 1
ATOM 2284 C C . SER A 1 290 ? 3.671 -4.344 -24.486 1.00 94.81 290 SER A C 1
ATOM 2286 O O . SER A 1 290 ? 3.663 -3.236 -25.018 1.00 94.81 290 SER A O 1
ATOM 2288 N N . GLN A 1 291 ? 2.676 -5.220 -24.670 1.00 93.25 291 GLN A N 1
ATOM 2289 C CA . GLN A 1 291 ? 1.499 -4.934 -25.502 1.00 93.25 291 GLN A CA 1
ATOM 2290 C C . GLN A 1 291 ? 0.339 -4.310 -24.732 1.00 93.25 291 GLN A C 1
ATOM 2292 O O . GLN A 1 291 ? -0.513 -3.674 -25.351 1.00 93.25 291 GLN A O 1
ATOM 2297 N N . LYS A 1 292 ? 0.306 -4.451 -23.404 1.00 94.44 292 LYS A N 1
ATOM 2298 C CA . LYS A 1 292 ? -0.730 -3.887 -22.540 1.00 94.44 292 LYS A CA 1
ATOM 2299 C C . LYS A 1 292 ? -0.120 -3.067 -21.414 1.00 94.44 292 LYS A C 1
ATOM 2301 O O . LYS A 1 292 ? 0.872 -3.471 -20.805 1.00 94.44 292 LYS A O 1
ATOM 2306 N N . LEU A 1 293 ? -0.757 -1.937 -21.125 1.00 94.88 293 LEU A N 1
ATOM 2307 C CA . LEU A 1 293 ? -0.554 -1.188 -19.892 1.00 94.88 293 LEU A CA 1
ATOM 2308 C C . LEU A 1 293 ? -1.750 -1.416 -18.973 1.00 94.88 293 LEU A C 1
ATOM 2310 O O . LEU A 1 293 ? -2.898 -1.386 -19.420 1.00 94.88 293 LEU A O 1
ATOM 2314 N N . MET A 1 294 ? -1.473 -1.617 -17.690 1.00 96.56 294 MET A N 1
ATOM 2315 C CA . MET A 1 294 ? -2.477 -1.890 -16.674 1.00 96.56 294 MET A CA 1
ATOM 2316 C C . MET A 1 294 ? -2.322 -0.960 -15.477 1.00 96.56 294 MET A C 1
ATOM 2318 O O . MET A 1 294 ? -1.213 -0.544 -15.139 1.00 96.56 294 MET A O 1
ATOM 2322 N N . TRP A 1 295 ? -3.440 -0.643 -14.832 1.00 96.06 295 TRP A N 1
ATOM 2323 C CA . TRP A 1 295 ? -3.503 0.183 -13.625 1.00 96.06 295 TRP A CA 1
ATOM 2324 C C . TRP A 1 295 ? -4.757 -0.151 -12.816 1.00 96.06 295 TRP A C 1
ATOM 2326 O O . TRP A 1 295 ? -5.637 -0.894 -13.266 1.00 96.06 295 TRP A O 1
ATOM 2336 N N . THR A 1 296 ? -4.853 0.421 -11.620 1.00 95.25 296 THR A N 1
ATOM 2337 C CA . THR A 1 296 ? -6.051 0.325 -10.786 1.00 95.25 296 THR A CA 1
ATOM 2338 C C . THR A 1 296 ? -6.612 1.694 -10.423 1.00 95.25 296 THR A C 1
ATOM 2340 O O . THR A 1 296 ? -5.898 2.698 -10.388 1.00 95.25 296 THR A O 1
ATOM 2343 N N . LEU A 1 297 ? -7.916 1.726 -10.148 1.00 94.12 297 LEU A N 1
ATOM 2344 C CA . LEU A 1 297 ? -8.600 2.853 -9.517 1.00 94.12 297 LEU A CA 1
ATOM 2345 C C . LEU A 1 297 ? -9.606 2.306 -8.502 1.00 94.12 297 LEU A C 1
ATOM 2347 O O . LEU A 1 297 ? -10.669 1.800 -8.868 1.00 94.12 297 LEU A O 1
ATOM 2351 N N . GLY A 1 298 ? -9.254 2.377 -7.220 1.00 93.44 298 GLY A N 1
ATOM 2352 C CA . GLY A 1 298 ? -10.016 1.713 -6.165 1.00 93.44 298 GLY A CA 1
ATOM 2353 C C . GLY A 1 298 ? -10.107 0.197 -6.417 1.00 93.44 298 GLY A C 1
ATOM 2354 O O . GLY A 1 298 ? -9.071 -0.433 -6.635 1.00 93.44 298 GLY A O 1
ATOM 2355 N N . PRO A 1 299 ? -11.311 -0.409 -6.444 1.00 94.81 299 PRO A N 1
ATOM 2356 C CA . PRO A 1 299 ? -11.478 -1.841 -6.698 1.00 94.81 299 PRO A CA 1
ATOM 2357 C C . PRO A 1 299 ? -11.422 -2.221 -8.186 1.00 94.81 299 PRO A C 1
ATOM 2359 O O . PRO A 1 299 ? -11.537 -3.402 -8.511 1.00 94.81 299 PRO A O 1
ATOM 2362 N N . LYS A 1 300 ? -11.258 -1.252 -9.093 1.00 95.94 300 LYS A N 1
ATOM 2363 C CA . LYS A 1 300 ? -11.305 -1.477 -10.539 1.00 95.94 300 LYS A CA 1
ATOM 2364 C C . LYS A 1 300 ? -9.923 -1.741 -11.108 1.00 95.94 300 LYS A C 1
ATOM 2366 O O . LYS A 1 300 ? -8.985 -0.988 -10.848 1.00 95.94 300 LYS A O 1
ATOM 2371 N N . TYR A 1 301 ? -9.835 -2.773 -11.936 1.00 96.81 301 TYR A N 1
ATOM 2372 C CA . TYR A 1 301 ? -8.663 -3.122 -12.726 1.00 96.81 301 TYR A CA 1
ATOM 2373 C C . TYR A 1 301 ? -8.885 -2.747 -14.189 1.00 96.81 301 TYR A C 1
ATOM 2375 O O . TYR A 1 301 ? -9.913 -3.087 -14.783 1.00 96.81 301 TYR A O 1
ATOM 2383 N N . TYR A 1 302 ? -7.897 -2.078 -14.771 1.00 95.50 302 TYR A N 1
ATOM 2384 C CA . TYR A 1 302 ? -7.888 -1.661 -16.165 1.00 95.50 302 TYR A CA 1
ATOM 2385 C C . TYR A 1 302 ? -6.687 -2.289 -16.859 1.00 95.50 302 TYR A C 1
ATOM 2387 O O . TYR A 1 302 ? -5.580 -2.272 -16.323 1.00 95.50 302 TYR A O 1
ATOM 2395 N N . ALA A 1 303 ? -6.906 -2.820 -18.056 1.00 93.81 303 ALA A N 1
ATOM 2396 C CA . ALA A 1 303 ? -5.861 -3.292 -18.946 1.00 93.81 303 ALA A CA 1
ATOM 2397 C C . ALA A 1 303 ? -6.159 -2.824 -20.368 1.00 93.81 303 ALA A C 1
ATOM 2399 O O . ALA A 1 303 ? -7.221 -3.123 -20.917 1.00 93.81 303 ALA A O 1
ATOM 2400 N N . ARG A 1 304 ? -5.207 -2.106 -20.965 1.00 89.12 304 ARG A N 1
ATOM 2401 C CA . ARG A 1 304 ? -5.380 -1.449 -22.259 1.00 89.12 304 ARG A CA 1
ATOM 2402 C C . ARG A 1 304 ? -4.267 -1.826 -23.222 1.00 89.12 304 ARG A C 1
ATOM 2404 O O . ARG A 1 304 ? -3.092 -1.692 -22.889 1.00 89.12 304 ARG A O 1
ATOM 2411 N N . ASP A 1 305 ? -4.644 -2.240 -24.429 1.00 89.50 305 ASP A N 1
ATOM 2412 C CA . ASP A 1 305 ? -3.697 -2.483 -25.517 1.00 89.50 305 ASP A CA 1
ATOM 2413 C C . ASP A 1 305 ? -3.026 -1.181 -25.970 1.00 89.50 305 ASP A C 1
ATOM 2415 O O . ASP A 1 305 ? -3.679 -0.158 -26.204 1.00 89.50 305 ASP A O 1
ATOM 2419 N N . ILE A 1 306 ? -1.708 -1.229 -26.139 1.00 86.50 306 ILE A N 1
ATOM 2420 C CA . ILE A 1 306 ? -0.879 -0.055 -26.429 1.00 86.50 306 ILE A CA 1
ATOM 2421 C C . ILE A 1 306 ? -1.193 0.547 -27.787 1.00 86.50 306 ILE A C 1
ATOM 2423 O O . ILE A 1 306 ? -1.241 1.766 -27.907 1.00 86.50 306 ILE A O 1
ATOM 2427 N N . LYS A 1 307 ? -1.511 -0.282 -28.785 1.00 81.00 307 LYS A N 1
ATOM 2428 C CA . LYS A 1 307 ? -1.946 0.191 -30.108 1.00 81.00 307 LYS A CA 1
ATOM 2429 C C . LYS A 1 307 ? -3.179 1.096 -30.025 1.00 81.00 307 LYS A C 1
ATOM 2431 O O . LYS A 1 307 ? -3.275 2.082 -30.745 1.00 81.00 307 LYS A O 1
ATOM 2436 N N . SER A 1 308 ? -4.089 0.802 -29.097 1.00 75.38 308 SER A N 1
ATOM 2437 C CA . SER A 1 308 ? -5.297 1.599 -28.843 1.00 75.38 308 SER A CA 1
ATOM 2438 C C . SER A 1 308 ? -5.048 2.777 -27.892 1.00 75.38 308 SER A C 1
ATOM 2440 O O . SER A 1 308 ? -5.813 3.741 -27.871 1.00 75.38 308 SER A O 1
ATOM 2442 N N . ALA A 1 309 ? -4.023 2.689 -27.044 1.00 69.88 309 ALA A N 1
ATOM 2443 C CA . ALA A 1 309 ? -3.615 3.729 -26.097 1.00 69.88 309 ALA A CA 1
ATOM 2444 C C . ALA A 1 309 ? -2.736 4.813 -26.727 1.00 69.88 309 ALA A C 1
ATOM 2446 O O . ALA A 1 309 ? -2.729 5.957 -26.276 1.00 69.88 309 ALA A O 1
ATOM 2447 N N . PHE A 1 310 ? -1.990 4.438 -27.761 1.00 73.38 310 PHE A N 1
ATOM 2448 C CA . PHE A 1 310 ? -0.972 5.251 -28.394 1.00 73.38 310 PHE A CA 1
ATOM 2449 C C . PHE A 1 310 ? -0.926 4.957 -29.906 1.00 73.38 310 PHE A C 1
ATOM 2451 O O . PHE A 1 310 ? 0.040 4.371 -30.394 1.00 73.38 310 PHE A O 1
ATOM 2458 N N . PRO A 1 311 ? -1.965 5.343 -30.675 1.00 60.09 311 PRO A N 1
ATOM 2459 C CA . PRO A 1 311 ? -2.112 4.984 -32.092 1.00 60.09 311 PRO A CA 1
ATOM 2460 C C . PRO A 1 311 ? -0.997 5.549 -32.987 1.00 60.09 311 PRO A C 1
ATOM 2462 O O . PRO A 1 311 ? -0.764 5.048 -34.086 1.00 60.09 311 PRO A O 1
ATOM 2465 N N . TYR A 1 312 ? -0.242 6.531 -32.484 1.00 61.59 312 TYR A N 1
ATOM 2466 C CA . TYR A 1 312 ? 0.966 7.062 -33.116 1.00 61.59 312 TYR A CA 1
ATOM 2467 C C . TYR A 1 312 ? 2.131 6.053 -33.175 1.00 61.59 312 TYR A C 1
ATOM 2469 O O . TYR A 1 312 ? 3.111 6.307 -33.869 1.00 61.59 312 TYR A O 1
ATOM 2477 N N . ALA A 1 313 ? 2.045 4.912 -32.477 1.00 57.31 313 ALA A N 1
ATOM 2478 C CA . ALA A 1 313 ? 3.064 3.860 -32.496 1.00 57.31 313 ALA A CA 1
ATOM 2479 C C . ALA A 1 313 ? 3.230 3.166 -33.865 1.00 57.31 313 ALA A C 1
ATOM 2481 O O . ALA A 1 313 ? 4.325 2.691 -34.149 1.00 57.31 313 ALA A O 1
ATOM 2482 N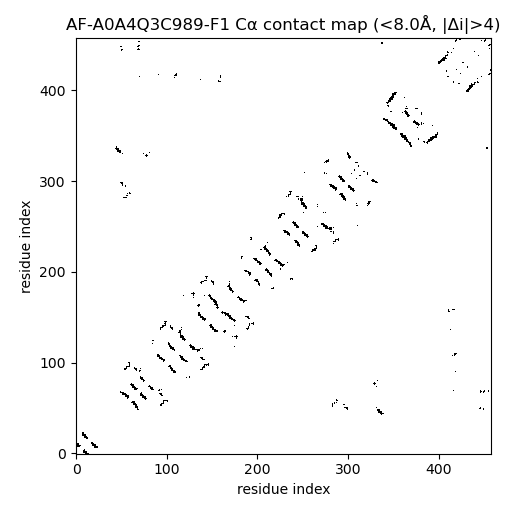 N . ASP A 1 314 ? 2.183 3.141 -34.702 1.00 54.84 314 ASP A N 1
ATOM 2483 C CA . ASP A 1 314 ? 2.134 2.363 -35.954 1.00 54.84 314 ASP A CA 1
ATOM 2484 C C . ASP A 1 314 ? 1.821 3.230 -37.204 1.00 54.84 314 ASP A C 1
ATOM 2486 O O . ASP A 1 314 ? 1.366 2.720 -38.225 1.00 54.84 314 ASP A O 1
ATOM 2490 N N . GLY A 1 315 ? 2.042 4.552 -37.152 1.00 52.59 315 GLY A N 1
ATOM 2491 C CA . GLY A 1 315 ? 1.876 5.438 -38.321 1.00 52.59 315 GLY A CA 1
ATOM 2492 C C . GLY A 1 315 ? 0.424 5.686 -38.765 1.00 52.59 315 GLY A C 1
ATOM 2493 O O . GLY A 1 315 ? 0.188 6.074 -39.908 1.00 52.59 315 GLY A O 1
ATOM 2494 N N . VAL A 1 316 ? -0.554 5.468 -37.881 1.00 46.94 316 VAL A N 1
ATOM 2495 C CA . VAL A 1 316 ? -1.985 5.696 -38.153 1.00 46.94 316 VAL A CA 1
ATOM 2496 C C . VAL A 1 316 ? -2.351 7.171 -37.881 1.00 46.94 316 VAL A C 1
ATOM 2498 O O . VAL A 1 316 ? -1.924 7.697 -36.851 1.00 46.94 316 VAL A O 1
ATOM 2501 N N . PRO A 1 317 ? -3.133 7.861 -38.746 1.00 46.12 317 PRO A N 1
ATOM 2502 C CA . PRO A 1 317 ? -3.462 9.276 -38.558 1.00 46.12 317 PRO A CA 1
ATOM 2503 C C . PRO A 1 317 ? -4.388 9.531 -37.362 1.00 46.12 317 PRO A C 1
ATOM 2505 O O . PRO A 1 317 ? -5.200 8.676 -37.001 1.00 46.12 317 PRO A O 1
ATOM 2508 N N . ASP A 1 318 ? -4.268 10.747 -36.820 1.00 49.09 318 ASP A N 1
ATOM 2509 C CA . ASP A 1 318 ? -4.997 11.358 -35.702 1.00 49.09 318 ASP A CA 1
ATOM 2510 C C . ASP A 1 318 ? -6.343 10.716 -35.339 1.00 49.09 318 ASP A C 1
ATOM 2512 O O . ASP A 1 318 ? -7.412 11.056 -35.853 1.00 49.09 318 ASP A O 1
ATOM 2516 N N . LYS A 1 319 ? -6.297 9.850 -34.328 1.00 53.47 319 LYS A N 1
ATOM 2517 C CA . LYS A 1 319 ? -7.422 9.659 -33.419 1.00 53.47 319 LYS A CA 1
ATOM 2518 C C . LYS A 1 319 ? -6.930 9.971 -32.022 1.00 53.47 319 LYS A C 1
ATOM 2520 O O . LYS A 1 319 ? -6.067 9.262 -31.509 1.00 53.47 319 LYS A O 1
ATOM 2525 N N . THR A 1 320 ? -7.502 11.000 -31.399 1.00 55.81 320 THR A N 1
ATOM 2526 C CA . THR A 1 320 ? -7.379 11.194 -29.954 1.00 55.81 320 THR A CA 1
ATOM 2527 C C . THR A 1 320 ? -7.815 9.888 -29.290 1.00 55.81 320 THR A C 1
ATOM 2529 O O . THR A 1 320 ? -8.958 9.465 -29.500 1.00 55.81 320 THR A O 1
ATOM 2532 N N . PRO A 1 321 ? -6.931 9.194 -28.556 1.00 59.81 321 PRO A N 1
ATOM 2533 C CA . PRO A 1 321 ? -7.300 7.938 -27.931 1.00 59.81 321 PRO A CA 1
ATOM 2534 C C . PRO A 1 321 ? -8.474 8.192 -26.990 1.00 59.81 321 PRO A C 1
ATOM 2536 O O . PRO A 1 321 ? -8.429 9.112 -26.174 1.00 59.81 321 PRO A O 1
ATOM 2539 N N . VAL A 1 322 ? -9.532 7.387 -27.092 1.00 64.38 322 VAL A N 1
ATOM 2540 C CA . VAL A 1 322 ? -10.655 7.485 -26.153 1.00 64.38 322 VAL A CA 1
ATOM 2541 C C . VAL A 1 322 ? -10.104 7.217 -24.749 1.00 64.38 322 VAL A C 1
ATOM 2543 O O . VAL A 1 322 ? -9.350 6.259 -24.545 1.00 64.38 322 VAL A O 1
ATOM 2546 N N . VAL A 1 323 ? -10.406 8.094 -23.794 1.00 67.81 323 VAL A N 1
ATOM 2547 C CA . VAL A 1 323 ? -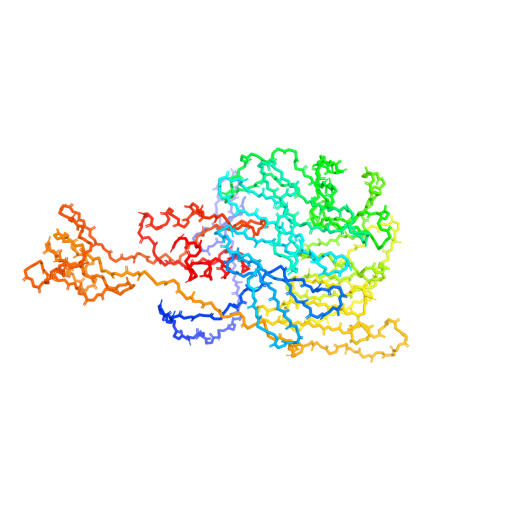10.080 7.866 -22.380 1.00 67.81 323 VAL A CA 1
ATOM 2548 C C . VAL A 1 323 ? -10.949 6.731 -21.850 1.00 67.81 323 VAL A C 1
ATOM 2550 O O . VAL A 1 323 ? -12.132 6.650 -22.187 1.00 67.81 323 VAL A O 1
ATOM 2553 N N . ASP A 1 324 ? -10.378 5.837 -21.044 1.00 64.44 324 ASP A N 1
ATOM 2554 C CA . ASP A 1 324 ? -11.134 4.664 -20.605 1.00 64.44 324 ASP A CA 1
ATOM 2555 C C . ASP A 1 324 ? -12.338 5.046 -19.745 1.00 64.44 324 ASP A C 1
ATOM 2557 O O . ASP A 1 324 ? -12.264 5.890 -18.848 1.00 64.44 324 ASP A O 1
ATOM 2561 N N . THR A 1 325 ? -13.457 4.380 -20.024 1.00 64.19 325 THR A N 1
ATOM 2562 C CA . THR A 1 325 ? -14.727 4.551 -19.306 1.00 64.19 325 THR A CA 1
ATOM 2563 C C . THR A 1 325 ? -15.140 3.300 -18.530 1.00 64.19 325 THR A C 1
ATOM 2565 O O . THR A 1 325 ? -15.799 3.441 -17.500 1.00 64.19 325 THR A O 1
ATOM 2568 N N . ASN A 1 326 ? -14.694 2.105 -18.945 1.00 79.75 326 ASN A N 1
ATOM 2569 C CA . ASN A 1 326 ? -15.085 0.825 -18.349 1.00 79.75 326 ASN A CA 1
ATOM 2570 C C . ASN A 1 326 ? -13.873 0.055 -17.810 1.00 79.75 326 ASN A C 1
ATOM 2572 O O . ASN A 1 326 ? -12.840 -0.028 -18.468 1.00 79.75 326 ASN A O 1
ATOM 2576 N N . ALA A 1 327 ? -14.013 -0.517 -16.614 1.00 85.62 327 ALA A N 1
ATOM 2577 C CA . ALA A 1 327 ? -13.002 -1.397 -16.036 1.00 85.62 327 ALA A CA 1
ATOM 2578 C C . ALA A 1 327 ? -12.961 -2.738 -16.781 1.00 85.62 327 ALA A C 1
ATOM 2580 O O . ALA A 1 327 ? -14.001 -3.262 -17.180 1.00 85.62 327 ALA A O 1
ATOM 2581 N N . THR A 1 328 ? -11.769 -3.318 -16.924 1.00 90.25 328 THR A N 1
ATOM 2582 C CA . THR A 1 328 ? -11.583 -4.667 -17.480 1.00 90.25 328 THR A CA 1
ATOM 2583 C C . THR A 1 328 ? -12.077 -5.735 -16.507 1.00 90.25 328 THR A C 1
ATOM 2585 O O . THR A 1 328 ? -12.619 -6.755 -16.927 1.00 90.25 328 THR A O 1
ATOM 2588 N N . ALA A 1 329 ? -11.889 -5.511 -15.203 1.00 94.56 329 ALA A N 1
ATOM 2589 C CA . ALA A 1 329 ? -12.400 -6.375 -14.147 1.00 94.56 329 ALA A CA 1
ATOM 2590 C C . ALA A 1 329 ? -12.607 -5.596 -12.838 1.00 94.56 329 ALA A C 1
ATOM 2592 O O . ALA A 1 329 ? -11.926 -4.608 -12.569 1.00 94.56 329 ALA A O 1
ATOM 2593 N N . GLU A 1 330 ? -13.507 -6.088 -11.991 1.00 95.81 330 GLU A N 1
ATOM 2594 C CA . GLU A 1 330 ? -13.641 -5.666 -10.591 1.00 95.81 330 GLU A CA 1
ATOM 2595 C C . GLU A 1 330 ? -12.881 -6.645 -9.699 1.00 95.81 330 GLU A C 1
ATOM 2597 O O . GLU A 1 330 ? -13.017 -7.856 -9.868 1.00 95.81 330 GLU A O 1
ATOM 2602 N N . ILE A 1 331 ? -12.094 -6.171 -8.734 1.00 97.56 331 ILE A N 1
ATOM 2603 C CA . ILE A 1 331 ? -11.326 -7.051 -7.840 1.00 97.56 331 ILE A CA 1
ATOM 2604 C C . ILE A 1 331 ? -12.253 -7.849 -6.918 1.00 97.56 331 ILE A C 1
ATOM 2606 O O . ILE A 1 331 ? -12.067 -9.056 -6.774 1.00 97.56 331 ILE A O 1
ATOM 2610 N N . GLY A 1 332 ? -13.284 -7.207 -6.360 1.00 96.50 332 GLY A N 1
ATOM 2611 C CA . GLY A 1 332 ? -14.382 -7.896 -5.672 1.00 96.50 332 GLY A CA 1
ATOM 2612 C C . GLY A 1 332 ? -13.984 -8.654 -4.400 1.00 96.50 332 GLY A C 1
ATOM 2613 O O . GLY A 1 332 ? -14.617 -9.655 -4.064 1.00 96.50 332 GLY A O 1
ATOM 2614 N N . LEU A 1 333 ? -12.939 -8.212 -3.692 1.00 98.00 333 LEU A N 1
ATOM 2615 C CA . LEU A 1 333 ? -12.541 -8.810 -2.417 1.00 98.00 333 LEU A CA 1
ATOM 2616 C C . LEU A 1 333 ? -13.564 -8.452 -1.330 1.00 98.00 333 LEU A C 1
ATOM 2618 O O . LEU A 1 333 ? -13.689 -7.288 -0.957 1.00 98.00 333 LEU A O 1
ATOM 2622 N N . ARG A 1 334 ? -14.267 -9.459 -0.803 1.00 97.81 334 ARG A N 1
ATOM 2623 C CA . ARG A 1 334 ? -15.142 -9.332 0.372 1.00 97.81 334 ARG A CA 1
ATOM 2624 C C . ARG A 1 334 ? -14.422 -9.843 1.611 1.00 97.81 334 ARG A C 1
ATOM 2626 O O . ARG A 1 334 ? -13.897 -10.955 1.599 1.00 97.81 334 ARG A O 1
ATOM 2633 N N . LEU A 1 335 ? -14.423 -9.036 2.662 1.00 97.50 335 LEU A N 1
ATOM 2634 C CA . LEU A 1 335 ? -13.821 -9.328 3.957 1.00 97.50 335 LEU A CA 1
ATOM 2635 C C . LEU A 1 335 ? -14.895 -9.291 5.037 1.00 97.50 335 LEU A C 1
ATOM 2637 O O . LEU A 1 335 ? -15.857 -8.529 4.938 1.00 97.50 335 LEU A O 1
ATOM 2641 N N . LYS A 1 336 ? -14.721 -10.111 6.072 1.00 96.00 336 LYS A N 1
ATOM 2642 C CA . LYS A 1 336 ? -15.528 -10.002 7.286 1.00 96.00 336 LYS A CA 1
ATOM 2643 C C . LYS A 1 336 ? -15.061 -8.791 8.081 1.00 96.00 336 LYS A C 1
ATOM 2645 O O . LYS A 1 336 ? -13.862 -8.524 8.136 1.00 96.00 336 LYS A O 1
ATOM 2650 N N . THR A 1 337 ? -16.007 -8.087 8.682 1.00 95.25 337 THR A N 1
ATOM 2651 C CA . THR A 1 337 ? -15.688 -7.084 9.694 1.00 95.25 337 THR A CA 1
ATOM 2652 C C . THR A 1 337 ? -15.372 -7.804 11.001 1.00 95.25 337 THR A C 1
ATOM 2654 O O . THR A 1 337 ? -16.008 -8.814 11.313 1.00 95.25 337 THR A O 1
ATOM 2657 N N . ASP A 1 338 ? -14.410 -7.296 11.761 1.00 93.75 338 ASP A N 1
ATOM 2658 C CA . ASP A 1 338 ? -14.113 -7.794 13.092 1.00 93.75 338 ASP A CA 1
ATOM 2659 C C . ASP A 1 338 ? -15.336 -7.654 13.995 1.00 93.75 338 ASP A C 1
ATOM 2661 O O . ASP A 1 338 ? -16.069 -6.658 13.971 1.00 93.75 338 ASP A O 1
ATOM 2665 N N . LEU A 1 339 ? -15.586 -8.712 14.753 1.00 91.75 339 LEU A N 1
ATOM 2666 C CA . LEU A 1 339 ? -16.719 -8.809 15.649 1.00 91.75 339 LEU A CA 1
ATOM 2667 C C . LEU A 1 339 ? -16.244 -9.482 16.934 1.00 91.75 339 LEU A C 1
ATOM 2669 O O . LEU A 1 339 ? -16.083 -10.708 16.952 1.00 91.75 339 LEU A O 1
ATOM 2673 N N . PRO A 1 340 ? -16.047 -8.719 18.023 1.00 89.69 340 PRO A N 1
ATOM 2674 C CA . PRO A 1 340 ? -15.721 -9.310 19.308 1.00 89.69 340 PRO A CA 1
ATOM 2675 C C . PRO A 1 340 ? -16.824 -10.278 19.747 1.00 89.69 340 PRO A C 1
ATOM 2677 O O . PRO A 1 340 ? -18.015 -10.051 19.526 1.00 89.69 340 PRO A O 1
ATOM 2680 N N . THR A 1 341 ? -16.429 -11.368 20.398 1.00 92.38 341 THR A N 1
ATOM 2681 C CA . THR A 1 341 ? -17.354 -12.370 20.938 1.00 92.38 341 THR A CA 1
ATOM 2682 C C . THR A 1 341 ? -17.569 -12.184 22.437 1.00 92.38 341 THR A C 1
ATOM 2684 O O . THR A 1 341 ? -16.662 -11.758 23.149 1.00 92.38 341 THR A O 1
ATOM 2687 N N . GLY A 1 342 ? -18.732 -12.604 22.937 1.00 95.62 342 GLY A N 1
ATOM 2688 C CA . GLY A 1 342 ? -19.037 -12.621 24.370 1.00 95.62 342 GLY A CA 1
ATOM 2689 C C . GLY A 1 342 ? -19.722 -11.351 24.875 1.00 95.62 342 GLY A C 1
ATOM 2690 O O . GLY A 1 342 ? -20.263 -10.563 24.094 1.00 95.62 342 GLY A O 1
ATOM 2691 N N . LYS A 1 343 ? -19.743 -11.193 26.203 1.00 98.06 343 LYS A N 1
ATOM 2692 C CA . LYS A 1 343 ? -20.378 -10.069 26.898 1.00 98.06 343 LYS A CA 1
ATOM 2693 C C . LYS A 1 343 ? -19.386 -9.410 27.850 1.00 98.06 343 LYS A C 1
ATOM 2695 O O . LYS A 1 343 ? -18.621 -10.101 28.520 1.00 98.06 343 LYS A O 1
ATOM 2700 N N . ILE A 1 344 ? -19.420 -8.086 27.931 1.00 98.19 344 ILE A N 1
ATOM 2701 C CA . ILE A 1 344 ? -18.629 -7.284 28.869 1.00 98.19 344 ILE A CA 1
ATOM 2702 C C . ILE A 1 344 ? -19.593 -6.454 29.713 1.00 98.19 344 ILE A C 1
ATOM 2704 O O . ILE A 1 344 ? -20.552 -5.890 29.187 1.00 98.19 344 ILE A O 1
ATOM 2708 N N . ALA A 1 345 ? -19.330 -6.372 31.015 1.00 98.31 345 ALA A N 1
ATOM 2709 C CA . ALA A 1 345 ? -20.054 -5.502 31.928 1.00 98.31 345 ALA A CA 1
ATOM 2710 C C . ALA A 1 345 ? -19.083 -4.552 32.633 1.00 98.31 345 ALA A C 1
ATOM 2712 O O . ALA A 1 345 ? -18.196 -4.997 33.360 1.00 98.31 345 ALA A O 1
ATOM 2713 N N . PHE A 1 346 ? -19.269 -3.247 32.448 1.00 98.50 346 PHE A N 1
ATOM 2714 C CA . PHE A 1 346 ? -18.637 -2.227 33.284 1.00 98.50 346 PHE A CA 1
ATOM 2715 C C . PHE A 1 346 ? -19.599 -1.873 34.413 1.00 98.50 346 PHE A C 1
ATOM 2717 O O . PHE A 1 346 ? -20.722 -1.465 34.126 1.00 98.50 346 PHE A O 1
ATOM 2724 N N . THR A 1 347 ? -19.199 -2.041 35.672 1.00 98.50 347 THR A N 1
ATOM 2725 C CA . THR A 1 347 ? -20.090 -1.861 36.832 1.00 98.50 347 THR A CA 1
ATOM 2726 C C . THR A 1 347 ? -19.642 -0.723 37.739 1.00 98.50 347 THR A C 1
ATOM 2728 O O . THR A 1 347 ? -18.469 -0.369 37.771 1.00 98.50 347 THR A O 1
ATOM 2731 N N . ASN A 1 348 ? -20.582 -0.139 38.488 1.00 98.12 348 ASN A N 1
ATOM 2732 C CA . ASN A 1 348 ? -20.332 0.922 39.477 1.00 98.12 348 ASN A CA 1
ATOM 2733 C C . ASN A 1 348 ? -19.642 2.195 38.937 1.00 98.12 348 ASN A C 1
ATOM 2735 O O . ASN A 1 348 ? -19.064 2.951 39.720 1.00 98.12 348 ASN A O 1
ATOM 2739 N N . ALA A 1 349 ? -19.701 2.450 37.630 1.00 98.25 349 ALA A N 1
ATOM 2740 C CA . ALA A 1 349 ? -19.086 3.628 37.026 1.00 98.25 349 ALA A CA 1
ATOM 2741 C C . ALA A 1 349 ? -19.934 4.883 37.262 1.00 98.25 349 ALA A C 1
ATOM 2743 O O . ALA A 1 349 ? -21.166 4.812 37.256 1.00 98.25 349 ALA A O 1
ATOM 2744 N N . ARG A 1 350 ? -19.285 6.048 37.335 1.00 98.56 350 ARG A N 1
ATOM 2745 C CA . ARG A 1 350 ? -19.957 7.319 37.046 1.00 98.56 350 ARG A CA 1
ATOM 2746 C C . ARG A 1 350 ? -20.071 7.472 35.526 1.00 98.56 350 ARG A C 1
ATOM 2748 O O . ARG A 1 350 ? -19.050 7.462 34.848 1.00 98.56 350 ARG A O 1
ATOM 2755 N N . ILE A 1 351 ? -21.272 7.587 34.965 1.00 98.50 351 ILE A N 1
ATOM 2756 C CA . ILE A 1 351 ? -21.496 7.560 33.507 1.00 98.50 351 ILE A CA 1
ATOM 2757 C C . ILE A 1 351 ? -22.053 8.897 33.027 1.00 98.50 351 ILE A C 1
ATOM 2759 O O . ILE A 1 351 ? -23.122 9.321 33.466 1.00 98.50 351 ILE A O 1
ATOM 2763 N N . ILE A 1 352 ? -21.359 9.528 32.080 1.00 97.50 352 ILE A N 1
ATOM 2764 C CA . ILE A 1 352 ? -21.859 10.681 31.324 1.00 97.50 352 ILE A CA 1
ATOM 2765 C C . ILE A 1 352 ? -22.646 10.145 30.126 1.00 97.50 352 ILE A C 1
ATOM 2767 O O . ILE A 1 352 ? -22.094 9.443 29.285 1.00 97.50 352 ILE A O 1
ATOM 2771 N N . THR A 1 353 ? -23.943 10.444 30.049 1.00 94.75 353 THR A N 1
ATOM 2772 C CA . THR A 1 353 ? -24.836 9.819 29.051 1.00 94.75 353 THR A CA 1
ATOM 2773 C C . THR A 1 353 ? -24.946 10.601 27.741 1.00 94.75 353 THR A C 1
ATOM 2775 O O . THR A 1 353 ? -25.384 10.048 26.735 1.00 94.75 353 THR A O 1
ATOM 2778 N N . MET A 1 354 ? -24.587 11.892 27.759 1.00 92.00 354 MET A N 1
ATOM 2779 C CA . MET A 1 354 ? -24.880 12.884 26.709 1.00 92.00 354 MET A CA 1
ATOM 2780 C C . MET A 1 354 ? -26.379 13.098 26.421 1.00 92.00 354 MET A C 1
ATOM 2782 O O . MET A 1 354 ? -26.737 13.762 25.447 1.00 92.00 354 MET A O 1
ATOM 2786 N N . LYS A 1 355 ? -27.277 12.601 27.282 1.00 93.25 355 LYS A N 1
ATOM 2787 C CA . LYS A 1 355 ? -28.707 12.923 27.246 1.00 93.25 355 LYS A CA 1
ATOM 2788 C C . LYS A 1 355 ? -28.970 14.176 28.087 1.00 93.25 355 LYS A C 1
ATOM 2790 O O . LYS A 1 355 ? -29.346 14.099 29.255 1.00 93.25 355 LYS A O 1
ATOM 2795 N N . GLY A 1 356 ? -28.756 15.344 27.487 1.00 93.62 356 GLY A N 1
ATOM 2796 C CA . GLY A 1 356 ? -28.791 16.613 28.220 1.00 93.62 356 GLY A CA 1
ATOM 2797 C C . GLY A 1 356 ? -27.709 16.640 29.303 1.00 93.62 356 GLY A C 1
ATOM 2798 O O . GLY A 1 356 ? -26.555 16.334 29.019 1.00 93.62 356 GLY A O 1
ATOM 2799 N N . GLU A 1 357 ? -28.090 16.962 30.538 1.00 94.69 357 GLU A N 1
ATOM 2800 C CA . GLU A 1 357 ? -27.178 17.039 31.693 1.00 94.69 357 GLU A CA 1
ATOM 2801 C C . GLU A 1 357 ? -27.130 15.741 32.527 1.00 94.69 357 GLU A C 1
ATOM 2803 O O . GLU A 1 357 ? -26.539 15.713 33.606 1.00 94.69 357 GLU A O 1
ATOM 2808 N N . GLU A 1 358 ? -27.760 14.653 32.065 1.00 96.75 358 GLU A N 1
ATOM 2809 C CA . GLU A 1 358 ? -27.855 13.411 32.837 1.00 96.75 358 GLU A CA 1
ATOM 2810 C C . GLU A 1 358 ? -26.485 12.751 33.068 1.00 96.75 358 GLU A C 1
ATOM 2812 O O . GLU A 1 358 ? -25.785 12.337 32.132 1.00 96.75 358 GLU A O 1
ATOM 2817 N N . VAL A 1 359 ? -26.178 12.548 34.351 1.00 97.94 359 VAL A N 1
ATOM 2818 C CA . VAL A 1 359 ? -25.067 11.732 34.839 1.00 97.94 359 VAL A CA 1
ATOM 2819 C C . VAL A 1 359 ? -25.606 10.635 35.754 1.00 97.94 359 VAL A C 1
ATOM 2821 O O . VAL A 1 359 ? -26.343 10.898 36.704 1.00 97.94 359 VAL A O 1
ATOM 2824 N N . ILE A 1 360 ? -25.199 9.393 35.499 1.00 98.31 360 ILE A N 1
ATOM 2825 C CA . ILE A 1 360 ? -25.498 8.253 36.368 1.00 98.31 360 ILE A CA 1
ATOM 2826 C C . ILE A 1 360 ? -24.323 8.082 37.330 1.00 98.31 360 ILE A C 1
ATOM 2828 O O . ILE A 1 360 ? -23.274 7.589 36.935 1.00 98.31 360 ILE A O 1
ATOM 2832 N N . GLU A 1 361 ? -24.490 8.464 38.596 1.00 97.88 361 GLU A N 1
ATOM 2833 C CA . GLU A 1 361 ? -23.388 8.455 39.577 1.00 97.88 361 GLU A CA 1
ATOM 2834 C C . GLU A 1 361 ? -22.872 7.047 39.930 1.00 97.88 361 GLU A C 1
ATOM 2836 O O . GLU A 1 361 ? -21.710 6.882 40.289 1.00 97.88 361 GLU A O 1
ATOM 2841 N N . LYS A 1 362 ? -23.719 6.017 39.800 1.00 98.06 362 LYS A N 1
ATOM 2842 C CA . LYS A 1 362 ? -23.338 4.610 40.003 1.00 98.06 362 LYS A CA 1
ATOM 2843 C C . LYS A 1 362 ? -24.110 3.689 39.059 1.00 98.06 362 LYS A C 1
ATOM 2845 O O . LYS A 1 362 ? -25.178 3.170 39.407 1.00 98.06 362 LYS A O 1
ATOM 2850 N N . GLY A 1 363 ? -23.578 3.504 37.858 1.00 98.25 363 GLY A N 1
ATOM 2851 C CA . GLY A 1 363 ? -24.228 2.788 36.766 1.00 98.25 363 GLY A CA 1
ATOM 2852 C C . GLY A 1 363 ? -23.491 1.550 36.271 1.00 98.25 363 GLY A C 1
ATOM 2853 O O . GLY A 1 363 ? -22.310 1.351 36.556 1.00 98.25 363 GLY A O 1
ATOM 2854 N N . ASN A 1 364 ? -24.219 0.743 35.500 1.00 98.50 364 ASN A N 1
ATOM 2855 C CA . ASN A 1 364 ? -23.690 -0.398 34.763 1.00 98.50 364 ASN A CA 1
ATOM 2856 C C . ASN A 1 364 ? -23.855 -0.171 33.249 1.00 98.50 364 ASN A C 1
ATOM 2858 O O . ASN A 1 364 ? -24.864 0.387 32.806 1.00 98.50 364 ASN A O 1
ATOM 2862 N N . ILE A 1 365 ? -22.887 -0.642 32.460 1.00 98.38 365 ILE A N 1
ATOM 2863 C CA . ILE A 1 365 ? -22.935 -0.711 30.991 1.00 98.38 365 ILE A CA 1
ATOM 2864 C C . ILE A 1 365 ? -22.764 -2.169 30.583 1.00 98.38 365 ILE A C 1
ATOM 2866 O O . ILE A 1 365 ? -21.768 -2.790 30.954 1.00 98.38 365 ILE A O 1
ATOM 2870 N N . ILE A 1 366 ? -23.705 -2.695 29.797 1.00 98.31 366 ILE A N 1
ATOM 2871 C CA . ILE A 1 366 ? -23.635 -4.047 29.235 1.00 98.31 366 ILE A CA 1
ATOM 2872 C C . ILE A 1 366 ? -23.345 -3.953 27.744 1.00 98.31 366 ILE A C 1
ATOM 2874 O O . ILE A 1 366 ? -24.071 -3.293 26.996 1.00 98.31 366 ILE A O 1
ATOM 2878 N N . ILE A 1 367 ? -22.290 -4.639 27.322 1.00 97.44 367 ILE A N 1
ATOM 2879 C CA . ILE A 1 367 ? -21.869 -4.765 25.933 1.00 97.44 367 ILE A CA 1
ATOM 2880 C C . ILE A 1 367 ? -22.008 -6.232 25.541 1.00 97.44 367 ILE A C 1
ATOM 2882 O O . ILE A 1 367 ? -21.457 -7.108 26.203 1.00 97.44 367 ILE A O 1
ATOM 2886 N N . VAL A 1 368 ? -22.735 -6.501 24.462 1.00 96.50 368 VAL A N 1
ATOM 2887 C CA . VAL A 1 368 ? -22.822 -7.823 23.836 1.00 96.50 368 VAL A CA 1
ATOM 2888 C C . VAL A 1 368 ? -22.173 -7.711 22.468 1.00 96.50 368 VAL A C 1
ATOM 2890 O O . VAL A 1 368 ? -22.623 -6.920 21.638 1.00 96.50 368 VAL A O 1
ATOM 2893 N N . GLN A 1 369 ? -21.116 -8.490 22.240 1.00 93.50 369 GLN A N 1
ATOM 2894 C CA . GLN A 1 369 ? -20.270 -8.372 21.054 1.00 93.50 369 GLN A CA 1
ATOM 2895 C C . GLN A 1 369 ? -19.778 -6.925 20.870 1.00 93.50 369 GLN A C 1
ATOM 2897 O O . GLN A 1 369 ? -19.044 -6.414 21.712 1.00 93.50 369 GLN A O 1
ATOM 2902 N N . ASN A 1 370 ? -20.196 -6.247 19.800 1.00 90.94 370 ASN A N 1
ATOM 2903 C CA . ASN A 1 370 ? -19.835 -4.867 19.475 1.00 90.94 370 ASN A CA 1
ATOM 2904 C C . ASN A 1 370 ? -20.926 -3.839 19.826 1.00 90.94 370 ASN A C 1
ATOM 2906 O O . ASN A 1 370 ? -20.847 -2.689 19.394 1.00 90.94 370 ASN A O 1
ATOM 2910 N N . LYS A 1 371 ? -21.972 -4.234 20.562 1.00 93.06 371 LYS A N 1
ATOM 2911 C CA . LYS A 1 371 ? -23.136 -3.385 20.825 1.00 93.06 371 LYS A CA 1
ATOM 2912 C C . LYS A 1 371 ? -23.330 -3.146 22.313 1.00 93.06 371 LYS A C 1
ATOM 2914 O O . LYS A 1 371 ? -23.444 -4.086 23.093 1.00 93.06 371 LYS A O 1
ATOM 2919 N N . ILE A 1 372 ? -23.472 -1.878 22.690 1.00 95.12 372 ILE A N 1
ATOM 2920 C CA . ILE A 1 372 ? -23.999 -1.502 24.003 1.00 95.12 372 ILE A CA 1
ATOM 2921 C C . ILE A 1 372 ? -25.491 -1.862 24.023 1.00 95.12 372 ILE A C 1
ATOM 2923 O O . ILE A 1 372 ? -26.281 -1.300 23.263 1.00 95.12 372 ILE A O 1
ATOM 2927 N N . THR A 1 373 ? -25.877 -2.826 24.856 1.00 97.00 373 THR A N 1
ATOM 2928 C CA . THR A 1 373 ? -27.264 -3.309 24.962 1.00 97.00 373 THR A CA 1
ATOM 2929 C C . THR A 1 373 ? -28.015 -2.714 26.145 1.00 97.00 373 THR A C 1
ATOM 2931 O O . THR A 1 373 ? -29.242 -2.712 26.127 1.00 97.00 373 THR A O 1
ATOM 2934 N N . ALA A 1 374 ? -27.308 -2.214 27.161 1.00 97.44 374 ALA A N 1
ATOM 2935 C CA . ALA A 1 374 ? -27.915 -1.542 28.306 1.00 97.44 374 ALA A CA 1
ATOM 2936 C C . ALA A 1 374 ? -26.957 -0.526 28.943 1.00 97.44 374 ALA A C 1
ATOM 2938 O O . ALA A 1 374 ? -25.759 -0.785 29.054 1.00 97.44 374 ALA A O 1
ATOM 2939 N N . VAL A 1 375 ? -27.511 0.602 29.392 1.00 97.50 375 VAL A N 1
ATOM 2940 C CA . VAL A 1 375 ? -26.849 1.630 30.210 1.00 97.50 375 VAL A CA 1
ATOM 2941 C C . VAL A 1 375 ? -27.873 2.121 31.226 1.00 97.50 375 VAL A C 1
ATOM 2943 O O . VAL A 1 375 ? -29.000 2.434 30.848 1.00 97.50 375 VAL A O 1
ATOM 2946 N N . GLY A 1 376 ? -27.513 2.182 32.504 1.00 97.62 376 GLY A N 1
ATOM 2947 C CA . GLY A 1 376 ? -28.449 2.603 33.547 1.00 97.62 376 GLY A CA 1
ATOM 2948 C C . GLY A 1 376 ? -27.847 2.537 34.943 1.00 97.62 376 GLY A C 1
ATOM 2949 O O . GLY A 1 376 ? -26.671 2.204 35.105 1.00 97.62 376 GLY A O 1
ATOM 2950 N N . LYS A 1 377 ? -28.648 2.855 35.966 1.00 97.94 377 LYS A N 1
ATOM 2951 C CA . LYS A 1 377 ? -28.226 2.713 37.366 1.00 97.94 377 LYS A CA 1
ATOM 2952 C C . LYS A 1 377 ? -27.910 1.251 37.669 1.00 97.94 377 LYS A C 1
ATOM 2954 O O . LYS A 1 377 ? -28.541 0.340 37.138 1.00 97.94 377 LYS A O 1
ATOM 2959 N N . SER A 1 378 ? -26.958 1.031 38.568 1.00 96.44 378 SER A N 1
ATOM 2960 C CA . SER A 1 378 ? -26.546 -0.316 38.987 1.00 96.44 378 SER A CA 1
ATOM 2961 C C . SER A 1 378 ? -27.680 -1.152 39.595 1.00 96.44 378 SER A C 1
ATOM 2963 O O . SER A 1 378 ? -27.632 -2.374 39.522 1.00 96.44 378 SER A O 1
ATOM 2965 N N . THR A 1 379 ? -28.711 -0.505 40.146 1.00 96.56 379 THR A N 1
ATOM 2966 C CA . THR A 1 379 ? -29.931 -1.148 40.661 1.00 96.56 379 THR A CA 1
ATOM 2967 C C . THR A 1 379 ? -30.893 -1.605 39.570 1.00 96.56 379 THR A C 1
ATOM 2969 O O . THR A 1 379 ? -31.705 -2.492 39.814 1.00 96.56 379 THR A O 1
ATOM 2972 N N . ASP A 1 380 ? -30.810 -1.000 38.385 1.00 96.88 380 ASP A N 1
ATOM 2973 C CA . ASP A 1 380 ? -31.802 -1.155 37.318 1.00 96.88 380 ASP A CA 1
ATOM 2974 C C . ASP A 1 380 ? -31.283 -2.087 36.212 1.00 96.88 380 ASP A C 1
ATOM 2976 O O . ASP A 1 380 ? -32.062 -2.695 35.480 1.00 96.88 380 ASP A O 1
ATOM 2980 N N . ILE A 1 381 ? -29.958 -2.204 36.082 1.00 97.56 381 ILE A N 1
ATOM 2981 C CA . ILE A 1 381 ? -29.293 -2.994 35.046 1.00 97.56 381 ILE A CA 1
ATOM 2982 C C . ILE A 1 381 ? -28.641 -4.230 35.662 1.00 97.56 381 ILE A C 1
ATOM 2984 O O . ILE A 1 381 ? -27.580 -4.146 36.290 1.00 97.56 381 ILE A O 1
ATOM 2988 N N . LEU A 1 382 ? -29.259 -5.386 35.418 1.00 95.38 382 LEU A N 1
ATOM 2989 C CA . LEU A 1 382 ? -28.718 -6.689 35.795 1.00 95.38 382 LEU A CA 1
ATOM 2990 C C . LEU A 1 382 ? -27.464 -7.017 34.977 1.00 95.38 382 LEU A C 1
ATOM 2992 O O . LEU A 1 382 ? -27.430 -6.845 33.757 1.00 95.38 382 LEU A O 1
ATOM 2996 N N . VAL A 1 383 ? -26.440 -7.515 35.667 1.00 97.69 383 VAL A N 1
ATOM 2997 C CA . VAL A 1 383 ? -25.201 -7.996 35.052 1.00 97.69 383 VAL A CA 1
ATOM 2998 C C . VAL A 1 383 ? -25.401 -9.463 34.665 1.00 97.69 383 VAL A C 1
ATOM 3000 O O . VAL A 1 383 ? -25.726 -10.254 35.546 1.00 97.69 383 VAL A O 1
ATOM 3003 N N . PRO A 1 384 ? -25.236 -9.846 33.386 1.00 97.06 384 PRO A N 1
ATOM 3004 C CA . PRO A 1 384 ? -25.322 -11.247 32.985 1.00 97.06 384 PRO A CA 1
ATOM 3005 C C . PRO A 1 384 ? -24.245 -12.097 33.669 1.00 97.06 384 PRO A C 1
ATOM 3007 O O . PRO A 1 384 ? -23.085 -11.687 33.709 1.00 97.06 384 PRO A O 1
ATOM 3010 N N . ASP A 1 385 ? -24.608 -13.296 34.125 1.00 96.69 385 ASP A N 1
ATOM 3011 C CA . ASP A 1 385 ? -23.691 -14.212 34.825 1.00 96.69 385 ASP A CA 1
ATOM 3012 C C . ASP A 1 385 ? -22.491 -14.646 33.962 1.00 96.69 385 ASP A C 1
ATOM 3014 O O . ASP A 1 385 ? -21.424 -14.968 34.478 1.00 96.69 385 ASP A O 1
ATOM 3018 N N . ASP A 1 386 ? -22.652 -14.636 32.635 1.00 97.12 386 ASP A N 1
ATOM 3019 C CA . ASP A 1 386 ? -21.624 -14.982 31.649 1.00 97.12 386 ASP A CA 1
ATOM 3020 C C . ASP A 1 386 ? -20.828 -13.768 31.133 1.00 97.12 386 ASP A C 1
ATOM 3022 O O . ASP A 1 386 ? -20.021 -13.901 30.209 1.00 97.12 386 ASP A O 1
ATOM 3026 N N . ALA A 1 387 ? -21.048 -12.570 31.687 1.00 97.94 387 ALA A N 1
ATOM 3027 C CA . ALA A 1 387 ? -20.310 -11.378 31.292 1.00 97.94 387 ALA A CA 1
ATOM 3028 C C . ALA A 1 387 ? -18.924 -11.313 31.943 1.00 97.94 387 ALA A C 1
ATOM 3030 O O . ALA A 1 387 ? -18.743 -11.574 33.131 1.00 97.94 387 ALA A O 1
ATOM 3031 N N . LYS A 1 388 ? -17.933 -10.847 31.179 1.00 98.31 388 LYS A N 1
ATOM 3032 C CA . LYS A 1 388 ? -16.656 -10.410 31.740 1.00 98.31 388 LYS A CA 1
ATOM 3033 C C . LYS A 1 388 ? -16.871 -9.089 32.478 1.00 98.31 388 LYS A C 1
ATOM 3035 O O . LYS A 1 388 ? -17.102 -8.056 31.847 1.00 98.31 388 LYS A O 1
ATOM 3040 N N . VAL A 1 389 ? -16.808 -9.136 33.806 1.00 98.25 389 VAL A N 1
ATOM 3041 C CA . VAL A 1 389 ? -17.086 -7.982 34.669 1.00 98.25 389 VAL A CA 1
ATOM 3042 C C . VAL A 1 389 ? -15.817 -7.184 34.941 1.00 98.25 389 VAL A C 1
ATOM 3044 O O . VAL A 1 389 ? -14.785 -7.738 35.319 1.00 98.25 389 VAL A O 1
ATOM 3047 N N . TYR A 1 390 ? -15.923 -5.869 34.800 1.00 98.38 390 TYR A N 1
ATOM 3048 C CA . TYR A 1 390 ? -14.918 -4.916 35.230 1.00 98.38 390 TYR A CA 1
ATOM 3049 C C . TYR A 1 390 ? -15.547 -3.902 36.192 1.00 98.38 390 TYR A C 1
ATOM 3051 O O . TYR A 1 390 ? -16.419 -3.125 35.796 1.00 98.38 390 TYR A O 1
ATOM 3059 N N . ASP A 1 391 ? -15.086 -3.890 37.444 1.00 98.06 391 ASP A N 1
ATOM 3060 C CA . ASP A 1 391 ? -15.513 -2.899 38.434 1.00 98.06 391 ASP A CA 1
ATOM 3061 C C . ASP A 1 391 ? -14.843 -1.545 38.161 1.00 98.06 391 ASP A C 1
ATOM 3063 O O . ASP A 1 391 ? -13.616 -1.422 38.120 1.00 98.06 391 ASP A O 1
ATOM 3067 N N . MET A 1 392 ? -15.671 -0.530 37.942 1.00 98.38 392 MET A N 1
ATOM 3068 C CA . MET A 1 392 ? -15.282 0.830 37.575 1.00 98.38 392 MET A CA 1
ATOM 3069 C C . MET A 1 392 ? -15.550 1.822 38.712 1.00 98.38 392 MET A C 1
ATOM 3071 O O . MET A 1 392 ? -15.600 3.030 38.473 1.00 98.38 392 MET A O 1
ATOM 3075 N N . GLY A 1 393 ? -15.693 1.339 39.951 1.00 98.00 393 GLY A N 1
ATOM 3076 C CA . GLY A 1 393 ? -15.814 2.184 41.137 1.00 98.00 393 GLY A CA 1
ATOM 3077 C C . GLY A 1 393 ? -14.742 3.283 41.190 1.00 98.00 393 GLY A C 1
ATOM 3078 O O . GLY A 1 393 ? -13.548 3.034 41.010 1.00 98.00 393 GLY A O 1
ATOM 3079 N N . GLY A 1 394 ? -15.181 4.527 41.398 1.00 97.81 394 GLY A N 1
ATOM 3080 C CA . GLY A 1 394 ? -14.312 5.711 41.417 1.00 97.81 394 GLY A CA 1
ATOM 3081 C C . GLY A 1 394 ? -13.830 6.188 40.040 1.00 97.81 394 GLY A C 1
ATOM 3082 O O . GLY A 1 394 ? -13.063 7.146 39.971 1.00 97.81 394 GLY A O 1
ATOM 3083 N N . LYS A 1 395 ? -14.264 5.555 38.942 1.00 98.12 395 LYS A N 1
ATOM 3084 C CA . LYS A 1 395 ? -13.943 5.960 37.566 1.00 98.12 395 LYS A CA 1
ATOM 3085 C C . LYS A 1 395 ? -15.151 6.603 36.892 1.00 98.12 395 LYS A C 1
ATOM 3087 O O . LYS A 1 395 ? -16.300 6.313 37.225 1.00 98.12 395 LYS A O 1
ATOM 3092 N N . THR A 1 396 ? -14.872 7.468 35.919 1.00 97.69 396 THR A N 1
ATOM 3093 C CA . THR A 1 396 ? -15.891 8.062 35.049 1.00 97.69 396 THR A CA 1
ATOM 3094 C C . THR A 1 396 ? -15.780 7.472 33.648 1.00 97.69 396 THR A C 1
ATOM 3096 O O . THR A 1 396 ? -14.685 7.415 33.095 1.00 97.69 396 THR A O 1
ATOM 3099 N N . ILE A 1 397 ? -16.909 7.056 33.078 1.00 97.44 397 ILE A N 1
ATOM 3100 C CA . ILE A 1 397 ? -17.041 6.670 31.673 1.00 97.44 397 ILE A CA 1
ATOM 3101 C C . ILE A 1 397 ? -17.778 7.791 30.944 1.00 97.44 397 ILE A C 1
ATOM 3103 O O . ILE A 1 397 ? -18.826 8.261 31.393 1.00 97.44 397 ILE A O 1
ATOM 3107 N N . MET A 1 398 ? -17.233 8.201 29.806 1.00 95.81 398 MET A N 1
ATOM 3108 C CA . MET A 1 398 ? -17.841 9.159 28.889 1.00 95.81 398 MET A CA 1
ATOM 3109 C C . MET A 1 398 ? -17.939 8.553 27.487 1.00 95.81 398 MET A C 1
ATOM 3111 O O . MET A 1 398 ? -17.209 7.600 27.198 1.00 95.81 398 MET A O 1
ATOM 3115 N N . PRO A 1 399 ? -18.806 9.076 26.605 1.00 94.12 399 PRO A N 1
ATOM 3116 C CA . PRO A 1 399 ? -18.813 8.654 25.214 1.00 94.12 399 PRO A CA 1
ATOM 3117 C C . PRO A 1 399 ? -17.474 8.960 24.552 1.00 94.12 399 PRO A C 1
ATOM 3119 O O . PRO A 1 399 ? -16.804 9.932 24.908 1.00 94.12 399 PRO A O 1
ATOM 3122 N N . GLY A 1 400 ? -17.100 8.126 23.585 1.00 94.00 400 GLY A N 1
ATOM 3123 C CA . GLY A 1 400 ? -15.904 8.357 22.789 1.00 94.00 400 GLY A CA 1
ATOM 3124 C C . GLY A 1 400 ? -15.964 9.716 22.089 1.00 94.00 400 GLY A C 1
ATOM 3125 O O . GLY A 1 400 ? -17.015 10.144 21.610 1.00 94.00 400 GLY A O 1
ATOM 3126 N N . MET A 1 401 ? -14.830 10.404 22.056 1.00 94.31 401 MET A N 1
ATOM 3127 C CA . MET A 1 401 ? -14.692 11.702 21.413 1.00 94.31 401 MET A CA 1
ATOM 3128 C C . MET A 1 401 ? -14.593 11.536 19.896 1.00 94.31 401 MET A C 1
ATOM 3130 O O . MET A 1 401 ? -14.025 10.557 19.393 1.00 94.31 401 MET A O 1
ATOM 3134 N N . VAL A 1 402 ? -15.132 12.529 19.189 1.00 94.00 402 VAL A N 1
ATOM 3135 C CA . VAL A 1 402 ? -14.980 12.693 17.745 1.00 94.00 402 VAL A CA 1
ATOM 3136 C C . VAL A 1 402 ? -14.005 13.836 17.507 1.00 94.00 402 VAL A C 1
ATOM 3138 O O . VAL A 1 402 ? -14.318 14.985 17.818 1.00 94.00 402 VAL A O 1
ATOM 3141 N N . ASP A 1 403 ? -12.840 13.527 16.951 1.00 93.06 403 ASP A N 1
ATOM 3142 C CA . ASP A 1 403 ? -11.896 14.546 16.506 1.00 93.06 403 ASP A CA 1
ATOM 3143 C C . ASP A 1 403 ? -12.218 14.953 15.062 1.00 93.06 403 ASP A C 1
ATOM 3145 O O . ASP A 1 403 ? -12.107 14.162 14.124 1.00 93.06 403 ASP A O 1
ATOM 3149 N N . VAL A 1 404 ? -12.652 16.197 14.874 1.00 92.25 404 VAL A N 1
ATOM 3150 C CA . VAL A 1 404 ? -13.050 16.730 13.560 1.00 92.25 404 VAL A CA 1
ATOM 3151 C C . VAL A 1 404 ? -11.865 17.235 12.724 1.00 92.25 404 VAL A C 1
ATOM 3153 O O . VAL A 1 404 ? -12.045 17.560 11.545 1.00 92.25 404 VAL A O 1
ATOM 3156 N N . HIS A 1 405 ? -10.666 17.306 13.312 1.00 92.69 405 HIS A N 1
ATOM 3157 C CA . HIS A 1 405 ? -9.435 17.719 12.643 1.00 92.69 405 HIS A CA 1
ATOM 3158 C C . HIS A 1 405 ? -8.222 16.976 13.227 1.00 92.69 405 HIS A C 1
ATOM 3160 O O . HIS A 1 405 ? -7.416 17.543 13.966 1.00 92.69 405 HIS A O 1
ATOM 3166 N N . ALA A 1 406 ? -8.069 15.711 12.842 1.00 87.25 406 ALA A N 1
ATOM 3167 C CA . ALA A 1 406 ? -6.954 14.871 13.265 1.00 87.25 406 ALA A CA 1
ATOM 3168 C C . ALA A 1 406 ? -5.831 14.824 12.215 1.00 87.25 406 ALA A C 1
ATOM 3170 O O . ALA A 1 406 ? -6.055 15.037 11.028 1.00 87.25 406 ALA A O 1
ATOM 3171 N N . HIS A 1 407 ? -4.621 14.477 12.653 1.00 88.31 407 HIS A N 1
ATOM 3172 C CA . HIS A 1 407 ? -3.497 14.111 11.779 1.00 88.31 407 HIS A CA 1
ATOM 3173 C C . HIS A 1 407 ? -2.992 12.740 12.215 1.00 88.31 407 HIS A C 1
ATOM 3175 O O . HIS A 1 407 ? -2.018 12.633 12.962 1.00 88.31 407 HIS A O 1
ATOM 3181 N N . LEU A 1 408 ? -3.679 11.680 11.789 1.00 85.94 408 LEU A N 1
ATOM 3182 C CA . LEU A 1 408 ? -3.508 10.328 12.318 1.00 85.94 408 LEU A CA 1
ATOM 3183 C C . LEU A 1 408 ? -2.212 9.633 11.883 1.00 85.94 408 LEU A C 1
ATOM 3185 O O . LEU A 1 408 ? -2.007 8.500 12.287 1.00 85.94 408 LEU A O 1
ATOM 3189 N N . ARG A 1 409 ? -1.312 10.321 11.168 1.00 84.44 409 ARG A N 1
ATOM 3190 C CA . ARG A 1 409 ? -0.009 9.843 10.661 1.00 84.44 409 ARG A CA 1
ATOM 3191 C C . ARG A 1 409 ? -0.112 8.554 9.834 1.00 84.44 409 ARG A C 1
ATOM 3193 O O . ARG A 1 409 ? -0.772 7.577 10.158 1.00 84.44 409 ARG A O 1
ATOM 3200 N N . THR A 1 410 ? 0.562 8.542 8.694 1.00 87.81 410 THR A N 1
ATOM 3201 C CA . THR A 1 410 ? 0.657 7.345 7.856 1.00 87.81 410 THR A CA 1
ATOM 3202 C C . THR A 1 410 ? 2.076 7.199 7.360 1.00 87.81 410 THR A C 1
ATOM 3204 O O . THR A 1 410 ? 2.765 8.196 7.134 1.00 87.81 410 THR A O 1
ATOM 3207 N N . SER A 1 411 ? 2.535 5.956 7.204 1.00 88.81 411 SER A N 1
ATOM 3208 C CA . SER A 1 411 ? 3.875 5.724 6.679 1.00 88.81 411 SER A CA 1
ATOM 3209 C C . SER A 1 411 ? 3.980 6.271 5.250 1.00 88.81 411 SER A C 1
ATOM 3211 O O . SER A 1 411 ? 3.214 5.840 4.379 1.00 88.81 411 SER A O 1
ATOM 3213 N N . PRO A 1 412 ? 4.947 7.163 4.968 1.00 87.56 412 PRO A N 1
ATOM 3214 C CA . PRO A 1 412 ? 5.152 7.698 3.625 1.00 87.56 412 PRO A CA 1
ATOM 3215 C C . PRO A 1 412 ? 5.637 6.632 2.632 1.00 87.56 412 PRO A C 1
ATOM 3217 O O . PRO A 1 412 ? 5.438 6.784 1.428 1.00 87.56 412 PRO A O 1
ATOM 3220 N N . ASP A 1 413 ? 6.240 5.544 3.120 1.00 89.00 413 ASP A N 1
ATOM 3221 C CA . ASP A 1 413 ? 6.693 4.419 2.296 1.00 89.00 413 ASP A CA 1
ATOM 3222 C C . ASP A 1 413 ? 5.597 3.353 2.088 1.00 89.00 413 ASP A C 1
ATOM 3224 O O . ASP A 1 413 ? 5.798 2.387 1.358 1.00 89.00 413 ASP A O 1
ATOM 3228 N N . GLY A 1 414 ? 4.416 3.528 2.692 1.00 91.38 414 GLY A N 1
ATOM 3229 C CA . GLY A 1 414 ? 3.240 2.702 2.424 1.00 91.38 414 GLY A CA 1
ATOM 3230 C C . GLY A 1 414 ? 3.114 1.414 3.247 1.00 91.38 414 GLY A C 1
ATOM 3231 O O . GLY A 1 414 ? 2.212 0.620 2.968 1.00 91.38 414 GLY A O 1
ATOM 3232 N N . ILE A 1 415 ? 3.965 1.196 4.251 1.00 94.12 415 ILE A N 1
ATOM 3233 C CA . ILE A 1 415 ? 3.874 0.049 5.168 1.00 94.12 415 ILE A CA 1
ATOM 3234 C C . ILE A 1 415 ? 3.248 0.503 6.486 1.00 94.12 415 ILE A C 1
ATOM 3236 O O . ILE A 1 415 ? 3.777 1.386 7.154 1.00 94.12 415 ILE A O 1
ATOM 3240 N N . THR A 1 416 ? 2.136 -0.112 6.878 1.00 94.12 416 THR A N 1
ATOM 3241 C CA . THR A 1 416 ? 1.498 0.145 8.176 1.00 94.12 416 THR A CA 1
ATOM 3242 C C . THR A 1 416 ? 2.072 -0.813 9.229 1.00 94.12 416 THR A C 1
ATOM 3244 O O . THR A 1 416 ? 2.099 -2.017 8.958 1.00 94.12 416 THR A O 1
ATOM 3247 N N . PRO A 1 417 ? 2.536 -0.328 10.400 1.00 93.25 417 PRO A N 1
ATOM 3248 C CA . PRO A 1 417 ? 2.923 -1.188 11.518 1.00 93.25 417 PRO A CA 1
ATOM 3249 C C . PRO A 1 417 ? 1.704 -1.866 12.154 1.00 93.25 417 PRO A C 1
ATOM 3251 O O . PRO A 1 417 ? 0.578 -1.401 11.984 1.00 93.25 417 PRO A O 1
ATOM 3254 N N . GLN A 1 418 ? 1.910 -2.960 12.893 1.00 93.69 418 GLN A N 1
ATOM 3255 C CA . GLN A 1 418 ? 0.807 -3.652 13.579 1.00 93.69 418 GLN A CA 1
ATOM 3256 C C . GLN A 1 418 ? 0.257 -2.805 14.733 1.00 93.69 418 GLN A C 1
ATOM 3258 O O . GLN A 1 418 ? -0.947 -2.794 14.973 1.00 93.69 418 GLN A O 1
ATOM 3263 N N . GLN A 1 419 ? 1.125 -2.042 15.397 1.00 92.31 419 GLN A N 1
ATOM 3264 C CA . GLN A 1 419 ? 0.774 -1.058 16.411 1.00 92.31 419 GLN A CA 1
ATOM 3265 C C . GLN A 1 419 ? 1.092 0.349 15.903 1.00 92.31 419 GLN A C 1
ATOM 3267 O O . GLN A 1 419 ? 2.221 0.830 16.002 1.00 92.31 419 GLN A O 1
ATOM 3272 N N . SER A 1 420 ? 0.077 1.020 15.356 1.00 91.12 420 SER A N 1
ATOM 3273 C CA . SER A 1 420 ? 0.186 2.429 14.973 1.00 91.12 420 SER A CA 1
ATOM 3274 C C . SER A 1 420 ? 0.118 3.314 16.215 1.00 91.12 420 SER A C 1
ATOM 3276 O O . SER A 1 420 ? -0.926 3.431 16.858 1.00 91.12 420 SER A O 1
ATOM 3278 N N . TRP A 1 421 ? 1.239 3.932 16.590 1.00 90.94 421 TRP A N 1
ATOM 3279 C CA . TRP A 1 421 ? 1.322 4.692 17.841 1.00 90.94 421 TRP A CA 1
ATOM 3280 C C . TRP A 1 421 ? 0.313 5.847 17.891 1.00 90.94 421 TRP A C 1
ATOM 3282 O O . TRP A 1 421 ? -0.209 6.150 18.962 1.00 90.94 421 TRP A O 1
ATOM 3292 N N . SER A 1 422 ? 0.014 6.475 16.751 1.00 90.44 422 SER A N 1
ATOM 3293 C CA . SER A 1 422 ? -0.930 7.589 16.657 1.00 90.44 422 SER A CA 1
ATOM 3294 C C . SER A 1 422 ? -2.357 7.129 16.943 1.00 90.44 422 SER A C 1
ATOM 3296 O O . SER A 1 422 ? -3.074 7.799 17.686 1.00 90.44 422 SER A O 1
ATOM 3298 N N . TYR A 1 423 ? -2.756 5.969 16.422 1.00 92.25 423 TYR A N 1
ATOM 3299 C CA . TYR A 1 423 ? -4.081 5.389 16.640 1.00 92.25 423 TYR A CA 1
ATOM 3300 C C . TYR A 1 423 ? -4.243 4.981 18.107 1.00 92.25 423 TYR A C 1
ATOM 3302 O O . TYR A 1 423 ? -5.209 5.367 18.764 1.00 92.25 423 TYR A O 1
ATOM 3310 N N . TYR A 1 424 ? -3.241 4.295 18.662 1.00 93.12 424 TYR A N 1
ATOM 3311 C CA . TYR A 1 424 ? -3.238 3.905 20.073 1.00 93.12 424 TYR A CA 1
ATOM 3312 C C . TYR A 1 424 ? -3.254 5.113 21.014 1.00 93.12 424 TYR A C 1
ATOM 3314 O O . TYR A 1 424 ? -3.973 5.095 22.010 1.00 93.12 424 TYR A O 1
ATOM 3322 N N . ALA A 1 425 ? -2.491 6.167 20.710 1.00 92.38 425 ALA A N 1
ATOM 3323 C CA . ALA A 1 425 ? -2.488 7.386 21.511 1.00 92.38 425 ALA A CA 1
ATOM 3324 C C . ALA A 1 425 ? -3.869 8.053 21.505 1.00 92.38 425 ALA A C 1
ATOM 3326 O O . ALA A 1 425 ? -4.408 8.342 22.570 1.00 92.38 425 ALA A O 1
ATOM 3327 N N . ASN A 1 426 ? -4.473 8.238 20.327 1.00 92.81 426 ASN A N 1
ATOM 3328 C CA . ASN A 1 426 ? -5.810 8.820 20.202 1.00 92.81 426 ASN A CA 1
ATOM 3329 C C . ASN A 1 426 ? -6.855 8.010 20.980 1.00 92.81 426 ASN A C 1
ATOM 3331 O O . ASN A 1 426 ? -7.593 8.577 21.789 1.00 92.81 426 ASN A O 1
ATOM 3335 N N . LEU A 1 427 ? -6.844 6.685 20.825 1.00 93.50 427 LEU A N 1
ATOM 3336 C CA . LEU A 1 427 ? -7.750 5.799 21.547 1.00 93.50 427 LEU A CA 1
ATOM 3337 C C . LEU A 1 427 ? -7.542 5.868 23.068 1.00 93.50 427 LEU A C 1
ATOM 3339 O O . LEU A 1 427 ? -8.514 5.920 23.821 1.00 93.50 427 LEU A O 1
ATOM 3343 N N . ALA A 1 428 ? -6.291 5.932 23.536 1.00 93.44 428 ALA A N 1
ATOM 3344 C CA . ALA A 1 428 ? -5.969 6.072 24.957 1.00 93.44 428 ALA A CA 1
ATOM 3345 C C . ALA A 1 428 ? -6.465 7.400 25.557 1.00 93.44 428 ALA A C 1
ATOM 3347 O O . ALA A 1 428 ? -6.817 7.442 26.736 1.00 93.44 428 ALA A O 1
ATOM 3348 N N . PHE A 1 429 ? -6.540 8.464 24.752 1.00 92.44 429 PHE A N 1
ATOM 3349 C CA . PHE A 1 429 ? -7.137 9.748 25.136 1.00 92.44 429 PHE A CA 1
ATOM 3350 C C . PHE A 1 429 ? -8.655 9.821 24.891 1.00 92.44 429 PHE A C 1
ATOM 3352 O O . PHE A 1 429 ? -9.269 10.859 25.135 1.00 92.44 429 PHE A O 1
ATOM 3359 N N . GLY A 1 430 ? -9.280 8.718 24.470 1.00 93.75 430 GLY A N 1
ATOM 3360 C CA . GLY A 1 430 ? -10.727 8.601 24.309 1.00 93.75 430 GLY A CA 1
ATOM 3361 C C . GLY A 1 430 ? -11.261 9.048 22.949 1.00 93.75 430 GLY A C 1
ATOM 3362 O O . GLY A 1 430 ? -12.478 9.134 22.797 1.00 93.75 430 GLY A O 1
ATOM 3363 N N . VAL A 1 431 ? -10.403 9.312 21.959 1.00 94.81 431 VAL A N 1
ATOM 3364 C CA . VAL A 1 431 ? -10.815 9.584 20.574 1.00 94.81 431 VAL A CA 1
ATOM 3365 C C . VAL A 1 431 ? -11.097 8.256 19.876 1.00 94.81 431 VAL A C 1
ATOM 3367 O O . VAL A 1 431 ? -10.223 7.405 19.765 1.00 94.81 431 VAL A O 1
ATOM 3370 N N . THR A 1 432 ? -12.335 8.078 19.420 1.00 92.19 432 THR A N 1
ATOM 3371 C CA . THR A 1 432 ? -12.816 6.820 18.799 1.00 92.19 432 THR A CA 1
ATOM 3372 C C . THR A 1 432 ? -13.321 7.023 17.374 1.00 92.19 432 THR A C 1
ATOM 3374 O O . THR A 1 432 ? -13.768 6.097 16.703 1.00 92.19 432 THR A O 1
ATOM 3377 N N . THR A 1 433 ? -13.322 8.268 16.908 1.00 91.44 433 THR A N 1
ATOM 3378 C CA . THR A 1 433 ? -13.677 8.638 15.544 1.00 91.44 433 THR A CA 1
ATOM 3379 C C . THR A 1 433 ? -12.891 9.883 15.190 1.00 91.44 433 THR A C 1
ATOM 3381 O O . THR A 1 433 ? -12.841 10.831 15.973 1.00 91.44 433 THR A O 1
ATOM 3384 N N . SER A 1 434 ? -12.306 9.890 14.000 1.00 90.69 434 SER A N 1
ATOM 3385 C CA . SER A 1 434 ? -11.492 11.004 13.540 1.00 90.69 434 SER A CA 1
ATOM 3386 C C . SER A 1 434 ? -11.780 11.327 12.084 1.00 90.69 434 SER A C 1
ATOM 3388 O O . SER A 1 434 ? -11.971 10.435 11.255 1.00 90.69 434 S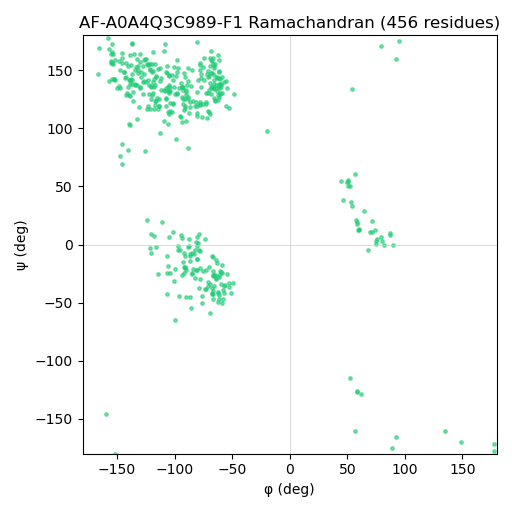ER A O 1
ATOM 3390 N N . HIS A 1 435 ? -11.763 12.616 11.772 1.00 89.31 435 HIS A N 1
ATOM 3391 C CA . HIS A 1 435 ? -11.683 13.128 10.416 1.00 89.31 435 HIS A CA 1
ATOM 3392 C C . HIS A 1 435 ? -10.265 13.654 10.176 1.00 89.31 435 HIS A C 1
ATOM 3394 O O . HIS A 1 435 ? -9.851 14.637 10.791 1.00 89.31 435 HIS A O 1
ATOM 3400 N N . ASP A 1 436 ? -9.524 12.981 9.296 1.00 88.62 436 ASP A N 1
ATOM 3401 C CA . ASP A 1 436 ? -8.157 13.349 8.925 1.00 88.62 436 ASP A CA 1
ATOM 3402 C C . ASP A 1 436 ? -8.140 13.983 7.520 1.00 88.62 436 ASP A C 1
ATOM 3404 O O . ASP A 1 436 ? -8.253 13.261 6.522 1.00 88.62 436 ASP A O 1
ATOM 3408 N N . PRO A 1 437 ? -8.012 15.320 7.414 1.00 84.94 437 PRO A N 1
ATOM 3409 C CA . PRO A 1 437 ? -8.003 16.018 6.133 1.00 8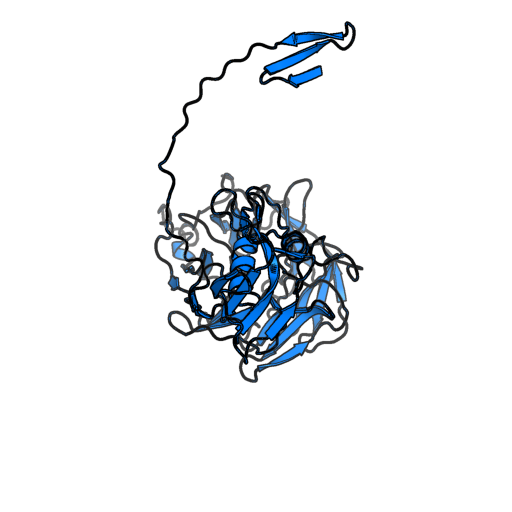4.94 437 PRO A CA 1
ATOM 3410 C C . PRO A 1 437 ? -6.633 16.014 5.437 1.00 84.94 437 PRO A C 1
ATOM 3412 O O . PRO A 1 437 ? -6.526 16.541 4.330 1.00 84.94 437 PRO A O 1
ATOM 3415 N N . SER A 1 438 ? -5.579 15.486 6.069 1.00 81.81 438 SER A N 1
ATOM 3416 C CA . SER A 1 438 ? -4.192 15.621 5.601 1.00 81.81 438 SER A CA 1
ATOM 3417 C C . SER A 1 438 ? -3.533 14.295 5.214 1.00 81.81 438 SER A C 1
ATOM 3419 O O . SER A 1 438 ? -2.371 14.285 4.793 1.00 81.81 438 SER A O 1
ATOM 3421 N N . SER A 1 439 ? -4.233 13.174 5.364 1.00 81.94 439 SER A N 1
ATOM 3422 C CA . SER A 1 439 ? -3.656 11.856 5.125 1.00 81.94 439 SER A CA 1
ATOM 3423 C C . SER A 1 439 ? -3.541 11.492 3.642 1.00 81.94 439 SER A C 1
ATOM 3425 O O . SER A 1 439 ? -4.279 11.965 2.774 1.00 81.94 439 SER A O 1
ATOM 3427 N N . ASN A 1 440 ? -2.608 10.586 3.345 1.00 85.00 440 ASN A N 1
ATOM 3428 C CA . ASN A 1 440 ? -2.486 9.976 2.029 1.00 85.00 440 ASN A CA 1
ATOM 3429 C C . ASN A 1 440 ? -3.734 9.124 1.746 1.00 85.00 440 ASN A C 1
ATOM 3431 O O . ASN A 1 440 ? -4.043 8.202 2.500 1.00 85.00 440 ASN A O 1
ATOM 3435 N N . THR A 1 441 ? -4.414 9.399 0.628 1.00 85.94 441 THR A N 1
ATOM 3436 C CA . THR A 1 441 ? -5.644 8.711 0.203 1.00 85.94 441 THR A CA 1
ATOM 3437 C C . THR A 1 441 ? -5.517 7.186 0.211 1.00 85.94 441 THR A C 1
ATOM 3439 O O . THR A 1 441 ? -6.431 6.497 0.656 1.00 85.94 441 THR A O 1
ATOM 3442 N N . GLU A 1 442 ? -4.390 6.638 -0.251 1.00 89.44 442 GLU A N 1
ATOM 3443 C CA . GLU A 1 442 ? -4.170 5.188 -0.256 1.00 89.44 442 GLU A CA 1
ATOM 3444 C C . GLU A 1 442 ? -4.073 4.635 1.168 1.00 89.44 442 GLU A C 1
ATOM 3446 O O . GLU A 1 442 ? -4.628 3.578 1.470 1.00 89.44 442 GLU A O 1
ATOM 3451 N N . MET A 1 443 ? -3.399 5.362 2.057 1.00 91.12 443 MET A N 1
ATOM 3452 C CA . MET A 1 443 ? -3.144 4.904 3.418 1.00 91.12 443 MET A CA 1
ATOM 3453 C C . MET A 1 443 ? -4.373 5.024 4.312 1.00 91.12 443 MET A C 1
ATOM 3455 O O . MET A 1 443 ? -4.694 4.059 4.999 1.00 91.12 443 MET A O 1
AT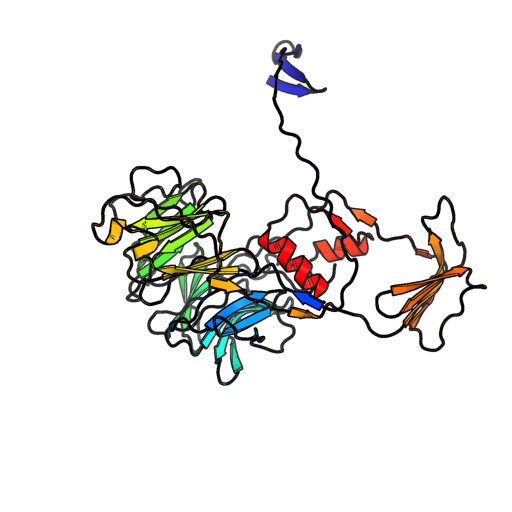OM 3459 N N . VAL A 1 444 ? -5.103 6.142 4.259 1.00 90.56 444 VAL A N 1
ATOM 3460 C CA . VAL A 1 444 ? -6.288 6.355 5.107 1.00 90.56 444 VAL A CA 1
ATOM 3461 C C . VAL A 1 444 ? -7.379 5.321 4.829 1.00 90.56 444 VAL A C 1
ATOM 3463 O O . VAL A 1 444 ? -7.933 4.734 5.758 1.00 90.56 444 VAL A O 1
ATOM 3466 N N . PHE A 1 445 ? -7.652 5.017 3.555 1.00 91.81 445 PHE A N 1
ATOM 3467 C CA . PHE A 1 445 ? -8.650 4.006 3.209 1.00 91.81 445 PHE A CA 1
ATOM 3468 C C . PHE A 1 445 ? -8.153 2.590 3.507 1.00 91.81 445 PHE A C 1
ATOM 3470 O O . PHE A 1 445 ? -8.925 1.778 4.010 1.00 91.81 445 PHE A O 1
ATOM 3477 N N . SER A 1 446 ? -6.870 2.300 3.268 1.00 94.50 446 SER A N 1
ATOM 3478 C CA . SER A 1 446 ? -6.284 1.002 3.618 1.00 94.50 446 SER A CA 1
ATOM 3479 C C . SER A 1 446 ? -6.336 0.742 5.122 1.00 94.50 446 SER A C 1
ATOM 3481 O O . SER A 1 446 ? -6.747 -0.338 5.529 1.00 94.50 446 SER A O 1
ATOM 3483 N N . GLN A 1 447 ? -5.956 1.712 5.956 1.00 93.88 447 GLN A N 1
ATOM 3484 C CA . GLN A 1 447 ? -5.997 1.571 7.413 1.00 93.88 447 GLN A CA 1
ATOM 3485 C C . GLN A 1 447 ? -7.431 1.488 7.938 1.00 93.88 447 GLN A C 1
ATOM 3487 O O . GLN A 1 447 ? -7.700 0.669 8.811 1.00 93.88 447 GLN A O 1
ATOM 3492 N N . ASN A 1 448 ? -8.375 2.243 7.364 1.00 92.56 448 ASN A N 1
ATOM 3493 C CA . ASN A 1 448 ? -9.796 2.093 7.688 1.00 92.56 448 ASN A CA 1
ATOM 3494 C C . ASN A 1 448 ? -10.296 0.660 7.431 1.00 92.56 448 ASN A C 1
ATOM 3496 O O . ASN A 1 448 ? -11.037 0.100 8.236 1.00 92.56 448 ASN A O 1
ATOM 3500 N N . GLU A 1 449 ? -9.877 0.047 6.322 1.00 95.69 449 GLU A N 1
ATOM 3501 C CA . GLU A 1 449 ? -10.202 -1.346 6.006 1.00 95.69 449 GLU A CA 1
ATOM 3502 C C . GLU A 1 449 ? -9.462 -2.342 6.916 1.00 95.69 449 GLU A C 1
ATOM 3504 O O . GLU A 1 449 ? -10.031 -3.376 7.258 1.00 95.69 449 GLU A O 1
ATOM 3509 N N . MET A 1 450 ? -8.241 -2.028 7.366 1.00 96.19 450 MET A N 1
ATOM 3510 C CA . MET A 1 450 ? -7.517 -2.825 8.369 1.00 96.19 450 MET A CA 1
ATOM 3511 C C . MET A 1 450 ? -8.201 -2.793 9.739 1.00 96.19 450 MET A C 1
ATOM 3513 O O . MET A 1 450 ? -8.339 -3.850 10.348 1.00 96.19 450 MET A O 1
ATOM 3517 N N . LEU A 1 451 ? -8.670 -1.624 10.192 1.00 93.94 451 LEU A N 1
ATOM 3518 C CA . LEU A 1 451 ? -9.476 -1.477 11.411 1.00 93.94 451 LEU A CA 1
ATOM 3519 C C . LEU A 1 451 ? -10.758 -2.304 11.309 1.00 93.94 451 LEU A C 1
ATOM 3521 O O . LEU A 1 451 ? -11.049 -3.118 12.179 1.00 93.94 451 LEU A O 1
ATOM 3525 N N . LYS A 1 452 ? -11.495 -2.161 10.198 1.00 94.19 452 LYS A N 1
ATOM 3526 C CA . LYS A 1 452 ? -12.709 -2.951 9.953 1.00 94.19 452 LYS A CA 1
ATOM 3527 C C . LYS A 1 452 ? -12.435 -4.445 9.965 1.00 94.19 452 LYS A C 1
ATOM 3529 O O . LYS A 1 452 ? -13.269 -5.177 10.465 1.00 94.19 452 LYS A O 1
ATOM 3534 N N . ALA A 1 453 ? -11.315 -4.905 9.415 1.00 95.25 453 ALA A N 1
ATOM 3535 C CA . ALA A 1 453 ? -10.951 -6.321 9.402 1.00 95.25 453 ALA A CA 1
ATOM 3536 C C . ALA A 1 453 ? -10.376 -6.835 10.738 1.00 95.25 453 ALA A C 1
ATOM 3538 O O . ALA A 1 453 ? -10.092 -8.026 10.831 1.00 95.25 453 ALA A O 1
ATOM 3539 N N . GLY A 1 454 ? -10.173 -5.970 11.742 1.00 93.69 454 GLY A N 1
ATOM 3540 C CA . GLY A 1 454 ? -9.544 -6.333 13.022 1.00 93.69 454 GLY A CA 1
ATOM 3541 C C . GLY A 1 454 ? -8.035 -6.552 12.930 1.00 93.69 454 GLY A C 1
ATOM 3542 O O . GLY A 1 454 ? -7.420 -7.085 13.848 1.00 93.69 454 GLY A O 1
ATOM 3543 N N . ASN A 1 455 ? -7.425 -6.152 11.815 1.00 94.19 455 ASN A N 1
ATOM 3544 C CA . ASN A 1 455 ? -5.987 -6.265 11.602 1.00 94.19 455 ASN A CA 1
ATOM 3545 C C . ASN A 1 455 ? -5.223 -5.122 12.284 1.00 94.19 455 ASN A C 1
ATOM 3547 O O . ASN A 1 455 ? -4.038 -5.268 12.555 1.00 94.19 455 ASN A O 1
ATOM 3551 N N . LEU A 1 456 ? -5.884 -3.995 12.556 1.00 93.06 456 LEU A N 1
ATOM 3552 C CA . LEU A 1 456 ? -5.325 -2.837 13.251 1.00 93.06 456 LEU A CA 1
ATOM 3553 C C . LEU A 1 456 ? -6.233 -2.457 14.428 1.00 93.06 456 LEU A C 1
ATOM 3555 O O . LEU A 1 456 ? -7.438 -2.696 14.378 1.00 93.06 456 LEU A O 1
ATOM 3559 N N . VAL A 1 457 ? -5.659 -1.832 15.454 1.00 91.44 457 VAL A N 1
ATOM 3560 C CA . VAL A 1 457 ? -6.394 -1.218 16.571 1.00 91.44 457 VAL A CA 1
ATOM 3561 C C . VAL A 1 457 ? -6.374 0.300 16.414 1.00 91.44 457 VAL A C 1
ATOM 3563 O O . VAL A 1 457 ? -5.318 0.870 16.133 1.00 91.44 457 VAL A O 1
ATOM 3566 N N . GLY A 1 458 ? -7.523 0.947 16.622 1.00 84.56 458 GLY A N 1
ATOM 3567 C CA . GLY A 1 458 ? -7.679 2.402 16.604 1.00 84.56 458 GLY A CA 1
ATOM 3568 C C . GLY A 1 458 ? -9.108 2.858 16.402 1.00 84.56 458 GLY A C 1
ATOM 3569 O O . GLY A 1 458 ? -10.011 1.990 16.414 1.00 84.56 458 GLY A O 1
#

Solvent-accessible surface area (backbone atoms only — not comparable to full-atom values): 25398 Å² total; per-residue (Å²): 88,79,48,80,55,95,94,40,43,32,38,37,42,86,86,80,68,49,70,45,78,50,89,80,85,82,92,79,89,80,89,85,72,85,79,89,81,73,93,78,75,93,72,59,75,52,48,68,60,46,50,61,36,50,49,40,65,31,55,86,68,46,35,37,33,27,23,43,49,52,32,42,31,37,28,43,62,64,81,43,71,56,40,68,69,71,87,69,93,56,34,32,39,44,45,27,53,28,64,84,48,54,32,36,30,25,27,36,38,41,79,88,58,34,23,23,44,32,36,33,34,72,84,79,57,52,72,45,73,43,46,84,64,60,26,35,47,44,46,42,29,49,32,71,87,47,58,33,33,32,26,22,36,37,45,56,43,94,61,75,36,54,81,56,16,73,83,31,12,28,32,38,31,44,63,87,36,67,79,72,42,82,46,39,77,52,55,40,69,39,43,58,39,72,82,57,62,30,33,37,30,33,49,67,55,90,92,22,39,23,40,30,38,22,37,69,78,52,45,80,71,44,62,48,32,33,18,84,60,54,78,45,84,37,67,31,49,81,57,55,32,35,31,36,25,41,87,50,26,31,35,39,28,75,42,73,92,61,100,57,59,40,75,54,52,98,82,48,80,90,53,71,70,37,65,50,40,65,82,46,36,43,54,67,46,59,40,68,85,47,50,31,45,29,33,33,53,48,37,31,33,39,70,42,51,38,66,67,58,41,44,72,80,75,79,52,79,94,62,84,50,77,50,55,86,71,65,69,29,61,55,75,40,72,44,58,35,58,70,58,82,62,35,39,30,43,32,46,18,26,34,49,68,78,61,78,88,47,62,38,76,45,13,24,39,36,29,50,45,87,38,81,78,46,75,41,43,47,91,76,41,83,78,61,92,80,34,52,74,43,84,29,68,96,39,76,47,64,73,67,38,72,39,82,77,37,80,65,76,72,40,91,88,72,64,80,54,61,70,41,63,53,33,47,50,39,40,74,74,39,36,70,43,71,37,56,90,77,63,56,71,71,52,54,50,27,49,53,44,12,41,43,48,57,63,35,68,102